Protein AF-A0A060YQE9-F1 (afdb_monomer)

Mean predicted aligned error: 21.13 Å

Foldseek 3Di:
DDPVVVVVVVVVVVVVVVVQPDQLDLVVLCPQFDVVPSVLSVLLSQLLVVLLVLQQVLCVLALDRSDPLLSRPQDDRPPFFELSNLSSLLSSLLSQLQSVLVCQCVVVDPVHHFDCVQAQPDPDQQEGEDDGARPSVVSNVVSCRRSLSSLPDLDPSNLLSSLSSQLSSVLQVVQKDKDKAADDDPRDSSHIYIYIDGDDSNSSSVLSSVLSVVEEADDDDPVQVPPPDSVSSVVVSVVVCVPPDSNHHYGHDYDDPLQDDDVVSPRHHLAFRWADDDDPPDDPSRNCSCVNSAVVSPWDKDWDWDWDKDWDDWDDDVPPDTDTFIWIDIDIIIGTHHPPDDDDDDDDDDDDDDDDDDDDDDTDGDDDDDDDDDDDDDDDDDDPPPVVVVVVVVVVVVVVPPPPDDDAQLCLLVVLFDPVPVQCSVLLSQLLVVLLVLQQVLCVLPLDRSDPLLSRLADPQADPFFELSNLSSLLSSLLSQLQSQQVCQCVVVDPPGYFDCVQAQHDPDPQEGEDDGAGDSVVSNVNSCRRSLSSLPDPDLSNVLSSLSSQLSSVLQVVQKDKDKQADDDPRDNNHIYIHIDGDDSNSSSVLSSVLSVVEEAQDDDVVQVPDDDSVSNVVSSVVSCVPPDSNHHYGHDYDDPLQDDDVSNPRHHLAFRWAACDDPPDDPSRNCSCVNSAVVSVWDKDKDWDWDWDWAPWDDDPPGDTDTDTDTDTDIIIGTHHDPDDPDDDPDDDDDDDD

Nearest PDB structures (foldseek):
  4f0a-assembly1_B  TM=9.487E-01  e=7.629E-34  Xenopus laevis
  8ctg-assembly1_B  TM=8.831E-01  e=1.880E-33  Xenopus laevis
  6ahy-assembly1_B  TM=7.965E-01  e=7.305E-21  Homo sapiens
  6ahy-assembly2_D  TM=7.759E-01  e=5.812E-20  Homo sapiens
  6ahy-assembly3_F  TM=8.198E-01  e=1.698E-16  Homo sapiens

Radius of gyration: 34.0 Å; Cα contacts (8 Å, |Δi|>4): 1128; chains: 1; bounding box: 77×81×106 Å

InterPro domains:
  IPR005817 Wnt [PF00110] (39-322)
  IPR005817 Wnt [PF00110] (423-721)
  IPR005817 Wnt [PR01349] (83-97)
  IPR005817 Wnt [PR01349] (102-115)
  IPR005817 Wnt [PR01349] (127-139)
  IPR005817 Wnt [PR01349] (181-195)
  IPR005817 Wnt [PR01349] (248-259)
  IPR005817 Wnt [PTHR12027] (423-721)
  IPR005817 Wnt [SM00097] (22-330)
  IPR005817 Wnt [SM00097] (406-722)
  IPR013301 Wnt-8 protein [PR01892] (414-426)
  IPR013301 Wnt-8 protein [PR01892] (506-515)
  IPR013301 Wnt-8 protein [PR01892] (612-626)
  IPR013301 Wnt-8 protein [PR01892] (668-682)
  IPR018161 Wnt protein, conserved site [PS00246] (180-189)
  IPR034312 Protein Wnt-8A/8C [cd19351] (416-722)
  IPR043158 Wnt, C-terminal domain [G3DSA:3.30.2460.20] (270-327)
  IPR043158 Wnt, C-terminal domain [G3DSA:3.30.2460.20] (655-722)

Sequence (740 aa):
MGPCKLLTSLVLSMCCHVLYATAWSVNNFLMTGPKAYLTYASSVQVGAQSGIQECKHQFSWDRWNCPESALQLSTHGLRSATRETSFVHAISAAGVMYTLTKNCSMGDFDNCGCDDSNIGQIGGRGWIWGGCSDNVKFGEKMSKQFVDALENGHDSRAAVNLHNNEAGRLAIKATMKRVCKCHGVSGSCSVQTCWMQLSDFRDIGNYLKVKHDQAQKLEMDKRRMRSGNSADNRGAIADVFSSIARTELIYLEESPDYCTKNKSLGLQGTEGRECLQGENNLSQWEKKSCRRLCHECGLRVEERRIEIVSSCNCKFHWCCTFSIGVSSSLIYVAIVQSASSEPRDKGQGSHLFLIPSLKLKGESCVSSSHSQISPLVSEVKTLTMVFCSFLWLLVLFLLHKTLLGHAWAVNNFLMTGPKAYLTYASSVQVGAQSGIQECKHQFAWDRWNCPESALQLSTHKGLRSATSETSFVHAISAAGVMYTLTRNCSLGDLDNCGCDGSRNGQIGGRGWLWGGCSDNLDFGERMSKQYVDALETGQDSRAAVNLHNNEAGRLAVKATMKRICRCHGMSESCSVQTCWMQLSDFRDIGNYLKIKHDQAQKLEMDKRRMRSGNSADNRGAIADAFSSIARTELIYLEESPDYCSQNASLGLHGTEGRECLQQGEGLNQWEKRSCRRLCHECGLRVEERRTEIVSSCNCKFQWCCTVKCENCSQVMVKHVCARREGGHGHNYRRRYRGPK

Solvent-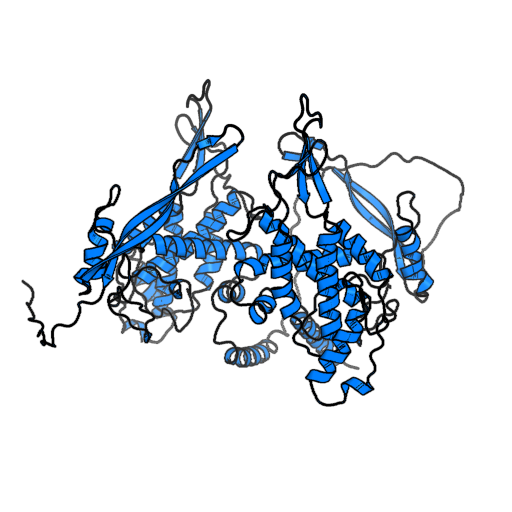accessible surface area (backbone atoms only — not comparable to full-atom values): 42583 Å² total; per-residue (Å²): 137,74,80,73,65,57,59,60,54,50,52,53,50,55,54,49,58,71,70,68,76,71,58,73,45,69,66,52,57,68,72,56,28,66,88,89,49,68,89,48,49,64,45,40,45,50,10,31,51,51,16,48,53,45,42,25,59,78,20,62,70,44,54,60,43,57,56,79,69,72,59,25,83,72,64,91,65,66,83,62,46,17,54,69,49,24,43,52,39,10,37,26,30,22,20,18,18,50,38,43,14,49,39,19,52,71,58,78,35,95,90,50,46,48,47,63,90,55,54,77,39,76,75,54,94,56,33,32,25,33,85,71,14,48,21,53,69,60,11,44,56,51,26,46,51,50,56,49,45,56,54,82,57,92,47,75,61,37,56,44,46,52,44,13,26,45,14,17,44,45,40,52,65,73,50,45,38,81,46,71,48,53,70,23,82,96,63,35,65,72,39,25,38,28,27,46,33,75,50,58,71,64,58,44,46,54,54,49,49,55,31,46,77,65,42,45,77,52,87,76,70,71,76,67,69,70,56,94,49,78,65,63,48,52,53,58,50,52,56,61,52,69,78,48,62,66,68,49,30,45,24,66,40,83,70,74,77,37,51,50,64,34,80,92,80,70,36,78,26,26,65,74,37,75,39,44,79,87,67,95,88,57,53,81,71,48,59,41,16,38,48,60,43,12,54,74,54,72,30,38,78,43,76,42,82,43,80,44,78,42,84,34,80,71,42,82,46,102,79,88,47,74,47,72,26,41,30,80,44,82,44,79,45,36,27,20,33,68,80,84,68,79,79,82,80,83,84,82,88,79,82,91,78,85,89,78,93,74,92,78,88,78,85,75,65,51,84,84,80,91,80,89,86,86,88,89,85,87,88,90,87,88,81,75,72,74,72,60,59,62,62,52,57,58,54,55,61,63,62,65,76,79,72,86,82,88,76,72,63,74,50,54,55,71,72,51,29,63,85,92,50,67,88,49,49,62,46,40,50,52,10,33,49,52,15,50,54,46,42,25,61,77,20,57,70,42,58,60,42,57,56,78,71,68,72,44,81,68,52,98,84,69,66,91,64,44,17,55,69,51,24,44,52,41,9,39,25,26,22,21,18,18,50,39,41,18,50,38,17,52,73,62,77,35,87,99,56,50,45,46,59,90,54,53,78,38,76,74,55,96,56,32,32,26,33,84,71,14,51,24,55,70,60,12,45,53,52,24,45,51,44,54,51,44,56,53,82,57,91,47,74,64,35,56,41,48,50,45,12,26,46,14,16,41,47,40,52,64,72,50,47,40,80,48,73,47,56,53,36,83,92,68,32,66,72,34,27,40,28,27,44,36,76,51,60,69,66,58,42,48,52,54,50,50,56,31,46,79,65,43,43,77,54,87,75,67,68,76,67,68,70,59,91,48,81,65,60,47,50,50,58,50,52,58,65,47,70,82,51,64,65,68,48,31,45,23,68,40,81,72,75,75,38,47,50,65,33,77,92,73,70,35,77,26,26,67,72,36,74,40,38,72,82,68,88,92,62,52,78,71,48,46,41,16,38,48,60,38,11,48,75,52,70,28,36,80,39,82,44,79,43,80,44,76,43,79,34,85,65,43,76,45,102,81,87,46,73,51,57,45,82,41,77,43,79,43,79,42,35,26,16,32,79,67,80,83,71,77,93,70,88,77,77,83,78,85,77,78,89,131

Organism: Oncorhynchus mykiss (NCBI:txid8022)

Structure (mmCIF, N/CA/C/O backbone):
data_AF-A0A060YQE9-F1
#
_entry.id   AF-A0A060YQE9-F1
#
loop_
_atom_site.group_PDB
_atom_site.id
_atom_site.type_symbol
_atom_site.label_atom_id
_atom_site.label_alt_id
_atom_site.label_comp_id
_atom_site.label_asym_id
_atom_site.label_entity_id
_atom_site.label_seq_id
_atom_site.pdbx_PDB_ins_code
_atom_site.Cartn_x
_atom_site.Cartn_y
_atom_site.Cartn_z
_atom_site.occupancy
_atom_site.B_iso_or_equiv
_atom_site.auth_seq_id
_atom_site.auth_comp_id
_atom_site.auth_asym_id
_atom_site.auth_atom_id
_atom_site.pdbx_PDB_model_num
ATOM 1 N N . MET A 1 1 ? -15.481 26.608 -44.404 1.00 39.72 1 MET A N 1
ATOM 2 C CA . MET A 1 1 ? -15.970 25.436 -43.634 1.00 39.72 1 MET A CA 1
ATOM 3 C C . MET A 1 1 ? -15.292 25.474 -42.271 1.00 39.72 1 MET A C 1
ATOM 5 O O . MET A 1 1 ? -14.073 25.458 -42.219 1.00 39.72 1 MET A O 1
ATOM 9 N N . GLY A 1 2 ? -16.065 25.736 -41.214 1.00 35.81 2 GLY A N 1
ATOM 10 C CA . GLY A 1 2 ? -15.593 26.481 -40.040 1.00 35.81 2 GLY A CA 1
ATOM 11 C C . GLY A 1 2 ? -14.970 25.692 -38.869 1.00 35.81 2 GLY A C 1
ATOM 12 O O . GLY A 1 2 ? -15.053 24.463 -38.817 1.00 35.81 2 GLY A O 1
ATOM 13 N N . PRO A 1 3 ? -14.414 26.427 -37.883 1.00 37.44 3 PRO A N 1
ATOM 14 C CA . PRO A 1 3 ? -13.642 25.924 -36.735 1.00 37.44 3 PRO A CA 1
ATOM 15 C C . PRO A 1 3 ? -14.462 25.169 -35.663 1.00 37.44 3 PRO A C 1
ATOM 17 O O . PRO A 1 3 ? -13.906 24.696 -34.675 1.00 37.44 3 PRO A O 1
ATOM 20 N N . CYS A 1 4 ? -15.771 24.976 -35.861 1.00 34.09 4 CYS A N 1
ATOM 21 C CA . CYS A 1 4 ? -16.654 24.268 -34.919 1.00 34.09 4 CYS A CA 1
ATOM 22 C C . CYS A 1 4 ? -16.504 22.731 -34.907 1.00 34.09 4 CYS A C 1
ATOM 24 O O . CYS A 1 4 ? -17.045 22.079 -34.016 1.00 34.09 4 CYS A O 1
ATOM 26 N N . LYS A 1 5 ? -15.767 22.127 -35.851 1.00 39.47 5 LYS A N 1
ATOM 27 C CA . LYS A 1 5 ? -15.526 20.667 -35.866 1.00 39.47 5 LYS A CA 1
ATOM 28 C C . LYS A 1 5 ? -14.306 20.226 -35.043 1.00 39.47 5 LYS A C 1
ATOM 30 O O . LYS A 1 5 ? -14.211 19.056 -34.689 1.00 39.47 5 LYS A O 1
ATOM 35 N N . LEU A 1 6 ? -13.390 21.141 -34.706 1.00 41.41 6 LEU A N 1
ATOM 36 C CA . LEU A 1 6 ? -12.189 20.805 -33.926 1.00 41.41 6 LEU A CA 1
ATOM 37 C C . LEU A 1 6 ? -12.477 20.721 -32.418 1.00 41.41 6 LEU A C 1
ATOM 39 O O . LEU A 1 6 ? -11.948 19.849 -31.734 1.00 41.41 6 LEU A O 1
ATOM 43 N N . LEU A 1 7 ? -13.349 21.596 -31.905 1.00 38.84 7 LEU A N 1
ATOM 44 C CA . LEU A 1 7 ? -13.660 21.679 -30.474 1.00 38.84 7 LEU A CA 1
ATOM 45 C C . LEU A 1 7 ? -14.460 20.459 -29.979 1.00 38.84 7 LEU A C 1
ATOM 47 O O . LEU A 1 7 ? -14.201 19.939 -28.898 1.00 38.84 7 LEU A O 1
ATOM 51 N N . THR A 1 8 ? -15.377 19.950 -30.804 1.00 40.06 8 THR A N 1
ATOM 52 C CA . THR A 1 8 ? -16.156 18.731 -30.527 1.00 40.06 8 THR A CA 1
ATOM 53 C C . THR A 1 8 ? -15.279 17.477 -30.524 1.00 40.06 8 THR A C 1
ATOM 55 O O . THR A 1 8 ? -15.475 16.598 -29.688 1.00 40.06 8 THR A O 1
ATOM 58 N N . SER A 1 9 ? -14.245 17.424 -31.371 1.00 42.03 9 SER A N 1
ATOM 59 C CA . SER A 1 9 ? -13.273 16.321 -31.384 1.00 42.03 9 SER A CA 1
ATOM 60 C C . SER A 1 9 ? -12.314 16.342 -30.185 1.00 42.03 9 SER A C 1
ATOM 62 O O . SER A 1 9 ? -11.897 15.282 -29.724 1.00 42.03 9 SER A O 1
ATOM 64 N N . LEU A 1 10 ? -11.965 17.523 -29.665 1.00 41.81 10 LEU A N 1
ATOM 65 C CA . LEU A 1 10 ? -11.084 17.680 -28.499 1.00 41.81 10 LEU A CA 1
ATOM 66 C C . LEU A 1 10 ? -11.796 17.357 -27.177 1.00 41.81 10 LEU A C 1
ATOM 68 O O . LEU A 1 10 ? -11.205 16.720 -26.307 1.00 41.81 10 LEU A O 1
ATOM 72 N N . VAL A 1 11 ? -13.076 17.719 -27.050 1.00 42.84 11 VAL A N 1
ATOM 73 C CA . VAL A 1 11 ? -13.886 17.413 -25.857 1.00 42.84 11 VAL A CA 1
ATOM 74 C C . VAL A 1 11 ? -14.265 15.927 -25.796 1.00 42.84 11 VAL A C 1
ATOM 76 O O . VAL A 1 11 ? -14.188 15.337 -24.720 1.00 42.84 11 VAL A O 1
ATOM 79 N N . LEU A 1 12 ? -14.568 15.275 -26.931 1.00 40.03 12 LEU A N 1
ATOM 80 C CA . LEU A 1 12 ? -14.741 13.813 -26.959 1.00 40.03 12 LEU A CA 1
ATOM 81 C C . LEU A 1 12 ? -13.433 13.064 -26.659 1.00 40.03 12 LEU A C 1
ATOM 83 O O . LEU A 1 12 ? -13.469 12.041 -25.985 1.00 40.03 12 LEU A O 1
ATOM 87 N N . SER A 1 13 ? -12.283 13.580 -27.105 1.00 38.91 13 SER A N 1
ATOM 88 C CA . SER A 1 13 ? -10.975 12.982 -26.810 1.00 38.91 13 SER A CA 1
ATOM 89 C C . SER A 1 13 ? -10.627 13.080 -25.317 1.00 38.91 13 SER A C 1
ATOM 91 O O . SER A 1 13 ? -10.247 12.088 -24.699 1.00 38.91 13 SER A O 1
ATOM 93 N N . MET A 1 14 ? -10.855 14.242 -24.691 1.00 33.62 14 MET A N 1
ATOM 94 C CA . MET A 1 14 ? -10.604 14.437 -23.256 1.00 33.62 14 MET A CA 1
ATOM 95 C C . MET A 1 14 ? -11.584 13.662 -22.357 1.00 33.62 14 MET A C 1
ATOM 97 O O . MET A 1 14 ? -11.153 13.121 -21.341 1.00 33.62 14 MET A O 1
ATOM 101 N N . CYS A 1 15 ? -12.862 13.524 -22.733 1.00 30.70 15 CYS A N 1
ATOM 102 C CA . CYS A 1 15 ? -13.804 12.653 -22.013 1.00 30.70 15 CYS A CA 1
ATOM 103 C C . CYS A 1 15 ? -13.503 11.156 -22.205 1.00 30.70 15 CYS A C 1
ATOM 105 O O . CYS A 1 15 ? -13.648 10.387 -21.256 1.00 30.70 15 CYS A O 1
ATOM 107 N N . CYS A 1 16 ? -13.031 10.732 -23.384 1.00 33.56 16 CYS A N 1
ATOM 108 C CA . CYS A 1 16 ? -12.590 9.351 -23.597 1.00 33.56 16 CYS A CA 1
ATOM 109 C C . CYS A 1 16 ? -11.331 9.018 -22.784 1.00 33.56 16 CYS A C 1
ATOM 111 O O . CYS A 1 16 ? -11.257 7.934 -22.220 1.00 33.56 16 CYS A O 1
ATOM 113 N N . HIS A 1 17 ? -10.375 9.941 -22.640 1.00 31.41 17 HIS A N 1
ATOM 114 C CA . HIS A 1 17 ? -9.166 9.688 -21.846 1.00 31.41 17 HIS A CA 1
ATOM 115 C C . HIS A 1 17 ? -9.421 9.603 -20.333 1.00 31.41 17 HIS A C 1
ATOM 117 O O . HIS A 1 17 ? -8.741 8.840 -19.652 1.00 31.41 17 HIS A O 1
ATOM 123 N N . VAL A 1 18 ? -10.427 10.311 -19.805 1.00 33.19 18 VAL A N 1
ATOM 124 C CA . VAL A 1 18 ? -10.799 10.234 -18.377 1.00 33.19 18 VAL A CA 1
ATOM 125 C C . VAL A 1 18 ? -11.596 8.960 -18.051 1.00 33.19 18 VAL A C 1
ATOM 127 O O . VAL A 1 18 ? -11.517 8.465 -16.931 1.00 33.19 18 VAL A O 1
ATOM 130 N N . LEU A 1 19 ? -12.295 8.369 -19.027 1.00 31.23 19 LEU A N 1
ATOM 131 C CA . LEU A 1 19 ? -13.009 7.092 -18.862 1.00 31.23 19 LEU A CA 1
ATOM 132 C C . LEU A 1 19 ? -12.137 5.849 -19.131 1.00 31.23 19 LEU A C 1
ATOM 134 O O . LEU A 1 19 ? -12.539 4.741 -18.787 1.00 31.23 19 LEU A O 1
ATOM 138 N N . TYR A 1 20 ? -10.939 6.008 -19.706 1.00 32.06 20 TYR A N 1
ATOM 139 C CA . TYR A 1 20 ? -10.059 4.889 -20.081 1.00 32.06 20 TYR A CA 1
ATOM 140 C C . TYR A 1 20 ? -9.065 4.444 -18.988 1.00 32.06 20 TYR A C 1
ATOM 142 O O . TYR A 1 20 ? -8.397 3.425 -19.153 1.00 32.06 20 TYR A O 1
ATOM 150 N N . ALA A 1 21 ? -8.964 5.153 -17.860 1.00 31.36 21 ALA A N 1
ATOM 151 C CA . ALA A 1 21 ? -7.899 4.931 -16.872 1.00 31.36 21 ALA A CA 1
ATOM 152 C C . ALA A 1 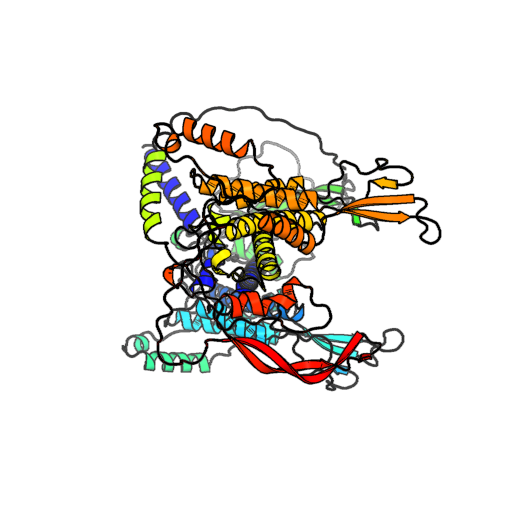21 ? -8.303 4.129 -15.616 1.00 31.36 21 ALA A C 1
ATOM 154 O O . ALA A 1 21 ? -7.543 4.084 -14.650 1.00 31.36 21 ALA A O 1
ATOM 155 N N . THR A 1 22 ? -9.469 3.477 -15.578 1.00 41.59 22 THR A N 1
ATOM 156 C CA . THR A 1 22 ? -9.913 2.758 -14.368 1.00 41.59 22 THR A CA 1
ATOM 157 C C . THR A 1 22 ? -10.453 1.370 -14.682 1.00 41.59 22 THR A C 1
ATOM 159 O O . THR A 1 22 ? -11.658 1.178 -14.824 1.00 41.59 22 THR A O 1
ATOM 162 N N . ALA A 1 23 ? -9.560 0.382 -14.755 1.00 43.62 23 ALA A N 1
ATOM 163 C CA . ALA A 1 23 ? -9.969 -1.023 -14.710 1.00 43.62 23 ALA A CA 1
ATOM 164 C C . ALA A 1 23 ? -9.178 -1.897 -13.716 1.00 43.62 23 ALA A C 1
ATOM 166 O O . ALA A 1 23 ? -9.695 -2.939 -13.327 1.00 43.62 23 ALA A O 1
ATOM 167 N N . TRP A 1 24 ? -8.019 -1.440 -13.212 1.00 42.44 24 TRP A N 1
ATOM 168 C CA . TRP A 1 24 ? -7.261 -2.076 -12.109 1.00 42.44 24 TRP A CA 1
ATOM 169 C C . TRP A 1 24 ? -6.796 -1.048 -11.072 1.00 42.44 24 TRP A C 1
ATOM 171 O O . TRP A 1 24 ? -5.704 -1.151 -10.521 1.00 42.44 24 TRP A O 1
ATOM 181 N N . SER A 1 25 ? -7.602 -0.014 -10.819 1.00 43.25 25 SER A N 1
ATOM 182 C CA . SER A 1 25 ? -7.426 0.751 -9.588 1.00 43.25 25 SER A CA 1
ATOM 183 C C . SER A 1 25 ? -7.978 -0.078 -8.430 1.00 43.25 25 SER A C 1
ATOM 185 O O . SER A 1 25 ? -8.929 -0.843 -8.613 1.00 43.25 25 SER A O 1
ATOM 187 N N . VAL A 1 26 ? -7.395 0.092 -7.240 1.00 41.09 26 VAL A N 1
ATOM 188 C CA . VAL A 1 26 ? -7.824 -0.519 -5.968 1.00 41.09 26 VAL A CA 1
ATOM 189 C C . VAL A 1 26 ? -9.362 -0.555 -5.833 1.00 41.09 26 VAL A C 1
ATOM 191 O O . VAL A 1 26 ? -9.915 -1.524 -5.326 1.00 41.09 26 VAL A O 1
ATOM 194 N N . ASN A 1 27 ? -10.070 0.440 -6.386 1.00 39.94 27 ASN A N 1
ATOM 195 C CA . ASN A 1 27 ? -11.532 0.513 -6.430 1.00 39.94 27 ASN A CA 1
ATOM 196 C C . ASN A 1 27 ? -12.239 -0.696 -7.069 1.00 39.94 27 ASN A C 1
ATOM 198 O O . ASN A 1 27 ? -13.268 -1.089 -6.540 1.00 39.94 27 ASN A O 1
ATOM 202 N N . ASN A 1 28 ? -11.748 -1.322 -8.145 1.00 38.69 28 ASN A N 1
ATOM 203 C CA . ASN A 1 28 ? -12.467 -2.467 -8.735 1.00 38.69 28 ASN A CA 1
ATOM 204 C C . ASN A 1 28 ? -12.348 -3.728 -7.866 1.00 38.69 28 ASN A C 1
ATOM 206 O O . ASN A 1 28 ? -13.357 -4.370 -7.587 1.00 38.69 28 ASN A O 1
ATOM 210 N N . PHE A 1 29 ? -11.156 -4.021 -7.336 1.00 39.91 29 PHE A N 1
ATOM 211 C CA . PHE A 1 29 ? -10.957 -5.141 -6.405 1.00 39.91 29 PHE A CA 1
ATOM 212 C C . PHE A 1 29 ? -11.642 -4.936 -5.057 1.00 39.91 29 PHE A C 1
ATOM 214 O O . PHE A 1 29 ? -12.088 -5.903 -4.445 1.00 39.91 29 PHE A O 1
ATOM 221 N N . LEU A 1 30 ? -11.767 -3.687 -4.603 1.00 42.22 30 LEU A N 1
ATOM 222 C CA . LEU A 1 30 ? -12.506 -3.348 -3.387 1.00 42.22 30 LEU A CA 1
ATOM 223 C C . LEU A 1 30 ? -14.028 -3.430 -3.563 1.00 42.22 30 LEU A C 1
ATOM 225 O O . LEU A 1 30 ? -14.733 -3.637 -2.577 1.00 42.22 30 LEU A O 1
ATOM 229 N N . MET A 1 31 ? -14.538 -3.261 -4.788 1.00 36.91 31 MET A N 1
ATOM 230 C CA . MET A 1 31 ? -15.979 -3.229 -5.066 1.00 36.91 31 MET A CA 1
ATOM 231 C C . MET A 1 31 ? -16.559 -4.596 -5.459 1.00 36.91 31 MET A C 1
ATOM 233 O O . MET A 1 31 ? -17.745 -4.818 -5.217 1.00 36.91 31 MET A O 1
ATOM 237 N N . THR A 1 32 ? -15.761 -5.522 -6.007 1.00 41.53 32 THR A N 1
ATOM 238 C CA . THR A 1 32 ? -16.208 -6.891 -6.358 1.00 41.53 32 THR A CA 1
ATOM 239 C C . THR A 1 32 ? -15.512 -8.007 -5.571 1.00 41.53 32 THR A C 1
ATOM 241 O O . THR A 1 32 ? -16.006 -9.133 -5.556 1.00 41.53 32 THR A O 1
ATOM 244 N N . GLY A 1 33 ? -14.396 -7.722 -4.892 1.00 44.34 33 GLY A N 1
ATOM 245 C CA . GLY A 1 33 ? -13.666 -8.703 -4.090 1.00 44.34 33 GLY A CA 1
ATOM 246 C C . GLY A 1 33 ? -14.308 -8.982 -2.720 1.00 44.34 33 GLY A C 1
ATOM 247 O O . GLY A 1 33 ? -15.101 -8.183 -2.209 1.00 44.34 33 GLY A O 1
ATOM 248 N N . PRO A 1 34 ? -13.966 -10.106 -2.064 1.00 46.19 34 PRO A N 1
ATOM 249 C CA . PRO A 1 34 ? -14.483 -10.410 -0.738 1.00 46.19 34 PRO A CA 1
ATOM 250 C C . PRO A 1 34 ? -13.930 -9.416 0.295 1.00 46.19 34 PRO A C 1
ATOM 252 O O . PRO A 1 34 ? -12.720 -9.306 0.492 1.00 46.19 34 PRO A O 1
ATOM 255 N N . LYS A 1 35 ? -14.833 -8.738 1.017 1.00 44.75 35 LYS A N 1
ATOM 256 C CA . LYS A 1 35 ? -14.541 -7.707 2.040 1.00 44.75 35 LYS A CA 1
ATOM 257 C C . LYS A 1 35 ? -13.556 -8.140 3.145 1.00 44.75 35 LYS A C 1
ATOM 259 O O . LYS A 1 35 ? -13.053 -7.290 3.867 1.00 44.75 35 LYS A O 1
ATOM 264 N N . ALA A 1 36 ? -13.282 -9.438 3.286 1.00 40.22 36 ALA A N 1
ATOM 265 C CA . ALA A 1 36 ? -12.402 -10.011 4.305 1.00 40.22 36 ALA A CA 1
ATOM 266 C C . ALA A 1 36 ? -10.895 -9.951 3.968 1.00 40.22 36 ALA A C 1
ATOM 268 O O . ALA A 1 36 ? -10.079 -10.299 4.816 1.00 40.22 36 ALA A O 1
ATOM 269 N N . TYR A 1 37 ? -10.509 -9.522 2.759 1.00 58.78 37 TYR A N 1
ATOM 270 C CA . TYR A 1 37 ? -9.141 -9.694 2.242 1.00 58.78 37 TYR A CA 1
ATOM 271 C C . TYR A 1 37 ? -8.453 -8.392 1.799 1.00 58.78 37 TYR A C 1
ATOM 273 O O . TYR A 1 37 ? -7.551 -8.414 0.962 1.00 58.78 37 TYR A O 1
ATOM 281 N N . LEU A 1 38 ? -8.844 -7.253 2.386 1.00 64.62 38 LEU A N 1
ATOM 282 C CA . LEU A 1 38 ? -8.289 -5.919 2.095 1.00 64.62 38 LEU A CA 1
ATOM 283 C C . LEU A 1 38 ? -6.751 -5.854 2.154 1.00 64.62 38 LEU A C 1
ATOM 285 O O . LEU A 1 38 ? -6.150 -5.160 1.338 1.00 64.62 38 LEU A O 1
ATOM 289 N N . THR A 1 39 ? -6.119 -6.610 3.056 1.00 72.62 39 THR A N 1
ATOM 290 C CA . THR A 1 39 ? -4.654 -6.669 3.220 1.00 72.62 39 THR A CA 1
ATOM 291 C C . THR A 1 39 ? -3.918 -7.116 1.952 1.00 72.62 39 THR A C 1
ATOM 293 O O . THR A 1 39 ? -2.781 -6.718 1.731 1.00 72.62 39 THR A O 1
ATOM 296 N N . TYR A 1 40 ? -4.561 -7.907 1.088 1.00 77.75 40 TYR A N 1
ATOM 297 C CA . TYR A 1 40 ? -3.937 -8.469 -0.115 1.00 77.75 40 TYR A CA 1
ATOM 298 C C . TYR A 1 40 ? -4.185 -7.635 -1.378 1.00 77.75 40 TYR A C 1
ATOM 300 O O . TYR A 1 40 ? -3.595 -7.912 -2.421 1.00 77.75 40 TYR A O 1
ATOM 308 N N . ALA A 1 41 ? -5.051 -6.617 -1.309 1.00 77.31 41 ALA A N 1
ATOM 309 C CA . ALA A 1 41 ? -5.527 -5.886 -2.483 1.00 77.31 41 ALA A CA 1
ATOM 310 C C . ALA A 1 41 ? -4.401 -5.159 -3.244 1.00 77.31 41 ALA A C 1
ATOM 312 O O . ALA A 1 41 ? -4.408 -5.139 -4.475 1.00 77.31 41 ALA A O 1
ATOM 313 N N . SER A 1 42 ? -3.412 -4.607 -2.534 1.00 77.62 42 SER A N 1
ATOM 314 C CA . SER A 1 42 ? -2.241 -3.969 -3.150 1.00 77.62 42 SER A CA 1
ATOM 315 C C . SER A 1 42 ? -1.385 -4.984 -3.912 1.00 77.62 42 SER A C 1
ATOM 317 O O . SER A 1 42 ? -1.075 -4.770 -5.082 1.00 77.62 42 SER A O 1
ATOM 319 N N . SER A 1 43 ? -1.072 -6.126 -3.298 1.00 85.06 43 SER A N 1
ATOM 320 C CA . SER A 1 43 ? -0.300 -7.200 -3.932 1.00 85.06 43 SER A CA 1
ATOM 321 C C . SER A 1 43 ? -1.036 -7.845 -5.108 1.00 85.06 43 SER A C 1
ATOM 323 O O . SER A 1 43 ? -0.397 -8.221 -6.087 1.00 85.06 43 SER A O 1
ATOM 325 N N . VAL A 1 44 ? -2.371 -7.924 -5.064 1.00 84.44 44 VAL A N 1
ATOM 326 C CA . VAL A 1 44 ? -3.199 -8.350 -6.207 1.00 84.44 44 VAL A CA 1
ATOM 327 C C . VAL A 1 44 ? -3.043 -7.378 -7.375 1.00 84.44 44 VAL A C 1
ATOM 329 O O . VAL A 1 44 ? -2.799 -7.809 -8.501 1.00 84.44 44 VAL A O 1
ATOM 332 N N . GLN A 1 45 ? -3.136 -6.069 -7.125 1.00 81.38 45 GLN A N 1
ATOM 333 C CA . GLN A 1 45 ? -2.946 -5.065 -8.172 1.00 81.38 45 GLN A CA 1
ATOM 334 C C . GLN A 1 45 ? -1.540 -5.152 -8.780 1.00 81.38 45 GLN A C 1
ATOM 336 O O . GLN A 1 45 ? -1.409 -5.180 -10.004 1.00 81.38 45 GLN A O 1
ATOM 341 N N . VAL A 1 46 ? -0.504 -5.227 -7.938 1.00 85.56 46 VAL A N 1
ATOM 342 C CA . VAL A 1 46 ? 0.889 -5.359 -8.389 1.00 85.56 46 VAL A CA 1
ATOM 343 C C . VAL A 1 46 ? 1.065 -6.628 -9.223 1.00 85.56 46 VAL A C 1
ATOM 345 O O . VAL A 1 46 ? 1.584 -6.549 -10.331 1.00 85.56 46 VAL A O 1
ATOM 348 N N . GLY A 1 47 ? 0.567 -7.777 -8.758 1.00 89.75 47 GLY A N 1
ATOM 349 C CA . GLY A 1 47 ? 0.695 -9.040 -9.488 1.00 89.75 47 GLY A CA 1
ATOM 350 C C . GLY A 1 47 ? -0.002 -9.029 -10.844 1.00 89.75 47 GLY A C 1
ATOM 351 O O . GLY A 1 47 ? 0.543 -9.520 -11.833 1.00 89.75 47 GLY A O 1
ATOM 352 N N . ALA A 1 48 ? -1.169 -8.399 -10.940 1.00 87.50 48 ALA A N 1
ATOM 353 C CA . ALA A 1 48 ? -1.838 -8.222 -12.220 1.00 87.50 48 ALA A CA 1
ATOM 354 C C . ALA A 1 48 ? -1.068 -7.309 -13.183 1.00 87.50 48 ALA A C 1
ATOM 356 O O . ALA A 1 48 ? -0.963 -7.615 -14.373 1.00 87.50 48 ALA A O 1
ATOM 357 N N . GLN A 1 49 ? -0.505 -6.209 -12.674 1.00 86.81 49 GLN A N 1
ATOM 358 C CA . GLN A 1 49 ? 0.339 -5.306 -13.457 1.00 86.81 49 GLN A CA 1
ATOM 359 C C . GLN A 1 49 ? 1.610 -6.010 -13.942 1.00 86.81 49 GLN A C 1
ATOM 361 O O . GLN A 1 49 ? 1.952 -5.882 -15.118 1.00 86.81 49 GLN A O 1
ATOM 366 N N . SER A 1 50 ? 2.257 -6.814 -13.093 1.00 89.75 50 SER A N 1
ATOM 367 C CA . SER A 1 50 ? 3.391 -7.659 -13.484 1.00 89.75 50 SER A CA 1
ATOM 368 C C . SER A 1 50 ? 3.008 -8.643 -14.594 1.00 89.75 50 SER A C 1
ATOM 370 O O . SER A 1 50 ? 3.753 -8.788 -15.562 1.00 89.75 50 SER A O 1
ATOM 372 N N . GLY A 1 51 ? 1.815 -9.246 -14.518 1.00 92.50 51 GLY A N 1
ATOM 373 C CA . GLY A 1 51 ? 1.255 -10.083 -15.585 1.00 92.50 51 GLY A CA 1
ATOM 374 C C . GLY A 1 51 ? 1.151 -9.358 -16.930 1.00 92.50 51 GLY A C 1
ATOM 375 O O . GLY A 1 51 ? 1.586 -9.874 -17.959 1.00 92.50 51 GLY A O 1
ATOM 376 N N . ILE A 1 52 ? 0.635 -8.127 -16.932 1.00 89.44 52 ILE A N 1
ATOM 377 C CA . ILE A 1 52 ? 0.509 -7.317 -18.154 1.00 89.44 52 ILE A CA 1
ATOM 378 C C . ILE A 1 52 ? 1.863 -6.820 -18.666 1.00 89.44 52 ILE A C 1
ATOM 380 O O . ILE A 1 52 ? 2.071 -6.750 -19.876 1.00 89.44 52 ILE A O 1
ATOM 384 N N . GLN A 1 53 ? 2.806 -6.507 -17.782 1.00 90.31 53 GLN A N 1
ATOM 385 C CA . GLN A 1 53 ? 4.166 -6.163 -18.189 1.00 90.31 53 GLN A CA 1
ATOM 386 C C . GLN A 1 53 ? 4.851 -7.341 -18.893 1.00 90.31 53 GLN A C 1
ATOM 388 O O . GLN A 1 53 ? 5.486 -7.153 -19.930 1.00 90.31 53 GLN A O 1
ATOM 393 N N . GLU A 1 54 ? 4.671 -8.559 -18.383 1.00 95.00 54 GLU A N 1
ATOM 394 C CA . GLU A 1 54 ? 5.185 -9.763 -19.034 1.00 95.00 54 GLU A CA 1
ATOM 395 C C . GLU A 1 54 ? 4.446 -10.061 -20.347 1.00 95.00 54 GLU A C 1
ATOM 397 O O . GLU A 1 54 ? 5.073 -10.438 -21.331 1.00 95.00 54 GLU A O 1
ATOM 402 N N . CYS A 1 55 ? 3.140 -9.795 -20.427 1.00 94.06 55 CYS A N 1
ATOM 403 C CA . CYS A 1 55 ? 2.393 -9.847 -21.687 1.00 94.06 55 CYS A CA 1
ATOM 404 C C . CYS A 1 55 ? 2.971 -8.896 -22.743 1.00 94.06 55 CYS A C 1
ATOM 406 O O . CYS A 1 55 ? 3.263 -9.320 -23.861 1.00 94.06 55 CYS A O 1
ATOM 408 N N . LYS A 1 56 ? 3.217 -7.630 -22.383 1.00 92.00 56 LYS A N 1
ATOM 409 C CA . LYS A 1 56 ? 3.892 -6.662 -23.262 1.00 92.00 56 LYS A CA 1
ATOM 410 C C . LYS A 1 56 ? 5.244 -7.188 -23.721 1.00 92.00 56 LYS A C 1
ATOM 412 O O . LYS A 1 56 ? 5.537 -7.122 -24.907 1.00 92.00 56 LYS A O 1
ATOM 417 N N . HIS A 1 57 ? 6.024 -7.767 -22.808 1.00 91.25 57 HIS A N 1
ATOM 418 C CA . HIS A 1 57 ? 7.309 -8.364 -23.145 1.00 91.25 57 HIS A CA 1
ATOM 419 C C . HIS A 1 57 ? 7.165 -9.492 -24.182 1.00 91.25 57 HIS A C 1
ATOM 421 O O . HIS A 1 57 ? 7.771 -9.410 -25.251 1.00 91.25 57 HIS A O 1
ATOM 427 N N . GLN A 1 58 ? 6.333 -10.502 -23.908 1.00 93.12 58 GLN A N 1
ATOM 428 C CA . GLN A 1 58 ? 6.147 -11.676 -24.774 1.00 93.12 58 GLN A CA 1
ATOM 429 C C . GLN A 1 58 ? 5.651 -11.310 -26.181 1.00 93.12 58 GLN A C 1
ATOM 431 O O . GLN A 1 58 ? 6.045 -11.942 -27.158 1.00 93.12 58 GLN A O 1
ATOM 436 N N . PHE A 1 59 ? 4.832 -10.261 -26.289 1.00 91.69 59 PHE A N 1
ATOM 437 C CA . PHE A 1 59 ? 4.211 -9.818 -27.539 1.00 91.69 59 PHE A CA 1
ATOM 438 C C . PHE A 1 59 ? 4.895 -8.593 -28.181 1.00 91.69 59 PHE A C 1
ATOM 440 O O . PHE A 1 59 ? 4.397 -8.049 -29.168 1.00 91.69 59 PHE A O 1
ATOM 447 N N . SER A 1 60 ? 6.066 -8.165 -27.685 1.00 88.19 60 SER A N 1
ATOM 448 C CA . SER A 1 60 ? 6.785 -6.968 -28.179 1.00 88.19 60 SER A CA 1
ATOM 449 C C . SER A 1 60 ? 6.994 -6.976 -29.700 1.00 88.19 60 SER A C 1
ATOM 451 O O . SER A 1 60 ? 6.906 -5.936 -30.357 1.00 88.19 60 SER A O 1
ATOM 453 N N . TRP A 1 61 ? 7.217 -8.166 -30.266 1.00 86.81 61 TRP A N 1
ATOM 454 C CA . TRP A 1 61 ? 7.551 -8.391 -31.678 1.00 86.81 61 TRP A CA 1
ATOM 455 C C . TRP A 1 61 ? 6.449 -9.108 -32.474 1.00 86.81 61 TRP A C 1
ATOM 457 O O . TRP A 1 61 ? 6.720 -9.662 -33.548 1.00 86.81 61 TRP A O 1
ATOM 467 N N . ASP A 1 62 ? 5.226 -9.113 -31.943 1.00 88.81 62 ASP A N 1
ATOM 468 C CA . ASP A 1 62 ? 4.021 -9.650 -32.578 1.00 88.81 62 ASP A CA 1
ATOM 469 C C . ASP A 1 62 ? 3.109 -8.537 -33.076 1.00 88.81 62 ASP A C 1
ATOM 471 O O . ASP A 1 62 ? 3.198 -7.405 -32.606 1.00 88.81 62 ASP A O 1
ATOM 475 N N . ARG A 1 63 ? 2.235 -8.826 -34.051 1.00 89.56 63 ARG A N 1
ATOM 476 C CA . ARG A 1 63 ? 1.336 -7.816 -34.651 1.00 89.56 63 ARG A CA 1
ATOM 477 C C . ARG A 1 63 ? 0.444 -7.154 -33.596 1.00 89.56 63 ARG A C 1
ATOM 479 O O . ARG A 1 63 ? 0.255 -5.942 -33.635 1.00 89.56 63 ARG A O 1
ATOM 486 N N . TRP A 1 64 ? -0.001 -7.932 -32.614 1.00 90.06 64 TRP A N 1
ATOM 487 C CA . TRP A 1 64 ? -0.588 -7.448 -31.370 1.00 90.06 64 TRP A CA 1
ATOM 488 C C . TRP A 1 64 ? 0.489 -7.392 -30.284 1.00 90.06 64 TRP A C 1
ATOM 490 O O . TRP A 1 64 ? 1.181 -8.380 -30.085 1.00 90.06 64 TRP A O 1
ATOM 500 N N . ASN A 1 65 ? 0.633 -6.254 -29.600 1.00 88.00 65 ASN A N 1
ATOM 501 C CA . ASN A 1 65 ? 1.728 -5.968 -28.661 1.00 88.00 65 ASN A CA 1
ATOM 502 C C . ASN A 1 65 ? 1.275 -5.797 -27.203 1.00 88.00 65 ASN A C 1
ATOM 504 O O . ASN A 1 65 ? 1.920 -5.084 -26.436 1.00 88.00 65 ASN A O 1
ATOM 508 N N . CYS A 1 66 ? 0.146 -6.401 -26.830 1.00 89.81 66 CYS A N 1
ATOM 509 C CA . CYS A 1 66 ? -0.468 -6.235 -25.513 1.00 89.81 66 CYS A CA 1
ATOM 510 C C . CYS A 1 66 ? -0.682 -4.751 -25.121 1.00 89.81 66 CYS A C 1
ATOM 512 O O . CYS A 1 66 ? -0.057 -4.240 -24.184 1.00 89.81 66 CYS A O 1
ATOM 514 N N . PRO A 1 67 ? -1.546 -4.016 -25.852 1.00 83.06 67 PRO A N 1
ATOM 515 C CA . PRO A 1 67 ? -1.774 -2.591 -25.618 1.00 83.06 67 PRO A CA 1
ATOM 516 C C . PRO A 1 67 ? -2.379 -2.338 -24.232 1.00 83.06 67 PRO A C 1
ATOM 518 O O . PRO A 1 67 ? -2.986 -3.218 -23.634 1.00 83.06 67 PRO A O 1
ATOM 521 N N . GLU A 1 68 ? -2.292 -1.107 -23.725 1.00 70.44 68 GLU A N 1
ATOM 522 C CA . GLU A 1 68 ? -2.840 -0.759 -22.400 1.00 70.44 68 GLU A CA 1
ATOM 523 C C . GLU A 1 68 ? -4.353 -0.972 -22.280 1.00 70.44 68 GLU A C 1
ATOM 525 O O . GLU A 1 68 ? -4.852 -1.205 -21.186 1.00 70.44 68 GLU A O 1
ATOM 530 N N . SER A 1 69 ? -5.089 -0.982 -23.393 1.00 65.56 69 SER A N 1
ATOM 531 C CA . SER A 1 69 ? -6.502 -1.378 -23.416 1.00 65.56 69 SER A CA 1
ATOM 532 C C . SER A 1 69 ? -6.731 -2.844 -23.023 1.00 65.56 69 SER A C 1
ATOM 534 O O . SER A 1 69 ? -7.808 -3.174 -22.535 1.00 65.56 69 SER A O 1
ATOM 536 N N . ALA A 1 70 ? -5.725 -3.717 -23.159 1.00 61.22 70 ALA A N 1
ATOM 537 C CA . ALA A 1 70 ? -5.765 -5.097 -22.674 1.00 61.22 70 ALA A CA 1
ATOM 538 C C . ALA A 1 70 ? -5.766 -5.181 -21.135 1.00 61.22 70 ALA A C 1
ATOM 540 O O . ALA A 1 70 ? -6.171 -6.194 -20.576 1.00 61.22 70 ALA A O 1
ATOM 541 N N . LEU A 1 71 ? -5.400 -4.096 -20.441 1.00 59.53 71 LEU A N 1
ATOM 542 C CA . LEU A 1 71 ? -5.572 -3.940 -18.997 1.00 59.53 71 LEU A CA 1
ATOM 543 C C . LEU A 1 71 ? -7.055 -3.710 -18.632 1.00 59.53 71 LEU A C 1
ATOM 545 O O . LEU A 1 71 ? -7.345 -3.457 -17.485 1.00 59.53 71 LEU A O 1
ATOM 549 N N . GLN A 1 72 ? -8.051 -3.753 -19.518 1.00 59.34 72 GLN A N 1
ATOM 550 C CA . GLN A 1 72 ? -9.461 -3.559 -19.126 1.00 59.34 72 GLN A CA 1
ATOM 551 C C . GLN A 1 72 ? -10.264 -4.868 -19.179 1.00 59.34 72 GLN A C 1
ATOM 553 O O . GLN A 1 72 ? -11.090 -5.057 -20.068 1.00 59.34 72 GLN A O 1
ATOM 558 N N . LEU A 1 73 ? -10.045 -5.773 -18.213 1.00 55.75 73 LEU A N 1
ATOM 559 C CA . LEU A 1 73 ? -10.716 -7.088 -18.176 1.00 55.75 73 LEU A CA 1
ATOM 560 C C . LEU A 1 73 ? -12.203 -7.032 -17.777 1.00 55.75 73 LEU A C 1
ATOM 562 O O . LEU A 1 73 ? -12.979 -7.870 -18.219 1.00 55.75 73 LEU A O 1
ATOM 566 N N . SER A 1 74 ? -12.620 -6.060 -16.955 1.00 46.12 74 SER A N 1
ATOM 567 C CA . SER A 1 74 ? -13.929 -6.122 -16.273 1.00 46.12 74 SER A CA 1
ATOM 568 C C . SER A 1 74 ? -14.997 -5.143 -16.800 1.00 46.12 74 SER A C 1
ATOM 570 O O . SER A 1 74 ? -16.175 -5.285 -16.482 1.00 46.12 74 SER A O 1
ATOM 572 N N . THR A 1 75 ? -14.659 -4.172 -17.658 1.00 39.25 75 THR A N 1
ATOM 573 C CA . THR A 1 75 ? -15.622 -3.141 -18.097 1.00 39.25 75 THR A CA 1
ATOM 574 C C . THR A 1 75 ? -15.546 -2.864 -19.597 1.00 39.25 75 THR A C 1
ATOM 576 O O . THR A 1 75 ? -14.751 -2.064 -20.066 1.00 39.25 75 THR A O 1
ATOM 579 N N . HIS A 1 76 ? -16.429 -3.514 -20.364 1.00 40.22 76 HIS A N 1
ATOM 580 C CA . HIS A 1 76 ? -16.817 -3.175 -21.747 1.00 40.22 76 HIS A CA 1
ATOM 581 C C . HIS A 1 76 ? -15.734 -3.120 -22.856 1.00 40.22 76 HIS A C 1
ATOM 583 O O . HIS A 1 76 ? -16.119 -3.050 -24.023 1.00 40.22 76 HIS A O 1
ATOM 589 N N . GLY A 1 77 ? -14.434 -3.192 -22.548 1.00 41.50 77 GLY A N 1
ATOM 590 C CA . GLY A 1 77 ? -13.342 -2.955 -23.503 1.00 41.50 77 GLY A CA 1
ATOM 591 C C . GLY A 1 77 ? -12.903 -4.163 -24.338 1.00 41.50 77 GLY A C 1
ATOM 592 O O . GLY A 1 77 ? -12.615 -4.006 -25.521 1.00 41.50 77 GLY A O 1
ATOM 593 N N . LEU A 1 78 ? -12.908 -5.375 -23.775 1.00 51.62 78 LEU A N 1
ATOM 594 C CA . LEU A 1 78 ? -12.484 -6.600 -24.469 1.00 51.62 78 LEU A CA 1
ATOM 595 C C . LEU A 1 78 ? -13.667 -7.570 -24.606 1.00 51.62 78 LEU A C 1
ATOM 597 O O . LEU A 1 78 ? -13.766 -8.599 -23.946 1.00 51.62 78 LEU A O 1
ATOM 601 N N . ARG A 1 79 ? -14.643 -7.197 -25.441 1.00 56.53 79 ARG A N 1
ATOM 602 C CA . ARG A 1 79 ? -15.823 -8.041 -25.716 1.00 56.53 79 ARG A CA 1
ATOM 603 C C . ARG A 1 79 ? -15.509 -9.299 -26.526 1.00 56.53 79 ARG A C 1
ATOM 605 O O . ARG A 1 79 ? -16.349 -10.190 -26.570 1.00 56.53 79 ARG A O 1
ATOM 612 N N . SER A 1 80 ? -14.345 -9.345 -27.164 1.00 67.75 80 SER A N 1
ATOM 613 C CA . SER A 1 80 ? -13.962 -10.426 -28.062 1.00 67.75 80 SER A CA 1
ATOM 614 C C . SER A 1 80 ? -13.150 -11.471 -27.309 1.00 67.75 80 SER A C 1
ATOM 616 O O . SER A 1 80 ? -12.160 -11.138 -26.665 1.00 67.75 80 SER A O 1
ATOM 618 N N . ALA A 1 81 ? -13.584 -12.727 -27.369 1.00 80.81 81 ALA A N 1
ATOM 619 C CA . ALA A 1 81 ? -12.897 -13.860 -26.756 1.00 80.81 81 ALA A CA 1
ATOM 620 C C . ALA A 1 81 ? -11.888 -14.455 -27.748 1.00 80.81 81 ALA A C 1
ATOM 622 O O . ALA A 1 81 ? -12.085 -15.572 -28.235 1.00 80.81 81 ALA A O 1
ATOM 623 N N . THR A 1 82 ? -10.853 -13.678 -28.088 1.00 89.50 82 THR A N 1
ATOM 624 C CA . THR A 1 82 ? -9.781 -14.087 -29.012 1.00 89.50 82 THR A CA 1
ATOM 625 C C . THR A 1 82 ? -8.667 -14.847 -28.307 1.00 89.50 82 THR A C 1
ATOM 627 O O . THR A 1 82 ? -8.575 -14.878 -27.074 1.00 89.50 82 THR A O 1
ATOM 630 N N . ARG A 1 83 ? -7.763 -15.418 -29.102 1.00 92.25 83 ARG A N 1
ATOM 631 C CA . ARG A 1 83 ? -6.558 -16.087 -28.615 1.00 92.25 83 ARG A CA 1
ATOM 632 C C . ARG A 1 83 ? -5.708 -15.186 -27.709 1.00 92.25 83 ARG A C 1
ATOM 634 O O . ARG A 1 83 ? -5.290 -15.620 -26.640 1.00 92.25 83 ARG A O 1
ATOM 641 N N . GLU A 1 84 ? -5.523 -13.920 -28.061 1.00 91.06 84 GLU A N 1
ATOM 642 C CA . GLU A 1 84 ? -4.736 -12.955 -27.284 1.00 91.06 84 GLU A CA 1
ATOM 643 C C . GLU A 1 84 ? -5.381 -12.709 -25.918 1.00 91.06 84 GLU A C 1
ATOM 645 O O . GLU A 1 84 ? -4.701 -12.700 -24.893 1.00 91.06 84 GLU A O 1
ATOM 650 N N . THR A 1 85 ? -6.713 -12.597 -25.876 1.00 88.75 85 THR A N 1
ATOM 651 C CA . THR A 1 85 ? -7.443 -12.408 -24.614 1.00 88.75 85 THR A CA 1
ATOM 652 C C . THR A 1 85 ? -7.299 -13.608 -23.681 1.00 88.75 85 THR A C 1
ATOM 654 O O . THR A 1 85 ? -7.141 -13.419 -22.475 1.00 88.75 85 THR A O 1
ATOM 657 N N . SER A 1 86 ? -7.247 -14.831 -24.227 1.00 92.88 86 SER A N 1
ATOM 658 C CA . SER A 1 86 ? -7.014 -16.042 -23.431 1.00 92.88 86 SER A CA 1
ATOM 659 C C . SER A 1 86 ? -5.679 -15.990 -22.682 1.00 92.88 86 SER A C 1
ATOM 661 O O . SER A 1 86 ? -5.615 -16.329 -21.499 1.00 92.88 86 SER A O 1
ATOM 663 N N . PHE A 1 87 ? -4.631 -15.473 -23.334 1.00 95.12 87 PHE A N 1
ATOM 664 C CA . PHE A 1 87 ? -3.326 -15.288 -22.711 1.00 95.12 87 PHE A CA 1
ATOM 665 C C . PHE A 1 87 ? -3.353 -14.191 -21.649 1.00 95.12 87 PHE A C 1
ATOM 667 O O . PHE A 1 87 ? -2.787 -14.390 -20.579 1.00 95.12 87 PHE A O 1
ATOM 674 N N . VAL A 1 88 ? -4.027 -13.062 -21.904 1.00 92.75 88 VAL A N 1
ATOM 675 C CA . VAL A 1 88 ? -4.140 -11.962 -20.927 1.00 92.75 88 VAL A CA 1
ATOM 676 C C . VAL A 1 88 ? -4.797 -12.448 -19.631 1.00 92.75 88 VAL A C 1
ATOM 678 O O . VAL A 1 88 ? -4.255 -12.228 -18.551 1.00 92.75 88 VAL A O 1
ATOM 681 N N . HIS A 1 89 ? -5.919 -13.163 -19.724 1.00 91.19 89 HIS A N 1
ATOM 682 C CA . HIS A 1 89 ? -6.586 -13.748 -18.556 1.00 91.19 89 HIS A CA 1
ATOM 683 C C . HIS A 1 89 ? -5.661 -14.706 -17.788 1.00 91.19 89 HIS A C 1
ATOM 685 O O . HIS A 1 89 ? -5.497 -14.585 -16.569 1.00 91.19 89 HIS A O 1
ATOM 691 N N . ALA A 1 90 ? -4.976 -15.600 -18.506 1.00 96.06 90 ALA A N 1
ATOM 692 C CA . ALA A 1 90 ? -4.053 -16.554 -17.902 1.00 96.06 90 ALA A CA 1
ATOM 693 C C . ALA A 1 90 ? -2.861 -15.877 -17.204 1.00 96.06 90 ALA A C 1
ATOM 695 O O . ALA A 1 90 ? -2.581 -16.173 -16.041 1.00 96.06 90 ALA A O 1
ATOM 696 N N . ILE A 1 91 ? -2.171 -14.946 -17.869 1.00 96.06 91 ILE A N 1
ATOM 697 C CA . ILE A 1 91 ? -0.979 -14.290 -17.314 1.00 96.06 91 ILE A CA 1
ATOM 698 C C . ILE A 1 91 ? -1.329 -13.329 -16.172 1.00 96.06 91 ILE A C 1
ATOM 700 O O . ILE A 1 91 ? -0.560 -13.215 -15.220 1.00 96.06 91 ILE A O 1
ATOM 704 N N . SER A 1 92 ? -2.501 -12.685 -16.202 1.00 93.50 92 SER A N 1
ATOM 705 C CA . SER A 1 92 ? -2.980 -11.861 -15.088 1.00 93.50 92 SER A CA 1
ATOM 706 C C . SER A 1 92 ? -3.310 -12.711 -13.858 1.00 93.50 92 SER A C 1
ATOM 708 O O . SER A 1 92 ? -2.870 -12.378 -12.757 1.00 93.50 92 SER A O 1
ATOM 710 N N . ALA A 1 93 ? -4.010 -13.840 -14.023 1.00 95.12 93 ALA A N 1
ATOM 711 C CA . ALA A 1 93 ? -4.292 -14.761 -12.918 1.00 95.12 93 ALA A CA 1
ATOM 712 C C . ALA A 1 93 ? -3.011 -15.386 -12.335 1.00 95.12 93 ALA A C 1
ATOM 714 O O . ALA A 1 93 ? -2.878 -15.510 -11.109 1.00 95.12 93 ALA A O 1
ATOM 715 N N . ALA A 1 94 ? -2.061 -15.734 -13.210 1.00 97.44 94 ALA A N 1
ATOM 716 C CA . ALA A 1 94 ? -0.736 -16.225 -12.848 1.00 97.44 94 ALA A CA 1
ATOM 717 C C . ALA A 1 94 ? 0.077 -15.162 -12.095 1.00 97.44 94 ALA A C 1
ATOM 719 O O . ALA A 1 94 ? 0.659 -15.473 -11.061 1.00 97.44 94 ALA A O 1
ATOM 720 N N . GLY A 1 95 ? 0.070 -13.908 -12.556 1.00 96.56 95 GLY A N 1
ATOM 721 C CA . GLY A 1 95 ? 0.763 -12.787 -11.914 1.00 96.56 95 GLY A CA 1
ATOM 722 C C . GLY A 1 95 ? 0.246 -12.495 -10.508 1.00 96.56 95 GLY A C 1
ATOM 723 O O . GLY A 1 95 ? 1.035 -12.383 -9.572 1.00 96.56 95 GLY A O 1
ATOM 724 N N . VAL A 1 96 ? -1.078 -12.476 -10.318 1.00 95.06 96 VAL A N 1
ATOM 725 C CA . VAL A 1 96 ? -1.689 -12.339 -8.983 1.00 95.06 96 VAL A CA 1
ATOM 726 C C . VAL A 1 96 ? -1.269 -13.486 -8.061 1.00 95.06 96 VAL A C 1
ATOM 728 O O . VAL A 1 96 ? -0.856 -13.247 -6.927 1.00 95.06 96 VAL A O 1
ATOM 731 N N . MET A 1 97 ? -1.338 -14.733 -8.539 1.00 97.19 97 MET A N 1
ATOM 732 C CA . MET A 1 97 ? -0.913 -15.902 -7.763 1.00 97.19 97 MET A CA 1
ATOM 733 C C . MET A 1 97 ? 0.578 -15.838 -7.406 1.00 97.19 97 MET A C 1
ATOM 735 O O . MET A 1 97 ? 0.938 -16.097 -6.260 1.00 97.19 97 MET A O 1
ATOM 739 N N . TYR A 1 98 ? 1.425 -15.465 -8.367 1.00 97.81 98 TYR A N 1
ATOM 740 C CA . TYR A 1 98 ? 2.871 -15.350 -8.207 1.00 97.81 98 TYR A CA 1
ATOM 741 C C . TYR A 1 98 ? 3.236 -14.350 -7.109 1.00 97.81 98 TYR A C 1
ATOM 743 O O . TYR A 1 98 ? 3.923 -14.712 -6.155 1.00 97.81 98 TYR A O 1
ATOM 751 N N . THR A 1 99 ? 2.730 -13.116 -7.198 1.00 96.12 99 THR A N 1
ATOM 752 C CA . THR A 1 99 ? 3.032 -12.057 -6.225 1.00 96.12 99 THR A CA 1
ATOM 753 C C . THR A 1 99 ? 2.507 -12.400 -4.836 1.00 96.12 99 THR A C 1
ATOM 755 O O . THR A 1 99 ? 3.226 -12.238 -3.856 1.00 96.12 99 THR A O 1
ATOM 758 N N . LEU A 1 100 ? 1.289 -12.941 -4.725 1.00 93.81 100 LEU A N 1
ATOM 759 C CA . LEU A 1 100 ? 0.739 -13.326 -3.423 1.00 93.81 100 LEU A CA 1
ATOM 760 C C . LEU A 1 100 ? 1.524 -14.462 -2.769 1.00 93.81 100 LEU A C 1
ATOM 762 O O . LEU A 1 100 ? 1.786 -14.403 -1.571 1.00 93.81 100 LEU A O 1
ATOM 766 N N . THR A 1 101 ? 1.927 -15.477 -3.536 1.00 95.31 101 THR A N 1
ATOM 767 C CA . THR A 1 101 ? 2.781 -16.551 -3.020 1.00 95.31 101 THR A CA 1
ATOM 768 C C . THR A 1 101 ? 4.164 -16.031 -2.629 1.00 95.31 101 THR A C 1
ATOM 770 O O . THR A 1 101 ? 4.686 -16.453 -1.600 1.00 95.31 101 THR A O 1
ATOM 773 N N . LYS A 1 102 ? 4.742 -15.101 -3.400 1.00 93.94 102 LYS A N 1
ATOM 774 C CA . LYS A 1 102 ? 6.076 -14.554 -3.134 1.00 93.94 102 LYS A CA 1
ATOM 775 C C . LYS A 1 102 ? 6.119 -13.692 -1.872 1.00 93.94 102 LYS A C 1
ATOM 777 O O . LYS A 1 102 ? 6.969 -13.908 -1.019 1.00 93.94 102 LYS A O 1
ATOM 782 N N . ASN A 1 103 ? 5.168 -12.775 -1.724 1.00 93.44 103 ASN A N 1
ATOM 783 C CA . ASN A 1 103 ? 5.029 -11.951 -0.522 1.00 93.44 103 ASN A CA 1
ATOM 784 C C . ASN A 1 103 ? 4.790 -12.823 0.720 1.00 93.44 103 ASN A C 1
ATOM 786 O O . ASN A 1 103 ? 5.322 -12.568 1.796 1.00 93.44 103 ASN A O 1
ATOM 790 N N . CYS A 1 104 ? 4.037 -13.912 0.552 1.00 91.56 104 CYS A N 1
ATOM 791 C CA . CYS A 1 104 ? 3.805 -14.880 1.612 1.00 91.56 104 CYS A CA 1
ATOM 792 C C . CYS A 1 104 ? 5.090 -15.586 2.076 1.00 91.56 104 CYS A C 1
ATOM 794 O O . CYS A 1 104 ? 5.328 -15.705 3.274 1.00 91.56 104 CYS A O 1
ATOM 796 N N . SER A 1 105 ? 5.942 -16.034 1.148 1.00 91.06 105 SER A N 1
ATOM 797 C CA . SER A 1 105 ? 7.214 -16.683 1.495 1.00 91.06 105 SER A CA 1
ATOM 798 C C . SER A 1 105 ? 8.291 -15.710 1.984 1.00 91.06 105 SER A C 1
ATOM 800 O O . SER A 1 105 ? 9.218 -16.129 2.673 1.00 91.06 105 SER A O 1
ATOM 802 N N . MET A 1 106 ? 8.160 -14.418 1.669 1.00 90.38 106 MET A N 1
ATOM 803 C CA . MET A 1 106 ? 8.998 -13.341 2.211 1.00 90.38 106 MET A CA 1
ATOM 804 C C . MET A 1 106 ? 8.607 -12.922 3.635 1.00 90.38 106 MET A C 1
ATOM 806 O O . MET A 1 106 ? 9.415 -12.299 4.318 1.00 90.38 106 MET A O 1
ATOM 810 N N . GLY A 1 107 ? 7.411 -13.299 4.099 1.00 86.62 107 GLY A N 1
ATOM 811 C CA . GLY A 1 107 ? 6.888 -12.883 5.400 1.00 86.62 107 GLY A CA 1
ATOM 812 C C . GLY A 1 107 ? 6.232 -11.500 5.391 1.00 86.62 107 GLY A C 1
ATOM 813 O O . GLY A 1 107 ? 6.061 -10.909 6.451 1.00 86.62 107 GLY A O 1
ATOM 814 N N . ASP A 1 108 ? 5.830 -10.989 4.221 1.00 81.31 108 ASP A N 1
ATOM 815 C CA . ASP A 1 108 ? 5.136 -9.697 4.093 1.00 81.31 108 ASP A CA 1
ATOM 816 C C . ASP A 1 108 ? 3.685 -9.750 4.611 1.00 81.31 108 ASP A C 1
ATOM 818 O O . ASP A 1 108 ? 3.017 -8.721 4.732 1.00 81.31 108 ASP A O 1
ATOM 822 N N . PHE A 1 109 ? 3.161 -10.953 4.868 1.00 81.94 109 PHE A N 1
ATOM 823 C CA . PHE A 1 109 ? 1.804 -11.181 5.349 1.00 81.94 109 PHE A CA 1
ATOM 824 C C . PHE A 1 109 ? 1.803 -11.995 6.641 1.00 81.94 109 PHE A C 1
ATOM 826 O O . PHE A 1 109 ? 2.290 -13.119 6.663 1.00 81.94 109 PHE A O 1
ATOM 833 N N . ASP A 1 110 ? 1.123 -11.493 7.672 1.00 77.75 110 ASP A N 1
ATOM 834 C CA . ASP A 1 110 ? 1.067 -12.152 8.988 1.00 77.75 110 ASP A CA 1
ATOM 835 C C . ASP A 1 110 ? 0.303 -13.491 8.983 1.00 77.75 110 ASP A C 1
ATOM 837 O O . ASP A 1 110 ? 0.543 -14.368 9.809 1.00 77.75 110 ASP A O 1
ATOM 841 N N . ASN A 1 111 ? -0.647 -13.660 8.056 1.00 77.75 111 ASN A N 1
ATOM 842 C CA . ASN A 1 111 ? -1.588 -14.790 8.048 1.00 77.75 111 ASN A CA 1
ATOM 843 C C . ASN A 1 111 ? -1.169 -15.946 7.129 1.00 77.75 111 ASN A C 1
ATOM 845 O O . ASN A 1 111 ? -1.970 -16.847 6.863 1.00 77.75 111 ASN A O 1
ATOM 849 N N . CYS A 1 112 ? 0.036 -15.906 6.573 1.00 85.44 112 CYS A N 1
ATOM 850 C CA . CYS A 1 112 ? 0.536 -16.978 5.731 1.00 85.44 112 CYS A CA 1
ATOM 851 C C . CYS A 1 112 ? 2.066 -17.064 5.828 1.00 85.44 112 CYS A C 1
ATOM 853 O O . CYS A 1 112 ? 2.719 -16.150 6.314 1.00 85.44 112 CYS A O 1
ATOM 855 N N . GLY A 1 113 ? 2.635 -18.184 5.394 1.00 88.62 113 GLY A N 1
ATOM 856 C CA . GLY A 1 113 ? 4.077 -18.398 5.395 1.00 88.62 113 GLY A CA 1
ATOM 857 C C . GLY A 1 113 ? 4.477 -19.464 4.385 1.00 88.62 113 GLY A C 1
ATOM 858 O O . GLY A 1 113 ? 3.704 -19.795 3.477 1.00 88.62 113 GLY A O 1
ATOM 859 N N . CYS A 1 114 ? 5.674 -20.015 4.566 1.00 90.94 114 CYS A N 1
ATOM 860 C CA . CYS A 1 114 ? 6.210 -21.105 3.757 1.00 90.94 114 CYS A CA 1
ATOM 861 C C . CYS A 1 114 ? 5.298 -22.350 3.787 1.00 90.94 114 CYS A C 1
ATOM 863 O O . CYS A 1 114 ? 4.539 -22.576 4.730 1.00 90.94 114 CYS A O 1
ATOM 865 N N . ASP A 1 115 ? 5.343 -23.160 2.728 1.00 90.12 115 ASP A N 1
ATOM 866 C CA . ASP A 1 115 ? 4.728 -24.487 2.728 1.00 90.12 115 ASP A CA 1
ATOM 867 C C . ASP A 1 115 ? 5.638 -25.488 3.448 1.00 90.12 115 ASP A C 1
ATOM 869 O O . ASP A 1 115 ? 6.600 -26.013 2.881 1.00 90.12 115 ASP A O 1
ATOM 873 N N . ASP A 1 116 ? 5.293 -25.775 4.700 1.00 86.62 116 ASP A N 1
ATOM 874 C CA . ASP A 1 116 ? 6.081 -26.646 5.569 1.00 86.62 116 ASP A CA 1
ATOM 875 C C . ASP A 1 116 ? 5.707 -28.134 5.444 1.00 86.62 116 ASP A C 1
ATOM 877 O O . ASP A 1 116 ? 6.283 -28.979 6.130 1.00 86.62 116 ASP A O 1
ATOM 881 N N . SER A 1 117 ? 4.776 -28.488 4.543 1.00 86.44 117 SER A N 1
ATOM 882 C CA . SER A 1 117 ? 4.181 -29.836 4.450 1.00 86.44 117 SER A CA 1
ATOM 883 C C . SER A 1 117 ? 5.207 -30.972 4.326 1.00 86.44 117 SER A C 1
ATOM 885 O O . SER A 1 117 ? 4.960 -32.086 4.786 1.00 86.44 117 SER A O 1
ATOM 887 N N . ASN A 1 118 ? 6.352 -30.704 3.693 1.00 79.81 118 ASN A N 1
ATOM 888 C CA . ASN A 1 118 ? 7.370 -31.713 3.396 1.00 79.81 118 ASN A CA 1
ATOM 889 C C . ASN A 1 118 ? 8.655 -31.552 4.219 1.00 79.81 118 ASN A C 1
ATOM 891 O O . ASN A 1 118 ? 9.580 -32.339 4.037 1.00 79.81 118 ASN A O 1
ATOM 895 N N . ILE A 1 119 ? 8.750 -30.555 5.105 1.00 80.75 119 ILE A N 1
ATOM 896 C CA . ILE A 1 119 ? 9.997 -30.256 5.824 1.00 80.75 119 ILE A CA 1
ATOM 897 C C . ILE A 1 119 ? 10.452 -31.461 6.661 1.00 80.75 119 ILE A C 1
ATOM 899 O O . ILE A 1 119 ? 9.668 -32.096 7.362 1.00 80.75 119 ILE A O 1
ATOM 903 N N . GLY A 1 120 ? 11.746 -31.782 6.579 1.00 73.25 120 GLY A N 1
ATOM 904 C CA . GLY A 1 120 ? 12.373 -32.885 7.308 1.00 73.25 120 GLY A CA 1
ATOM 905 C C . GLY A 1 120 ? 12.228 -34.258 6.646 1.00 73.25 120 GLY A C 1
ATOM 906 O O . GLY A 1 120 ? 12.869 -35.210 7.089 1.00 73.25 120 GLY A O 1
ATOM 907 N N . GLN A 1 121 ? 11.445 -34.379 5.571 1.00 84.00 121 GLN A N 1
ATOM 908 C CA . GLN A 1 121 ? 11.323 -35.633 4.829 1.00 84.00 121 GLN A CA 1
ATOM 909 C C . GLN A 1 121 ? 12.530 -35.854 3.905 1.00 84.00 121 GLN A C 1
ATOM 911 O O . GLN A 1 121 ? 13.067 -34.918 3.304 1.00 84.00 121 GLN A O 1
ATOM 916 N N . ILE A 1 122 ? 12.950 -37.113 3.757 1.00 81.75 122 ILE A N 1
ATOM 917 C CA . ILE A 1 122 ? 13.995 -37.496 2.801 1.00 81.75 122 ILE A CA 1
ATOM 918 C C . ILE A 1 122 ? 13.375 -37.458 1.406 1.00 81.75 122 ILE A C 1
ATOM 920 O O . ILE A 1 122 ? 12.510 -38.269 1.083 1.00 81.75 122 ILE A O 1
ATOM 924 N N . GLY A 1 123 ? 13.803 -36.504 0.580 1.00 76.62 123 GLY A N 1
ATOM 925 C CA . GLY A 1 123 ? 13.262 -36.355 -0.768 1.00 76.62 123 GLY A CA 1
ATOM 926 C C . GLY A 1 123 ? 13.812 -37.386 -1.758 1.00 76.62 123 GLY A C 1
ATOM 927 O O . GLY A 1 123 ? 13.121 -37.791 -2.688 1.00 76.62 123 GLY A O 1
ATOM 928 N N . GLY A 1 124 ? 15.053 -37.838 -1.561 1.00 78.19 124 GLY A N 1
ATOM 929 C CA . GLY A 1 124 ? 15.718 -38.848 -2.385 1.00 78.19 124 GLY A CA 1
ATOM 930 C C . GLY A 1 124 ? 17.116 -39.178 -1.856 1.00 78.19 124 GLY A C 1
ATOM 931 O O . GLY A 1 124 ? 17.475 -38.786 -0.746 1.00 78.19 124 GLY A O 1
ATOM 932 N N . ARG A 1 125 ? 17.944 -39.890 -2.637 1.00 73.19 125 ARG A N 1
ATOM 933 C CA . ARG A 1 125 ? 19.325 -40.193 -2.210 1.00 73.19 125 ARG A CA 1
ATOM 934 C C . ARG A 1 125 ? 20.136 -38.898 -2.079 1.00 73.19 125 ARG A C 1
ATOM 936 O O . ARG A 1 125 ? 20.327 -38.189 -3.063 1.00 73.19 125 ARG A O 1
ATOM 943 N N . GLY A 1 126 ? 20.624 -38.623 -0.869 1.00 75.81 126 GLY A N 1
ATOM 944 C CA . GLY A 1 126 ? 21.565 -37.533 -0.589 1.00 75.81 126 GLY A CA 1
ATOM 945 C C . GLY A 1 126 ? 20.946 -36.147 -0.392 1.00 75.81 126 GLY A C 1
ATOM 946 O O . GLY A 1 126 ? 21.687 -35.167 -0.420 1.00 75.81 126 GLY A O 1
ATOM 947 N N . TRP A 1 127 ? 19.623 -36.022 -0.211 1.00 86.12 127 TRP A N 1
ATOM 948 C CA . TRP A 1 127 ? 19.005 -34.725 0.088 1.00 86.12 127 TRP A CA 1
ATOM 949 C C . TRP A 1 127 ? 17.737 -34.795 0.937 1.00 86.12 127 TRP A C 1
ATOM 951 O O . TRP A 1 127 ? 16.992 -35.776 0.901 1.00 86.12 127 TRP A O 1
ATOM 961 N N . ILE A 1 128 ? 17.490 -33.715 1.675 1.00 86.94 128 ILE A N 1
ATOM 962 C CA . ILE A 1 128 ? 16.342 -33.553 2.573 1.00 86.94 128 ILE A CA 1
ATOM 963 C C . ILE A 1 128 ? 15.508 -32.335 2.178 1.00 86.94 128 ILE A C 1
ATOM 965 O O . ILE A 1 128 ? 16.035 -31.344 1.666 1.00 86.94 128 ILE A O 1
ATOM 969 N N . TRP A 1 129 ? 14.202 -32.400 2.413 1.00 87.69 129 TRP A N 1
ATOM 970 C CA . TRP A 1 129 ? 13.322 -31.244 2.287 1.00 87.69 129 TRP A CA 1
ATOM 971 C C . TRP A 1 129 ? 13.534 -30.283 3.460 1.00 87.69 129 TRP A C 1
ATOM 973 O O . TRP A 1 129 ? 13.516 -30.688 4.622 1.00 87.69 129 TRP A O 1
ATOM 983 N N . GLY A 1 130 ? 13.718 -29.000 3.167 1.00 86.06 130 GLY A N 1
ATOM 984 C CA . GLY A 1 130 ? 13.879 -27.947 4.171 1.00 86.06 130 GLY A CA 1
ATOM 985 C C . GLY A 1 130 ? 13.981 -26.574 3.516 1.00 86.06 130 GLY A C 1
ATOM 986 O O . GLY A 1 130 ? 13.848 -26.470 2.305 1.00 86.06 130 GLY A O 1
ATOM 987 N N . GLY A 1 131 ? 14.236 -25.519 4.289 1.00 87.06 131 GLY A N 1
ATOM 988 C CA . GLY A 1 131 ? 14.142 -24.142 3.784 1.00 87.06 131 GLY A CA 1
ATOM 989 C C . GLY A 1 131 ? 12.688 -23.673 3.667 1.00 87.06 131 GLY A C 1
ATOM 990 O O . GLY A 1 131 ? 11.804 -24.254 4.289 1.00 87.06 131 GLY A O 1
ATOM 991 N N . CYS A 1 132 ? 12.445 -22.621 2.884 1.00 89.94 132 CYS A N 1
ATOM 992 C CA . CYS A 1 132 ? 11.110 -22.055 2.684 1.00 89.94 132 CYS A CA 1
ATOM 993 C C . CYS A 1 132 ? 10.566 -22.461 1.312 1.00 89.94 132 CYS A C 1
ATOM 995 O O . CYS A 1 132 ? 11.016 -21.934 0.293 1.00 89.94 132 CYS A O 1
ATOM 997 N N . SER A 1 133 ? 9.617 -23.402 1.274 1.00 93.44 133 SER A N 1
ATOM 998 C CA . SER A 1 133 ? 8.906 -23.703 0.027 1.00 93.44 133 SER A CA 1
ATOM 999 C C . SER A 1 133 ? 7.810 -22.669 -0.221 1.00 93.44 133 SER A C 1
ATOM 1001 O O . SER A 1 133 ? 7.057 -22.325 0.687 1.00 93.44 133 SER A O 1
ATOM 1003 N N . ASP A 1 134 ? 7.698 -22.177 -1.450 1.00 94.38 134 ASP A N 1
ATOM 1004 C CA . ASP A 1 134 ? 6.699 -21.176 -1.823 1.00 94.38 134 ASP A CA 1
ATOM 1005 C C . ASP A 1 134 ? 5.267 -21.742 -1.698 1.00 94.38 134 ASP A C 1
ATOM 1007 O O . ASP A 1 134 ? 4.913 -22.740 -2.334 1.00 94.38 134 ASP A O 1
ATOM 1011 N N . ASN A 1 135 ? 4.413 -21.090 -0.899 1.00 94.25 135 ASN A N 1
ATOM 1012 C CA . ASN A 1 135 ? 3.048 -21.546 -0.616 1.00 94.25 135 ASN A CA 1
ATOM 1013 C C . ASN A 1 135 ? 2.072 -21.236 -1.765 1.00 94.25 135 ASN A C 1
ATOM 1015 O O . ASN A 1 135 ? 1.266 -20.298 -1.738 1.00 94.25 135 ASN A O 1
ATOM 1019 N N . VAL A 1 136 ? 2.149 -22.052 -2.815 1.00 94.69 136 VAL A N 1
ATOM 1020 C CA . VAL A 1 136 ? 1.302 -21.922 -4.010 1.00 94.69 136 VAL A CA 1
ATOM 1021 C C . VAL A 1 136 ? -0.167 -22.249 -3.751 1.00 94.69 136 VAL A C 1
ATOM 1023 O O . VAL A 1 136 ? -1.032 -21.722 -4.444 1.00 94.69 136 VAL A O 1
ATOM 1026 N N . LYS A 1 137 ? -0.485 -23.067 -2.739 1.00 93.62 137 LYS A N 1
ATOM 1027 C CA . LYS A 1 137 ? -1.880 -23.363 -2.362 1.00 93.62 137 LYS A CA 1
ATOM 1028 C C . LYS A 1 137 ? -2.586 -22.101 -1.862 1.00 93.62 137 LYS A C 1
ATOM 1030 O O . LYS A 1 137 ? -3.726 -21.838 -2.244 1.00 93.62 137 LYS A O 1
ATOM 1035 N N . PHE A 1 138 ? -1.894 -21.305 -1.043 1.00 93.12 138 PHE A N 1
ATOM 1036 C CA . PHE A 1 138 ? -2.383 -20.007 -0.585 1.00 93.12 138 PHE A CA 1
ATOM 1037 C C . PHE A 1 138 ? -2.571 -19.032 -1.755 1.00 93.12 138 PHE A C 1
ATOM 1039 O O . PHE A 1 138 ? -3.675 -18.519 -1.948 1.00 93.12 138 PHE A O 1
ATOM 1046 N N . GLY A 1 139 ? -1.533 -18.822 -2.573 1.00 93.06 139 GLY A N 1
ATOM 1047 C CA . GLY A 1 139 ? -1.602 -17.874 -3.692 1.00 93.06 139 GLY A CA 1
ATOM 1048 C C . GLY A 1 139 ? -2.667 -18.239 -4.726 1.00 93.06 139 GLY A C 1
ATOM 1049 O O . GLY A 1 139 ? -3.367 -17.360 -5.223 1.00 93.06 139 GLY A O 1
ATOM 1050 N N . GLU A 1 140 ? -2.862 -19.529 -5.006 1.00 94.69 140 GLU A N 1
ATOM 1051 C CA . GLU A 1 140 ? -3.931 -20.008 -5.885 1.00 94.69 140 GLU A CA 1
ATOM 1052 C C . GLU A 1 140 ? -5.319 -19.686 -5.321 1.00 94.69 140 GLU A C 1
ATOM 1054 O O . GLU A 1 140 ? -6.168 -19.160 -6.043 1.00 94.69 140 GLU A O 1
ATOM 1059 N N . LYS A 1 141 ? -5.557 -19.987 -4.036 1.00 91.50 141 LYS A N 1
ATOM 1060 C CA . LYS A 1 141 ? -6.837 -19.719 -3.365 1.00 91.50 141 LYS A CA 1
ATOM 1061 C C . LYS A 1 141 ? -7.177 -18.231 -3.408 1.00 91.50 141 LYS A C 1
ATOM 1063 O O . LYS A 1 141 ? -8.312 -17.873 -3.716 1.00 91.50 141 LYS A O 1
ATOM 1068 N N . MET A 1 142 ? -6.200 -17.377 -3.121 1.00 89.31 142 MET A N 1
ATOM 1069 C CA . MET A 1 142 ? -6.405 -15.933 -3.131 1.00 89.31 142 MET A CA 1
ATOM 1070 C C . MET A 1 142 ? -6.586 -15.400 -4.558 1.00 89.31 142 MET A C 1
ATOM 1072 O O . MET A 1 142 ? -7.523 -14.648 -4.806 1.00 89.31 142 MET A O 1
ATOM 1076 N N . SER A 1 143 ? -5.774 -15.845 -5.524 1.00 92.81 143 SER A N 1
ATOM 1077 C CA . SER A 1 143 ? -5.940 -15.479 -6.940 1.00 92.81 143 SER A CA 1
ATOM 1078 C C . SER A 1 143 ? -7.335 -15.845 -7.464 1.00 92.81 143 SER A C 1
ATOM 1080 O O . SER A 1 143 ? -7.971 -15.019 -8.114 1.00 92.81 143 SER A O 1
ATOM 1082 N N . LYS A 1 144 ? -7.872 -17.021 -7.099 1.00 90.75 144 LYS A N 1
ATOM 1083 C CA . LYS A 1 144 ? -9.271 -17.406 -7.377 1.00 90.75 144 LYS A CA 1
ATOM 1084 C C . LYS A 1 144 ? -10.266 -16.391 -6.825 1.00 90.75 144 LYS A C 1
ATOM 1086 O O . LYS A 1 144 ? -11.099 -15.883 -7.563 1.00 90.75 144 LYS A O 1
ATOM 1091 N N . GLN A 1 145 ? -10.152 -16.045 -5.546 1.00 86.38 145 GLN A N 1
ATOM 1092 C CA . GLN A 1 145 ? -11.089 -15.127 -4.893 1.00 86.38 145 GLN A CA 1
ATOM 1093 C C . GLN A 1 145 ? -11.103 -13.713 -5.484 1.00 86.38 145 GLN A C 1
ATOM 1095 O O . GLN A 1 145 ? -12.139 -13.055 -5.423 1.00 86.38 145 GLN A O 1
ATOM 1100 N N . PHE A 1 146 ? -9.982 -13.239 -6.030 1.00 83.75 146 PHE A N 1
ATOM 1101 C CA . PHE A 1 146 ? -9.888 -11.894 -6.598 1.00 83.75 146 PHE A CA 1
ATOM 1102 C C . PHE A 1 146 ? -10.151 -11.850 -8.100 1.00 83.75 146 PHE A C 1
ATOM 1104 O O . PHE A 1 146 ? -10.912 -11.000 -8.552 1.00 83.75 146 PHE A O 1
ATOM 1111 N N . VAL A 1 147 ? -9.515 -12.729 -8.875 1.00 86.62 147 VAL A N 1
ATOM 1112 C CA . VAL A 1 147 ? -9.553 -12.664 -10.342 1.00 86.62 147 VAL A CA 1
ATOM 1113 C C . VAL A 1 147 ? -10.845 -13.266 -10.881 1.00 86.62 147 VAL A C 1
ATOM 1115 O O . VAL A 1 147 ? -11.452 -12.689 -11.777 1.00 86.62 147 VAL A O 1
ATOM 1118 N N . ASP A 1 148 ? -11.329 -14.365 -10.299 1.00 86.25 148 ASP A N 1
ATOM 1119 C CA . ASP A 1 148 ? -12.561 -15.004 -10.776 1.00 86.25 148 ASP A CA 1
ATOM 1120 C C . ASP A 1 148 ? -13.802 -14.187 -10.376 1.00 86.25 148 ASP A C 1
ATOM 1122 O O . ASP A 1 148 ? -14.795 -14.185 -11.095 1.00 86.25 148 ASP A O 1
ATOM 1126 N N . ALA A 1 149 ? -13.729 -13.414 -9.284 1.00 81.25 149 ALA A N 1
ATOM 1127 C CA . ALA A 1 149 ? -14.787 -12.486 -8.867 1.00 81.25 149 ALA A CA 1
ATOM 1128 C C . ALA A 1 149 ? -14.985 -11.295 -9.827 1.00 81.25 149 ALA A C 1
ATOM 1130 O O . ALA A 1 149 ? -15.972 -10.566 -9.713 1.00 81.25 149 ALA A O 1
ATOM 1131 N N . LEU A 1 150 ? -14.063 -11.071 -10.772 1.00 74.00 150 LEU A N 1
ATOM 1132 C CA . LEU A 1 150 ? -14.249 -10.096 -11.851 1.00 74.00 150 LEU A CA 1
ATOM 1133 C C . LEU A 1 150 ? -15.183 -10.628 -12.954 1.00 74.00 150 LEU A C 1
ATOM 1135 O O . LEU A 1 150 ? -15.765 -9.829 -13.693 1.00 74.00 150 LEU A O 1
ATOM 1139 N N . GLU A 1 151 ? -15.366 -11.950 -13.047 1.00 76.00 151 GLU A N 1
ATOM 1140 C CA . GLU A 1 151 ? -16.218 -12.614 -14.034 1.00 76.00 151 GLU A CA 1
ATOM 1141 C C . GLU A 1 151 ? -17.642 -12.815 -13.483 1.00 76.00 151 GLU A C 1
ATOM 1143 O O . GLU A 1 151 ? -18.009 -13.877 -12.989 1.00 76.00 151 GLU A O 1
ATOM 1148 N N . ASN A 1 152 ? -18.483 -11.781 -13.589 1.00 64.94 152 ASN A N 1
ATOM 1149 C CA . ASN A 1 152 ? -19.880 -11.822 -13.114 1.00 64.94 152 ASN A CA 1
ATOM 1150 C C . ASN A 1 152 ? -20.879 -12.401 -14.144 1.00 64.94 152 ASN A C 1
ATOM 1152 O O . ASN A 1 152 ? -22.077 -12.527 -13.869 1.00 64.94 152 ASN A O 1
ATOM 1156 N N . GLY A 1 153 ? -20.408 -12.710 -15.357 1.00 64.94 153 GLY A N 1
ATOM 1157 C CA . GLY A 1 153 ? -21.216 -13.257 -16.448 1.00 64.94 153 GLY A CA 1
ATOM 1158 C C . GLY A 1 153 ? -21.513 -14.748 -16.277 1.00 64.94 153 GLY A C 1
ATOM 1159 O O . GLY A 1 153 ? -20.730 -15.490 -15.700 1.00 64.94 153 GLY A O 1
ATOM 1160 N N . HIS A 1 154 ? -22.653 -15.196 -16.805 1.00 66.50 154 HIS A N 1
ATOM 1161 C CA . HIS A 1 154 ? -23.017 -16.620 -16.905 1.00 66.50 154 HIS A CA 1
ATOM 1162 C C . HIS A 1 154 ? -23.022 -17.098 -18.372 1.00 66.50 154 HIS A C 1
ATOM 1164 O O . HIS A 1 154 ? -23.695 -18.065 -18.722 1.00 66.50 154 HIS A O 1
ATOM 1170 N N . ASP A 1 155 ? -22.323 -16.372 -19.247 1.00 72.56 155 ASP A N 1
ATOM 1171 C CA . ASP A 1 155 ? -22.201 -16.640 -20.676 1.00 72.56 155 ASP A CA 1
ATOM 1172 C C . ASP A 1 155 ? -21.003 -17.557 -20.986 1.00 72.56 155 ASP A C 1
ATOM 1174 O O . ASP A 1 155 ? -20.123 -17.786 -20.155 1.00 72.56 155 ASP A O 1
ATOM 1178 N N . SER A 1 156 ? -20.949 -18.085 -22.215 1.00 76.12 156 SER A N 1
ATOM 1179 C CA . SER A 1 156 ? -19.832 -18.921 -22.685 1.00 76.12 156 SER A CA 1
ATOM 1180 C C . SER A 1 156 ? -18.477 -18.222 -22.549 1.00 76.12 156 SER A C 1
ATOM 1182 O O . SER A 1 156 ? -17.466 -18.874 -22.311 1.00 76.12 156 SER A O 1
ATOM 1184 N N . ARG A 1 157 ? -18.460 -16.890 -22.672 1.00 78.44 157 ARG A N 1
ATOM 1185 C CA . ARG A 1 157 ? -17.265 -16.062 -22.509 1.00 78.44 157 ARG A CA 1
ATOM 1186 C C . ARG A 1 157 ? -16.743 -16.092 -21.073 1.00 78.44 157 ARG A C 1
ATOM 1188 O O . ARG A 1 157 ? -15.560 -16.348 -20.890 1.00 78.44 157 ARG A O 1
ATOM 1195 N N . ALA A 1 158 ? -17.601 -15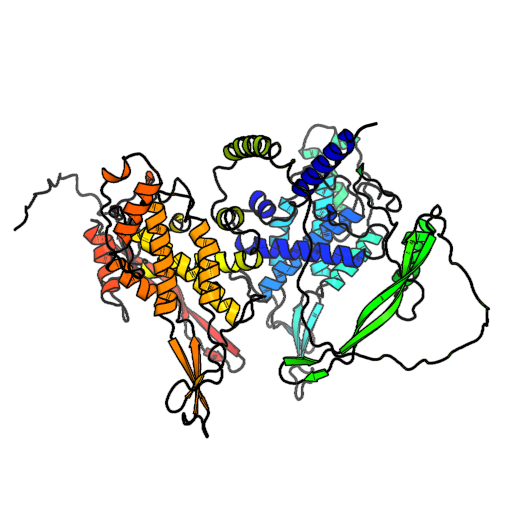.895 -20.068 1.00 80.94 158 ALA A N 1
ATOM 1196 C CA . ALA A 1 158 ? -17.184 -15.997 -18.669 1.00 80.94 158 ALA A CA 1
ATOM 1197 C C . ALA A 1 158 ? -16.628 -17.394 -18.338 1.00 80.94 158 ALA A C 1
ATOM 1199 O O . ALA A 1 158 ? -15.610 -17.505 -17.661 1.00 80.94 158 ALA A O 1
ATOM 1200 N N . ALA A 1 159 ? -17.229 -18.465 -18.875 1.00 83.31 159 ALA A N 1
ATOM 1201 C CA . ALA A 1 159 ? -16.718 -19.828 -18.689 1.00 83.31 159 ALA A CA 1
ATOM 1202 C C . ALA A 1 159 ? -15.308 -20.021 -19.285 1.00 83.31 159 ALA A C 1
ATOM 1204 O O . ALA A 1 159 ? -14.428 -20.587 -18.637 1.00 83.31 159 ALA A O 1
ATOM 1205 N N . VAL A 1 160 ? -15.076 -19.501 -20.494 1.00 86.88 160 VAL A N 1
ATOM 1206 C CA . VAL A 1 160 ? -13.757 -19.506 -21.150 1.00 86.88 160 VAL A CA 1
ATOM 1207 C C . VAL A 1 160 ? -12.732 -18.696 -20.352 1.00 86.88 160 VAL A C 1
ATOM 1209 O O . VAL A 1 160 ? -11.622 -19.173 -20.119 1.00 86.88 160 VAL A O 1
ATOM 1212 N N . ASN A 1 161 ? -13.108 -17.511 -19.869 1.00 88.44 161 ASN A N 1
ATOM 1213 C CA . ASN A 1 161 ? -12.242 -16.666 -19.048 1.00 88.44 161 ASN A CA 1
ATOM 1214 C C . ASN A 1 161 ? -11.825 -17.368 -17.748 1.00 88.44 161 ASN A C 1
ATOM 1216 O O . ASN A 1 161 ? -10.641 -17.393 -17.419 1.00 88.44 161 ASN A O 1
ATOM 1220 N N . LEU A 1 162 ? -12.769 -17.999 -17.043 1.00 89.19 162 LEU A N 1
ATOM 1221 C CA . LEU A 1 162 ? -12.493 -18.753 -15.816 1.00 89.19 162 LEU A CA 1
ATOM 1222 C C . LEU A 1 162 ? -11.557 -19.947 -16.056 1.00 89.19 162 LEU A C 1
ATOM 1224 O O . LEU A 1 162 ? -10.663 -20.200 -15.246 1.00 89.19 162 LEU A O 1
ATOM 1228 N N . HIS A 1 163 ? -11.719 -20.661 -17.174 1.00 91.62 163 HIS A N 1
ATOM 1229 C CA . HIS A 1 163 ? -10.799 -21.737 -17.559 1.00 91.62 163 HIS A CA 1
ATOM 1230 C C . HIS A 1 163 ? -9.392 -21.207 -17.836 1.00 91.62 163 HIS A C 1
ATOM 1232 O O . HIS A 1 163 ? -8.422 -21.753 -17.318 1.00 91.62 163 HIS A O 1
ATOM 1238 N N . ASN A 1 164 ? -9.270 -20.113 -18.590 1.00 94.31 164 ASN A N 1
ATOM 1239 C CA . ASN A 1 164 ? -7.973 -19.508 -18.896 1.00 94.31 164 ASN A CA 1
ATOM 1240 C C . ASN A 1 164 ? -7.281 -18.954 -17.637 1.00 94.31 164 ASN A C 1
ATOM 1242 O O . ASN A 1 164 ? -6.075 -19.144 -17.470 1.00 94.31 164 ASN A O 1
ATOM 1246 N N . ASN A 1 165 ? -8.034 -18.352 -16.706 1.00 94.50 165 ASN A N 1
ATOM 1247 C CA . ASN A 1 165 ? -7.518 -17.962 -15.390 1.00 94.50 165 ASN A CA 1
ATOM 1248 C C . ASN A 1 165 ? -6.931 -19.177 -14.647 1.00 94.50 165 ASN A C 1
ATOM 1250 O O . ASN A 1 165 ? -5.862 -19.090 -14.037 1.00 94.50 165 ASN A O 1
ATOM 1254 N N . GLU A 1 166 ? -7.610 -20.328 -14.708 1.00 95.12 166 GLU A N 1
ATOM 1255 C CA . GLU A 1 166 ? -7.129 -21.561 -14.087 1.00 95.12 166 GLU A CA 1
ATOM 1256 C C . GLU A 1 166 ? -5.891 -22.130 -14.780 1.00 95.12 166 GLU A C 1
ATOM 1258 O O . GLU A 1 166 ? -4.947 -22.514 -14.090 1.00 95.12 166 GLU A O 1
ATOM 1263 N N . ALA A 1 167 ? -5.846 -22.125 -16.112 1.00 96.75 167 ALA A N 1
ATOM 1264 C CA . ALA A 1 167 ? -4.662 -22.520 -16.871 1.00 96.75 167 ALA A CA 1
ATOM 1265 C C . ALA A 1 167 ? -3.438 -21.671 -16.483 1.00 96.75 167 ALA A C 1
ATOM 1267 O O . ALA A 1 167 ? -2.348 -22.209 -16.281 1.00 96.75 167 ALA A O 1
ATOM 1268 N N . GLY A 1 168 ? -3.635 -20.364 -16.269 1.00 97.44 168 GLY A N 1
ATOM 1269 C CA . GLY A 1 168 ? -2.626 -19.452 -15.726 1.00 97.44 168 GLY A CA 1
ATOM 1270 C C . GLY A 1 168 ? -2.114 -19.853 -14.340 1.00 97.44 168 GLY A C 1
ATOM 1271 O O . GLY A 1 168 ? -0.908 -19.959 -14.116 1.00 97.44 168 GLY A O 1
ATOM 1272 N N . ARG A 1 169 ? -3.020 -20.150 -13.403 1.00 97.88 169 ARG A N 1
ATOM 1273 C CA . ARG A 1 169 ? -2.650 -20.628 -12.056 1.00 97.88 169 ARG A CA 1
ATOM 1274 C C . ARG A 1 169 ? -1.934 -21.982 -12.091 1.00 97.88 169 ARG A C 1
ATOM 1276 O O . ARG A 1 169 ? -0.996 -22.216 -11.328 1.00 97.88 169 ARG A O 1
ATOM 1283 N N . LEU A 1 170 ? -2.333 -22.876 -12.994 1.00 97.19 170 LEU A N 1
ATOM 1284 C CA . LEU A 1 170 ? -1.664 -24.162 -13.196 1.00 97.19 170 LEU A CA 1
ATOM 1285 C C . LEU A 1 170 ? -0.282 -24.011 -13.842 1.00 97.19 170 LEU A C 1
ATOM 1287 O O . LEU A 1 170 ? 0.608 -24.789 -13.506 1.00 97.19 170 LEU A O 1
ATOM 1291 N N . ALA A 1 171 ? -0.061 -23.000 -14.686 1.00 97.56 171 ALA A N 1
ATOM 1292 C CA . ALA A 1 171 ? 1.260 -22.696 -15.238 1.00 97.56 171 ALA A CA 1
ATOM 1293 C C . ALA A 1 171 ? 2.283 -22.364 -14.139 1.00 97.56 171 ALA A C 1
ATOM 1295 O O . ALA A 1 171 ? 3.421 -22.831 -14.205 1.00 97.56 171 ALA A O 1
ATOM 1296 N N . ILE A 1 172 ? 1.871 -21.649 -13.083 1.00 97.69 172 ILE A N 1
ATOM 1297 C CA . ILE A 1 172 ? 2.720 -21.407 -11.905 1.00 97.69 172 ILE A CA 1
ATOM 1298 C C . ILE A 1 172 ? 3.171 -22.730 -11.278 1.00 97.69 172 ILE A C 1
ATOM 1300 O O . ILE A 1 172 ? 4.358 -22.928 -11.043 1.00 97.69 172 ILE A O 1
ATOM 1304 N N . LYS A 1 173 ? 2.236 -23.659 -11.048 1.00 95.62 173 LYS A N 1
ATOM 1305 C CA . LYS A 1 173 ? 2.541 -24.974 -10.461 1.00 95.62 173 LYS A CA 1
ATOM 1306 C C . LYS A 1 173 ? 3.414 -25.833 -11.375 1.00 95.62 173 LYS A C 1
ATOM 1308 O O . LYS A 1 173 ? 4.334 -26.485 -10.896 1.00 95.62 173 LYS A O 1
ATOM 1313 N N . ALA A 1 174 ? 3.131 -25.827 -12.677 1.00 95.06 174 ALA A N 1
ATOM 1314 C CA . ALA A 1 174 ? 3.843 -26.627 -13.671 1.00 95.06 174 ALA A CA 1
ATOM 1315 C C . ALA A 1 174 ? 5.296 -26.172 -13.870 1.00 95.06 174 ALA A C 1
ATOM 1317 O O . ALA A 1 174 ? 6.154 -26.988 -14.193 1.00 95.06 174 ALA A O 1
ATOM 1318 N N . THR A 1 175 ? 5.572 -24.884 -13.665 1.00 96.56 175 THR A N 1
ATOM 1319 C CA . THR A 1 175 ? 6.913 -24.307 -13.820 1.00 96.56 175 THR A CA 1
ATOM 1320 C C . THR A 1 175 ? 7.708 -24.255 -12.522 1.00 96.56 175 THR A C 1
ATOM 1322 O O . THR A 1 175 ? 8.868 -23.867 -12.573 1.00 96.56 175 THR A O 1
ATOM 1325 N N . MET A 1 176 ? 7.157 -24.643 -11.365 1.00 94.50 176 MET A N 1
ATOM 1326 C CA . MET A 1 176 ? 7.912 -24.623 -10.107 1.00 94.50 176 MET A CA 1
ATOM 1327 C C . MET A 1 176 ? 9.191 -25.459 -10.198 1.00 94.50 176 MET A C 1
ATOM 1329 O O . MET A 1 176 ? 9.192 -26.579 -10.711 1.00 94.50 176 MET A O 1
ATOM 1333 N N . LYS A 1 177 ? 10.276 -24.935 -9.625 1.00 94.06 177 LYS A N 1
ATOM 1334 C CA . LYS A 1 177 ? 11.584 -25.590 -9.611 1.00 94.06 177 LYS A CA 1
ATOM 1335 C C . LYS A 1 177 ? 11.978 -25.994 -8.198 1.00 94.06 177 LYS A C 1
ATOM 1337 O O . LYS A 1 177 ? 11.748 -25.270 -7.232 1.00 94.06 177 LYS A O 1
ATOM 1342 N N . ARG A 1 178 ? 12.608 -27.162 -8.078 1.00 91.75 178 ARG A N 1
ATOM 1343 C CA . ARG A 1 178 ? 13.260 -27.581 -6.836 1.00 91.75 178 ARG A CA 1
ATOM 1344 C C . ARG A 1 178 ? 14.633 -26.926 -6.767 1.00 91.75 178 ARG A C 1
ATOM 1346 O O . ARG A 1 178 ? 15.485 -27.205 -7.609 1.00 91.75 178 ARG A O 1
ATOM 1353 N N . VAL A 1 179 ? 14.845 -26.087 -5.763 1.00 91.88 179 VAL A N 1
ATOM 1354 C CA . VAL A 1 179 ? 16.126 -25.421 -5.509 1.00 91.88 179 VAL A CA 1
ATOM 1355 C C . VAL A 1 179 ? 16.781 -26.067 -4.303 1.00 91.88 179 VAL A C 1
ATOM 1357 O O . VAL A 1 179 ? 16.101 -26.394 -3.336 1.00 91.88 179 VAL A O 1
ATOM 1360 N N . CYS A 1 180 ? 18.092 -26.290 -4.383 1.00 91.00 180 CYS A N 1
ATOM 1361 C CA . CYS A 1 180 ? 18.860 -27.004 -3.371 1.00 91.00 180 CYS A CA 1
ATOM 1362 C C . CYS A 1 180 ? 20.069 -26.186 -2.913 1.00 91.00 180 CYS A C 1
ATOM 1364 O O . CYS A 1 180 ? 20.720 -25.521 -3.719 1.00 91.00 180 CYS A O 1
ATOM 1366 N N . LYS A 1 181 ? 20.403 -26.293 -1.626 1.00 90.19 181 LYS A N 1
ATOM 1367 C CA . LYS A 1 181 ? 21.625 -25.758 -1.022 1.00 90.19 181 LYS A CA 1
ATOM 1368 C C . LYS A 1 181 ? 22.479 -26.892 -0.471 1.00 90.19 181 LYS A C 1
ATOM 1370 O O . LYS A 1 181 ? 21.978 -27.750 0.250 1.00 90.19 181 LYS A O 1
ATOM 1375 N N . CYS A 1 182 ? 23.765 -26.879 -0.801 1.00 89.81 182 CYS A N 1
ATOM 1376 C CA . CYS A 1 182 ? 24.727 -27.890 -0.374 1.00 89.81 182 CYS A CA 1
ATOM 1377 C C . CYS A 1 182 ? 25.415 -27.499 0.943 1.00 89.81 182 CYS A C 1
ATOM 1379 O O . CYS A 1 182 ? 25.739 -26.330 1.152 1.00 89.81 182 CYS A O 1
ATOM 1381 N N . HIS A 1 183 ? 25.621 -28.479 1.826 1.00 84.00 183 HIS A N 1
ATOM 1382 C CA . HIS A 1 183 ? 26.106 -28.289 3.201 1.00 84.00 183 HIS A CA 1
ATOM 1383 C C . HIS A 1 183 ? 27.302 -29.183 3.579 1.00 84.00 183 HIS A C 1
ATOM 1385 O O . HIS A 1 183 ? 27.682 -29.242 4.745 1.00 84.00 183 HIS A O 1
ATOM 1391 N N . GLY A 1 184 ? 27.897 -29.902 2.631 1.00 80.88 184 GLY A N 1
ATOM 1392 C CA . GLY A 1 184 ? 29.063 -30.747 2.879 1.00 80.88 184 GLY A CA 1
ATOM 1393 C C . GLY A 1 184 ? 30.354 -29.955 3.114 1.00 80.88 184 GLY A C 1
ATOM 1394 O O . GLY A 1 184 ? 30.433 -28.750 2.858 1.00 80.88 184 GLY A O 1
ATOM 1395 N N . VAL A 1 185 ? 31.396 -30.653 3.585 1.00 85.94 185 VAL A N 1
ATOM 1396 C CA . VAL A 1 185 ? 32.735 -30.086 3.840 1.00 85.94 185 VAL A CA 1
ATOM 1397 C C . VAL A 1 185 ? 33.220 -29.324 2.601 1.00 85.94 185 VAL A C 1
ATOM 1399 O O . VAL A 1 185 ? 33.102 -29.828 1.481 1.00 85.94 185 VAL A O 1
ATOM 1402 N N . SER A 1 186 ? 33.705 -28.095 2.802 1.00 81.56 186 SER A N 1
ATOM 1403 C CA . SER A 1 186 ? 34.149 -27.172 1.742 1.00 81.56 186 SER A CA 1
ATOM 1404 C C . SER A 1 186 ? 33.089 -26.830 0.679 1.00 81.56 186 SER A C 1
ATOM 1406 O O . SER A 1 186 ? 33.435 -26.516 -0.456 1.00 81.56 186 SER A O 1
ATOM 1408 N N . GLY A 1 187 ? 31.796 -26.896 1.020 1.00 77.44 187 GLY A N 1
ATOM 1409 C CA . GLY A 1 187 ? 30.697 -26.613 0.088 1.00 77.44 187 GLY A CA 1
ATOM 1410 C C . GLY A 1 187 ? 30.308 -27.795 -0.806 1.00 77.44 187 GLY A C 1
ATOM 1411 O O . GLY A 1 187 ? 29.565 -27.617 -1.768 1.00 77.44 187 GLY A O 1
ATOM 1412 N N . SER A 1 188 ? 30.789 -29.006 -0.505 1.00 86.00 188 SER A N 1
ATOM 1413 C CA . SER A 1 188 ? 30.393 -30.218 -1.232 1.00 86.00 188 SER A CA 1
ATOM 1414 C C . SER A 1 188 ? 28.897 -30.539 -1.069 1.00 86.00 188 SER A C 1
ATOM 1416 O O . SER A 1 188 ? 28.267 -30.202 -0.070 1.00 86.00 188 SER A O 1
ATOM 1418 N N . CYS A 1 189 ? 28.297 -31.221 -2.047 1.00 87.44 189 CYS A N 1
ATOM 1419 C CA . CYS A 1 189 ? 26.874 -31.594 -2.037 1.00 87.44 189 CYS A CA 1
ATOM 1420 C C . CYS A 1 189 ? 26.606 -32.989 -1.445 1.00 87.44 189 CYS A C 1
ATOM 1422 O O . CYS A 1 189 ? 25.665 -33.661 -1.859 1.00 87.44 189 CYS A O 1
ATOM 1424 N N . SER A 1 190 ? 27.429 -33.445 -0.490 1.00 84.62 190 SER A N 1
ATOM 1425 C CA . SER A 1 190 ? 27.229 -34.737 0.194 1.00 84.62 190 SER A CA 1
ATOM 1426 C C . SER A 1 190 ? 25.944 -34.771 1.026 1.00 84.62 190 SER A C 1
ATOM 1428 O O . SER A 1 190 ? 25.293 -35.808 1.126 1.00 84.62 190 SER A O 1
ATOM 1430 N N . VAL A 1 191 ? 25.558 -33.616 1.573 1.00 83.69 191 VAL A N 1
ATOM 1431 C CA . VAL A 1 191 ? 24.235 -33.345 2.135 1.00 83.69 191 VAL A CA 1
ATOM 1432 C C . VAL A 1 191 ? 23.732 -32.060 1.495 1.00 83.69 191 VAL A C 1
ATOM 1434 O O . VAL A 1 191 ? 24.436 -31.048 1.493 1.00 83.69 191 VAL A O 1
ATOM 1437 N N . GLN A 1 192 ? 22.518 -32.088 0.955 1.00 88.50 192 GLN A N 1
ATOM 1438 C CA . GLN A 1 192 ? 21.860 -30.897 0.426 1.00 88.50 192 GLN A CA 1
ATOM 1439 C C . GLN A 1 192 ? 20.419 -30.796 0.938 1.00 88.50 192 GLN A C 1
ATOM 1441 O O . GLN A 1 192 ? 19.735 -31.802 1.134 1.00 88.50 192 GLN A O 1
ATOM 1446 N N . THR A 1 193 ? 19.972 -29.564 1.141 1.00 88.25 193 THR A N 1
ATOM 1447 C CA . THR A 1 193 ? 18.618 -29.225 1.581 1.00 88.25 193 THR A CA 1
ATOM 1448 C C . THR A 1 193 ? 17.893 -28.573 0.419 1.00 88.25 193 THR A C 1
ATOM 1450 O O . THR A 1 193 ? 18.432 -27.630 -0.157 1.00 88.25 193 THR A O 1
ATOM 1453 N N . CYS A 1 194 ? 16.700 -29.047 0.068 1.00 92.00 194 CYS A N 1
ATOM 1454 C CA . CYS A 1 194 ? 15.942 -28.510 -1.059 1.00 92.00 194 CYS A CA 1
ATOM 1455 C C . CYS A 1 194 ? 14.542 -28.035 -0.665 1.00 92.00 194 CYS A C 1
ATOM 1457 O O . CYS A 1 194 ? 13.910 -28.626 0.208 1.00 92.00 194 CYS A O 1
ATOM 1459 N N . TRP A 1 195 ? 14.044 -27.025 -1.376 1.00 93.31 195 TRP A N 1
ATOM 1460 C CA . TRP A 1 195 ? 12.679 -26.499 -1.287 1.00 93.31 195 TRP A CA 1
ATOM 1461 C C . TRP A 1 195 ? 12.086 -26.291 -2.680 1.00 93.31 195 TRP A C 1
ATOM 1463 O O . TRP A 1 195 ? 12.804 -26.227 -3.683 1.00 93.31 195 TRP A O 1
ATOM 1473 N N . MET A 1 196 ? 10.758 -26.195 -2.745 1.00 93.44 196 MET A N 1
ATOM 1474 C CA . MET A 1 196 ? 10.063 -25.800 -3.968 1.00 93.44 196 MET A CA 1
ATOM 1475 C C . MET A 1 196 ? 10.024 -24.281 -4.066 1.00 93.44 196 MET A C 1
ATOM 1477 O O . MET A 1 196 ? 9.551 -23.612 -3.153 1.00 93.44 196 MET A O 1
ATOM 1481 N N . GLN A 1 197 ? 10.494 -23.742 -5.183 1.00 94.19 197 GLN A N 1
ATOM 1482 C CA . GLN A 1 197 ? 10.507 -22.312 -5.446 1.00 94.19 197 GLN A CA 1
ATOM 1483 C C . GLN A 1 197 ? 9.753 -22.009 -6.741 1.00 94.19 197 GLN A C 1
ATOM 1485 O O . GLN A 1 197 ? 9.808 -22.774 -7.710 1.00 94.19 197 GLN A O 1
ATOM 1490 N N . LEU A 1 198 ? 9.055 -20.879 -6.761 1.00 96.00 198 LEU A N 1
ATOM 1491 C CA . LEU A 1 198 ? 8.534 -20.286 -7.982 1.00 96.00 198 LEU A CA 1
ATOM 1492 C C . LEU A 1 198 ? 9.687 -20.080 -8.976 1.00 96.00 198 LEU A C 1
ATOM 1494 O O . LEU A 1 198 ? 10.764 -19.598 -8.610 1.00 96.00 198 LEU A O 1
ATOM 1498 N N . SER A 1 199 ? 9.465 -20.458 -10.234 1.00 96.00 199 SER A N 1
ATOM 1499 C CA . SER A 1 199 ? 10.377 -20.082 -11.317 1.00 96.00 199 SER A CA 1
ATOM 1500 C C . SER A 1 199 ? 10.288 -18.595 -11.604 1.00 96.00 199 SER A C 1
ATOM 1502 O O . SER A 1 199 ? 9.351 -17.935 -11.165 1.00 96.00 199 SER A O 1
ATOM 1504 N N . ASP A 1 200 ? 11.264 -18.055 -12.327 1.00 95.62 200 ASP A N 1
ATOM 1505 C CA . ASP A 1 200 ? 11.225 -16.645 -12.684 1.00 95.62 200 ASP A CA 1
ATOM 1506 C C . ASP A 1 200 ? 9.968 -16.360 -13.510 1.00 95.62 200 ASP A C 1
ATOM 1508 O O . ASP A 1 200 ? 9.545 -17.173 -14.333 1.00 95.62 200 ASP A O 1
ATOM 1512 N N . PHE A 1 201 ? 9.347 -15.199 -13.296 1.00 96.62 201 PHE A N 1
ATOM 1513 C CA . PHE A 1 201 ? 8.068 -14.884 -13.943 1.00 96.62 201 PHE A CA 1
ATOM 1514 C C . PHE A 1 201 ? 8.158 -14.902 -15.482 1.00 96.62 201 PHE A C 1
ATOM 1516 O O . PHE A 1 201 ? 7.183 -15.205 -16.168 1.00 96.62 201 PHE A O 1
ATOM 1523 N N . ARG A 1 202 ? 9.365 -14.691 -16.021 1.00 94.75 202 ARG A N 1
ATOM 1524 C CA . ARG A 1 202 ? 9.694 -14.877 -17.438 1.00 94.75 202 ARG A CA 1
ATOM 1525 C C . ARG A 1 202 ? 9.488 -16.315 -17.923 1.00 94.75 202 ARG A C 1
ATOM 1527 O O . ARG A 1 202 ? 8.974 -16.507 -19.020 1.00 94.75 202 ARG A O 1
ATOM 1534 N N . ASP A 1 203 ? 9.850 -17.322 -17.129 1.00 96.56 203 ASP A N 1
ATOM 1535 C CA . ASP A 1 203 ? 9.673 -18.737 -17.487 1.00 96.56 203 ASP A CA 1
ATOM 1536 C C . ASP A 1 203 ? 8.186 -19.102 -17.554 1.00 96.56 203 ASP A C 1
ATOM 1538 O O . ASP A 1 203 ? 7.755 -19.829 -18.449 1.00 96.56 203 ASP A O 1
ATOM 1542 N N . ILE A 1 204 ? 7.383 -18.532 -16.650 1.00 97.62 204 ILE A N 1
ATOM 1543 C CA . ILE A 1 204 ? 5.919 -18.653 -16.656 1.00 97.62 204 ILE A CA 1
ATOM 1544 C C . ILE A 1 204 ? 5.332 -17.987 -17.907 1.00 97.62 204 ILE A C 1
ATOM 1546 O O . ILE A 1 204 ? 4.487 -18.583 -18.577 1.00 97.62 204 ILE A O 1
ATOM 1550 N N . GLY A 1 205 ? 5.803 -16.784 -18.253 1.00 96.19 205 GLY A N 1
ATOM 1551 C CA . GLY A 1 205 ? 5.427 -16.084 -19.483 1.00 96.19 205 GLY A CA 1
ATOM 1552 C C . GLY A 1 205 ? 5.748 -16.899 -20.738 1.00 96.19 205 GLY A C 1
ATOM 1553 O O . GLY A 1 205 ? 4.876 -17.091 -21.583 1.00 96.19 205 GLY A O 1
ATOM 1554 N N . ASN A 1 206 ? 6.959 -17.458 -20.820 1.00 95.50 206 ASN A N 1
ATOM 1555 C CA . ASN A 1 206 ? 7.390 -18.328 -21.918 1.00 95.50 206 ASN A CA 1
ATOM 1556 C C . ASN A 1 206 ? 6.519 -19.592 -22.014 1.00 95.50 206 ASN A C 1
ATOM 1558 O O . ASN A 1 206 ? 6.071 -19.959 -23.100 1.00 95.50 206 ASN A O 1
ATOM 1562 N N . TYR A 1 207 ? 6.239 -20.240 -20.879 1.00 97.31 207 TYR A N 1
ATOM 1563 C CA . TYR A 1 207 ? 5.373 -21.418 -20.814 1.00 97.31 207 TYR A CA 1
ATOM 1564 C C . TYR A 1 207 ? 3.961 -21.105 -21.326 1.00 97.31 207 TYR A C 1
ATOM 1566 O O . TYR A 1 207 ? 3.434 -21.813 -22.186 1.00 97.31 207 TYR A O 1
ATOM 1574 N N . LEU A 1 208 ? 3.358 -20.012 -20.851 1.00 97.44 208 LEU A N 1
ATOM 1575 C CA . LEU A 1 208 ? 2.038 -19.577 -21.306 1.00 97.44 208 LEU A CA 1
ATOM 1576 C C . LEU A 1 208 ? 2.046 -19.135 -22.772 1.00 97.44 208 LEU A C 1
ATOM 1578 O O . LEU A 1 208 ? 1.040 -19.310 -23.455 1.00 97.44 208 LEU A O 1
ATOM 1582 N N . LYS A 1 209 ? 3.164 -18.609 -23.288 1.00 95.25 209 LYS A N 1
ATOM 1583 C CA . LYS A 1 209 ? 3.278 -18.213 -24.697 1.00 95.25 209 LYS A CA 1
ATOM 1584 C C . LYS A 1 209 ? 3.231 -19.434 -25.614 1.00 95.25 209 LYS A C 1
ATOM 1586 O O . LYS A 1 209 ? 2.533 -19.407 -26.624 1.00 95.25 209 LYS A O 1
ATOM 1591 N N . VAL A 1 210 ? 3.870 -20.537 -25.215 1.00 95.12 210 VAL A N 1
ATOM 1592 C CA . VAL A 1 210 ? 3.738 -21.830 -25.910 1.00 95.12 210 VAL A CA 1
ATOM 1593 C C . VAL A 1 210 ? 2.285 -22.315 -25.888 1.00 95.12 210 VAL A C 1
ATOM 1595 O O . VAL A 1 210 ? 1.765 -22.732 -26.923 1.00 95.12 210 VAL A O 1
ATOM 1598 N N . LYS A 1 211 ? 1.599 -22.206 -24.741 1.00 96.56 211 LYS A N 1
ATOM 1599 C CA . LYS A 1 211 ? 0.173 -22.563 -24.624 1.00 96.56 211 LYS A CA 1
ATOM 1600 C C . LYS A 1 211 ? -0.741 -21.677 -25.464 1.00 96.56 211 LYS A C 1
ATOM 1602 O O . LYS A 1 211 ? -1.705 -22.170 -26.035 1.00 96.56 211 LYS A O 1
ATOM 1607 N N . HIS A 1 212 ? -0.422 -20.396 -25.601 1.00 95.56 212 HIS A N 1
ATOM 1608 C CA . HIS A 1 212 ? -1.132 -19.482 -26.492 1.00 95.56 212 HIS A CA 1
ATOM 1609 C C . HIS A 1 212 ? -0.993 -19.893 -27.961 1.00 95.56 212 HIS A C 1
ATOM 1611 O O . HIS A 1 212 ? -1.972 -19.896 -28.710 1.00 95.56 212 HIS A O 1
ATOM 1617 N N . ASP A 1 213 ? 0.204 -20.288 -28.387 1.00 92.81 213 ASP A N 1
ATOM 1618 C CA . ASP A 1 213 ? 0.447 -20.690 -29.776 1.00 92.81 213 ASP A CA 1
ATOM 1619 C C . ASP A 1 213 ? -0.274 -22.010 -30.118 1.00 92.81 213 ASP A C 1
ATOM 1621 O O . ASP A 1 213 ? -0.720 -22.206 -31.250 1.00 92.81 213 ASP A O 1
ATOM 1625 N N . GLN A 1 214 ? -0.499 -22.858 -29.111 1.00 94.44 214 GLN A N 1
ATOM 1626 C CA . GLN A 1 214 ? -1.254 -24.115 -29.198 1.00 94.44 214 GLN A CA 1
ATOM 1627 C C . GLN A 1 214 ? -2.746 -23.978 -28.844 1.00 94.44 214 GLN A C 1
ATOM 1629 O O . GLN A 1 214 ? -3.466 -24.973 -28.873 1.00 94.44 214 GLN A O 1
ATOM 1634 N N . ALA A 1 215 ? -3.221 -22.769 -28.527 1.00 94.12 215 ALA A N 1
ATOM 1635 C CA . ALA A 1 215 ? -4.573 -22.555 -28.025 1.00 94.12 215 ALA A CA 1
ATOM 1636 C C . ALA A 1 215 ? -5.650 -23.059 -28.998 1.00 94.12 215 ALA A C 1
ATOM 1638 O O . ALA A 1 215 ? -5.547 -22.887 -30.220 1.00 94.12 215 ALA A O 1
ATOM 1639 N N . GLN A 1 216 ? -6.715 -23.633 -28.439 1.00 91.25 216 GLN A N 1
ATOM 1640 C CA . GLN A 1 216 ? -7.798 -24.249 -29.201 1.00 91.25 216 GLN A CA 1
ATOM 1641 C C . GLN A 1 216 ? -9.019 -23.328 -29.286 1.00 91.25 216 GLN A C 1
ATOM 1643 O O . GLN A 1 216 ? -9.465 -22.756 -28.290 1.00 91.25 216 GLN A O 1
ATOM 1648 N N . LYS A 1 217 ? -9.599 -23.222 -30.484 1.00 90.00 217 LYS A N 1
ATOM 1649 C CA . LYS A 1 217 ? -10.888 -22.560 -30.672 1.00 90.00 217 LYS A CA 1
ATOM 1650 C C . LYS A 1 217 ? -12.023 -23.500 -30.296 1.00 90.00 217 LYS A C 1
ATOM 1652 O O . LYS A 1 217 ? -12.060 -24.635 -30.769 1.00 90.00 217 LYS A O 1
ATOM 1657 N N . LEU A 1 218 ? -12.968 -23.010 -29.506 1.00 86.62 218 LEU A N 1
ATOM 1658 C CA . LEU A 1 218 ? -14.178 -23.738 -29.156 1.00 86.62 218 LEU A CA 1
ATOM 1659 C C . LEU A 1 218 ? -15.359 -23.285 -30.004 1.00 86.62 218 LEU A C 1
ATOM 1661 O O . LEU A 1 218 ? -15.733 -22.111 -30.016 1.00 86.62 218 LEU A O 1
ATOM 1665 N N . GLU A 1 219 ? -15.982 -24.246 -30.677 1.00 77.44 219 GLU A N 1
ATOM 1666 C CA . GLU A 1 219 ? -17.243 -24.045 -31.378 1.00 77.44 219 GLU A CA 1
ATOM 1667 C C . GLU A 1 219 ? -18.403 -24.402 -30.444 1.00 77.44 219 GLU A C 1
ATOM 1669 O O . GLU A 1 219 ? -18.616 -25.558 -30.089 1.00 77.44 219 GLU A O 1
ATOM 1674 N N . MET A 1 220 ? -19.150 -23.385 -30.011 1.00 66.38 220 MET A N 1
ATOM 1675 C CA . MET A 1 220 ? -20.299 -23.557 -29.118 1.00 66.38 220 MET A CA 1
ATOM 1676 C C . MET A 1 220 ? -21.591 -23.661 -29.938 1.00 66.38 220 MET A C 1
ATOM 1678 O O . MET A 1 220 ? -21.919 -22.755 -30.711 1.00 66.38 220 MET A O 1
ATOM 1682 N N . ASP A 1 221 ? -22.365 -24.733 -29.748 1.00 58.22 221 ASP A N 1
ATOM 1683 C CA . ASP A 1 221 ? -23.630 -24.932 -30.463 1.00 58.22 221 ASP A CA 1
ATOM 1684 C C . ASP A 1 221 ? -24.730 -23.986 -29.935 1.00 58.22 221 ASP A C 1
ATOM 1686 O O . ASP A 1 221 ? -25.349 -24.201 -28.886 1.00 58.22 221 ASP A O 1
ATOM 1690 N N . LYS A 1 222 ? -24.983 -22.902 -30.683 1.00 53.41 222 LYS A N 1
ATOM 1691 C CA . LYS A 1 222 ? -25.917 -21.815 -30.326 1.00 53.41 222 LYS A CA 1
ATOM 1692 C C . LYS A 1 222 ? -27.357 -22.289 -30.081 1.00 53.41 222 LYS A C 1
ATOM 1694 O O . LYS A 1 222 ? -28.125 -21.569 -29.442 1.00 53.41 222 LYS A O 1
ATOM 1699 N N . ARG A 1 223 ? -27.750 -23.467 -30.588 1.00 49.84 223 ARG A N 1
ATOM 1700 C CA . ARG A 1 223 ? -29.118 -24.001 -30.442 1.00 49.84 223 ARG A CA 1
ATOM 1701 C C . ARG A 1 223 ? -29.414 -24.523 -29.036 1.00 49.84 223 ARG A C 1
ATOM 1703 O O . ARG A 1 223 ? -30.544 -24.367 -28.583 1.00 49.84 223 ARG A O 1
ATOM 1710 N N . ARG A 1 224 ? -28.418 -25.059 -28.320 1.00 50.41 224 ARG A N 1
ATOM 1711 C CA . ARG A 1 224 ? -28.593 -25.550 -26.938 1.00 50.41 224 ARG A CA 1
ATOM 1712 C C . ARG A 1 224 ? -28.755 -24.408 -25.925 1.00 50.41 224 ARG A C 1
ATOM 1714 O O . ARG A 1 224 ? -29.510 -24.548 -24.975 1.00 50.41 224 ARG A O 1
ATOM 1721 N N . MET A 1 225 ? -28.153 -23.245 -26.193 1.00 48.47 225 MET A N 1
ATOM 1722 C CA . MET A 1 225 ? -28.135 -22.092 -25.276 1.00 48.47 225 MET A CA 1
ATOM 1723 C C . MET A 1 225 ? -29.417 -21.244 -25.238 1.00 48.47 225 MET A C 1
ATOM 1725 O O . MET A 1 225 ? -29.567 -20.404 -24.351 1.00 48.47 225 MET A O 1
ATOM 1729 N N . ARG A 1 226 ? -30.349 -21.445 -26.182 1.00 49.78 226 ARG A N 1
ATOM 1730 C CA . ARG A 1 226 ? -31.623 -20.700 -26.272 1.00 49.78 226 ARG A CA 1
ATOM 1731 C C . ARG A 1 226 ? -32.774 -21.322 -25.476 1.00 49.78 226 ARG A C 1
ATOM 1733 O O . ARG A 1 226 ? -33.826 -20.695 -25.377 1.00 49.78 226 ARG A O 1
ATOM 1740 N N . SER A 1 227 ? -32.595 -22.526 -24.932 1.00 44.34 227 SER A N 1
ATOM 1741 C CA . SER A 1 227 ? -33.605 -23.167 -24.090 1.00 44.34 227 SER A CA 1
ATOM 1742 C C . SER A 1 227 ? -33.508 -22.578 -22.680 1.00 44.34 227 SER A C 1
ATOM 1744 O O . SER A 1 227 ? -32.477 -22.691 -22.028 1.00 44.34 227 SER A O 1
ATOM 1746 N N . GLY A 1 228 ? -34.543 -21.856 -22.250 1.00 47.34 228 GLY A N 1
ATOM 1747 C CA . GLY A 1 228 ? -34.537 -20.901 -21.132 1.00 47.34 228 GLY A CA 1
ATOM 1748 C C . GLY A 1 228 ? -34.334 -21.439 -19.706 1.00 47.34 228 GLY A C 1
ATOM 1749 O O . GLY A 1 228 ? -34.766 -20.769 -18.773 1.00 47.34 228 GLY A O 1
ATOM 1750 N N . ASN A 1 229 ? -33.670 -22.583 -19.504 1.00 51.62 229 ASN A N 1
ATOM 1751 C CA . ASN A 1 229 ? -33.351 -23.119 -18.177 1.00 51.62 229 ASN A CA 1
ATOM 1752 C C . ASN A 1 229 ? -31.839 -23.049 -17.887 1.00 51.62 229 ASN A C 1
ATOM 1754 O O . ASN A 1 229 ? -31.015 -23.682 -18.543 1.00 51.62 229 ASN A O 1
ATOM 1758 N N . SER A 1 230 ? -31.471 -22.295 -16.845 1.00 55.56 230 SER A N 1
ATOM 1759 C CA . SER A 1 230 ? -30.080 -22.026 -16.422 1.00 55.56 230 SER A CA 1
ATOM 1760 C C . SER A 1 230 ? -29.286 -23.283 -15.999 1.00 55.56 230 SER A C 1
ATOM 1762 O O . SER A 1 230 ? -28.055 -23.288 -16.035 1.00 55.56 230 SER A O 1
ATOM 1764 N N . ALA A 1 231 ? -29.972 -24.372 -15.628 1.00 51.72 231 ALA A N 1
ATOM 1765 C CA . ALA A 1 231 ? -29.348 -25.625 -15.191 1.00 51.72 231 ALA A CA 1
ATOM 1766 C C . ALA A 1 231 ? -28.813 -26.479 -16.359 1.00 51.72 231 ALA A C 1
ATOM 1768 O O . ALA A 1 231 ? -27.693 -26.984 -16.277 1.00 51.72 231 ALA A O 1
ATOM 1769 N N . ASP A 1 232 ? -29.551 -26.564 -17.470 1.00 52.97 232 ASP A N 1
ATOM 1770 C CA . ASP A 1 232 ? -29.169 -27.376 -18.638 1.00 52.97 232 ASP A CA 1
ATOM 1771 C C . ASP A 1 232 ? -27.973 -26.765 -19.388 1.00 52.97 232 ASP A C 1
ATOM 1773 O O . ASP A 1 232 ? -27.080 -27.475 -19.856 1.00 52.97 232 ASP A O 1
ATOM 1777 N N . ASN A 1 233 ? -27.885 -25.429 -19.408 1.00 56.75 233 ASN A N 1
ATOM 1778 C CA . ASN A 1 233 ? -26.740 -24.704 -19.961 1.00 56.75 233 ASN A CA 1
ATOM 1779 C C . ASN A 1 233 ? -25.447 -24.950 -19.168 1.00 56.75 233 ASN A C 1
ATOM 1781 O O . ASN A 1 233 ? -24.381 -25.069 -19.769 1.00 56.75 233 ASN A O 1
ATOM 1785 N N . ARG A 1 234 ? -25.518 -25.074 -17.834 1.00 59.31 234 ARG A N 1
ATOM 1786 C CA . ARG A 1 234 ? -24.344 -25.410 -17.009 1.00 59.31 234 ARG A CA 1
ATOM 1787 C C . ARG A 1 234 ? -23.852 -26.835 -17.262 1.00 59.31 234 ARG A C 1
ATOM 1789 O O . ARG A 1 234 ? -22.643 -27.034 -17.317 1.00 59.31 234 ARG A O 1
ATOM 1796 N N . GLY A 1 235 ? -24.761 -27.795 -17.449 1.00 59.41 235 GLY A N 1
ATOM 1797 C CA . GLY A 1 235 ? -24.413 -29.187 -17.754 1.00 59.41 235 GLY A CA 1
ATOM 1798 C C . GLY A 1 235 ? -23.721 -29.344 -19.111 1.00 59.41 235 GLY A C 1
ATOM 1799 O O . GLY A 1 235 ? -22.672 -29.973 -19.193 1.00 59.41 235 GLY A O 1
ATOM 1800 N N . ALA A 1 236 ? -24.247 -28.698 -20.156 1.00 60.88 236 ALA A N 1
ATOM 1801 C CA . ALA A 1 236 ? -23.653 -28.741 -21.495 1.00 60.88 236 ALA A CA 1
ATOM 1802 C C . ALA A 1 236 ? -22.281 -28.042 -21.571 1.00 60.88 236 ALA A C 1
ATOM 1804 O O . ALA A 1 236 ? -21.394 -28.509 -22.279 1.00 60.88 236 ALA A O 1
ATOM 1805 N N . ILE A 1 237 ? -22.089 -26.940 -20.835 1.00 62.81 237 ILE A N 1
ATOM 1806 C CA . ILE A 1 237 ? -20.782 -26.276 -20.720 1.00 62.81 237 ILE A CA 1
ATOM 1807 C C . ILE A 1 237 ? -19.804 -27.175 -19.950 1.00 62.81 237 ILE A C 1
ATOM 1809 O O . ILE A 1 237 ? -18.690 -27.386 -20.409 1.00 62.81 237 ILE A O 1
ATOM 1813 N N . ALA A 1 238 ? -20.203 -27.755 -18.817 1.00 64.56 238 ALA A N 1
ATOM 1814 C CA . ALA A 1 238 ? -19.321 -28.629 -18.040 1.00 64.56 238 ALA A CA 1
ATOM 1815 C C . ALA A 1 238 ? -18.837 -29.854 -18.840 1.00 64.56 238 ALA A C 1
ATOM 1817 O O . ALA A 1 238 ? -17.669 -30.224 -18.734 1.00 64.56 238 ALA A O 1
ATOM 1818 N N . ASP A 1 239 ? -19.702 -30.435 -19.675 1.00 67.88 239 ASP A N 1
ATOM 1819 C CA . ASP A 1 239 ? -19.373 -31.577 -20.535 1.00 67.88 239 ASP A CA 1
ATOM 1820 C C . ASP A 1 239 ? -18.323 -31.218 -21.604 1.00 67.88 239 ASP A C 1
ATOM 1822 O O . ASP A 1 239 ? -17.306 -31.899 -21.731 1.00 67.88 239 ASP A O 1
ATOM 1826 N N . VAL A 1 240 ? -18.475 -30.075 -22.286 1.00 72.06 240 VAL A N 1
ATOM 1827 C CA . VAL A 1 240 ? -17.483 -29.586 -23.267 1.00 72.06 240 VAL A CA 1
ATOM 1828 C C . VAL A 1 240 ? -16.113 -29.370 -22.617 1.00 72.06 240 VAL A C 1
ATOM 1830 O O . VAL A 1 240 ? -15.097 -29.822 -23.144 1.00 72.06 240 VAL A O 1
ATOM 1833 N N . PHE A 1 241 ? -16.072 -28.734 -21.444 1.00 75.69 241 PHE A N 1
ATOM 1834 C CA . PHE A 1 241 ? -14.818 -28.434 -20.747 1.00 75.69 241 PHE A CA 1
ATOM 1835 C C . PHE A 1 241 ? -14.176 -29.672 -20.105 1.00 75.69 241 PHE A C 1
ATOM 1837 O O . PHE A 1 241 ? -12.974 -29.666 -19.855 1.00 75.69 241 PHE A O 1
ATOM 1844 N N . SER A 1 242 ? -14.931 -30.753 -19.883 1.00 73.25 242 SER A N 1
ATOM 1845 C CA . SER A 1 242 ? -14.391 -32.015 -19.358 1.00 73.25 242 SER A CA 1
ATOM 1846 C C . SER A 1 242 ? -13.413 -32.702 -20.321 1.00 73.25 242 SER A C 1
ATOM 1848 O O . SER A 1 242 ? -12.499 -33.400 -19.884 1.00 73.25 242 SER A O 1
ATOM 1850 N N . SER A 1 243 ? -13.574 -32.455 -21.625 1.00 78.12 243 SER A N 1
ATOM 1851 C CA . SER A 1 243 ? -12.718 -32.990 -22.689 1.00 78.12 243 SER A CA 1
ATOM 1852 C C . SER A 1 243 ? -11.431 -32.184 -22.920 1.00 78.12 243 SER A C 1
ATOM 1854 O O . SER A 1 243 ? -10.536 -32.636 -23.633 1.00 78.12 243 SER A O 1
ATOM 1856 N N . ILE A 1 244 ? -11.318 -31.002 -22.305 1.00 85.31 244 ILE A N 1
ATOM 1857 C CA . ILE A 1 244 ? -10.224 -30.052 -22.514 1.00 85.31 244 ILE A CA 1
ATOM 1858 C C . ILE A 1 244 ? -9.294 -30.090 -21.304 1.00 85.31 244 ILE A C 1
ATOM 1860 O O . ILE A 1 244 ? -9.714 -29.944 -20.155 1.00 85.31 244 ILE A O 1
ATOM 1864 N N . ALA A 1 245 ? -7.994 -30.242 -21.548 1.00 89.19 245 ALA A N 1
ATOM 1865 C CA . ALA A 1 245 ? -7.016 -30.192 -20.473 1.00 89.19 245 ALA A CA 1
ATOM 1866 C C . ALA A 1 245 ? -6.994 -28.799 -19.816 1.00 89.19 245 ALA A C 1
ATOM 1868 O O . ALA A 1 245 ? -6.901 -27.766 -20.476 1.00 89.19 245 ALA A O 1
ATOM 1869 N N . ARG A 1 246 ? -7.020 -28.773 -18.479 1.00 90.38 246 ARG A N 1
ATOM 1870 C CA . ARG A 1 246 ? -7.069 -27.539 -17.668 1.00 90.38 246 ARG A CA 1
ATOM 1871 C C . ARG A 1 246 ? -5.848 -26.629 -17.845 1.00 90.38 246 ARG A C 1
ATOM 1873 O O . ARG A 1 246 ? -5.874 -25.490 -17.404 1.00 90.38 246 ARG A O 1
ATOM 1880 N N . THR A 1 247 ? -4.768 -27.143 -18.430 1.00 92.31 247 THR A N 1
ATOM 1881 C CA . THR A 1 247 ? -3.521 -26.416 -18.713 1.00 92.31 247 THR A CA 1
ATOM 1882 C C . THR A 1 247 ? -3.489 -25.757 -20.090 1.00 92.31 247 THR A C 1
ATOM 1884 O O . THR A 1 247 ? -2.523 -25.056 -20.385 1.00 92.31 247 THR A O 1
ATOM 1887 N N . GLU A 1 248 ? -4.484 -26.010 -20.942 1.00 93.94 248 GLU A N 1
ATOM 1888 C CA . GLU A 1 248 ? -4.560 -25.448 -22.292 1.00 93.94 248 GLU A CA 1
ATOM 1889 C C . GLU A 1 248 ? -5.376 -24.160 -22.309 1.00 93.94 248 GLU A C 1
ATOM 1891 O O . GLU A 1 248 ? -6.361 -24.032 -21.580 1.00 93.94 248 GLU A O 1
ATOM 1896 N N . LEU A 1 249 ? -4.974 -23.220 -23.166 1.00 95.62 249 LEU A N 1
ATOM 1897 C CA . LEU A 1 249 ? -5.724 -21.991 -23.400 1.00 95.62 249 LEU A CA 1
ATOM 1898 C C . LEU A 1 249 ? -6.774 -22.203 -24.486 1.00 95.62 249 LEU A C 1
ATOM 1900 O O . LEU A 1 249 ? -6.543 -22.895 -25.480 1.00 95.62 249 LEU A O 1
ATOM 1904 N N . ILE A 1 250 ? -7.924 -21.566 -24.300 1.00 93.94 250 ILE A N 1
ATOM 1905 C CA . ILE A 1 250 ? -9.076 -21.691 -25.192 1.00 93.94 250 ILE A CA 1
ATOM 1906 C C . ILE A 1 250 ? -9.679 -20.329 -25.520 1.00 93.94 250 ILE A C 1
ATOM 1908 O O . ILE A 1 250 ? -9.623 -19.391 -24.723 1.00 93.94 250 ILE A O 1
ATOM 1912 N N . TYR A 1 251 ? -10.274 -20.223 -26.705 1.00 92.44 251 TYR A N 1
ATOM 1913 C CA . TYR A 1 251 ? -10.902 -18.998 -27.200 1.00 92.44 251 TYR A CA 1
ATOM 1914 C C . TYR A 1 251 ? -12.138 -19.312 -28.056 1.00 92.44 251 TYR A C 1
ATOM 1916 O O . TYR A 1 251 ? -12.338 -20.452 -28.469 1.00 92.44 251 TYR A O 1
ATOM 1924 N N . LEU A 1 252 ? -12.995 -18.318 -28.303 1.00 87.81 252 LEU A N 1
ATOM 1925 C CA . LEU A 1 252 ? -14.255 -18.491 -29.051 1.00 87.81 252 LEU A CA 1
ATOM 1926 C C . LEU A 1 252 ? -14.224 -17.812 -30.425 1.00 87.81 252 LEU A C 1
ATOM 1928 O O . LEU A 1 252 ? -14.884 -18.261 -31.361 1.00 87.81 252 LEU A O 1
ATOM 1932 N N . GLU A 1 253 ? -13.478 -16.717 -30.549 1.00 86.81 253 GLU A N 1
ATOM 1933 C CA . GLU A 1 253 ? -13.492 -15.838 -31.717 1.00 86.81 253 GLU A CA 1
ATOM 1934 C C . GLU A 1 253 ? -12.119 -15.793 -32.386 1.00 86.81 253 GLU A C 1
ATOM 1936 O O . GLU A 1 253 ? -11.092 -15.759 -31.714 1.00 86.81 253 GLU A O 1
ATOM 1941 N N . GLU A 1 254 ? -12.093 -15.781 -33.720 1.00 88.94 254 GLU A N 1
ATOM 1942 C CA . GLU A 1 254 ? -10.836 -15.586 -34.447 1.00 88.94 254 GLU A CA 1
ATOM 1943 C C . GLU A 1 254 ? -10.260 -14.201 -34.168 1.00 88.94 254 GLU A C 1
ATOM 1945 O O . GLU A 1 254 ? -10.991 -13.210 -34.082 1.00 88.94 254 GLU A O 1
ATOM 1950 N N . SER A 1 255 ? -8.936 -14.136 -34.074 1.00 89.44 255 SER A N 1
ATOM 1951 C CA . SER A 1 255 ? -8.224 -12.879 -33.900 1.00 89.44 255 SER A CA 1
ATOM 1952 C C . SER A 1 255 ? -8.426 -11.973 -35.125 1.00 89.44 255 SER A C 1
ATOM 1954 O O . SER A 1 255 ? -8.324 -12.443 -36.263 1.00 89.44 255 SER A O 1
ATOM 1956 N N . PRO A 1 256 ? -8.718 -10.674 -34.932 1.00 88.25 256 PRO A N 1
ATOM 1957 C CA . PRO A 1 256 ? -8.853 -9.734 -36.037 1.00 88.25 256 PRO A CA 1
ATOM 1958 C C . PRO A 1 256 ? -7.503 -9.481 -36.719 1.00 88.25 256 PRO A C 1
ATOM 1960 O O . PRO A 1 256 ? -6.436 -9.775 -36.178 1.00 88.25 256 PRO A O 1
ATOM 1963 N N . ASP A 1 257 ? -7.539 -8.862 -37.899 1.00 87.31 257 ASP A N 1
ATOM 1964 C CA . ASP A 1 257 ? -6.312 -8.404 -38.544 1.00 87.31 257 ASP A CA 1
ATOM 1965 C C . ASP A 1 257 ? -5.694 -7.216 -37.784 1.00 87.31 257 ASP A C 1
ATOM 1967 O O . ASP A 1 257 ? -6.150 -6.076 -37.882 1.00 87.31 257 ASP A O 1
ATOM 1971 N N . TYR A 1 258 ? -4.629 -7.493 -37.031 1.00 89.00 258 TYR A N 1
ATOM 1972 C CA . TYR A 1 258 ? -3.872 -6.499 -36.268 1.00 89.00 258 TYR A CA 1
ATOM 1973 C C . TYR A 1 258 ? -2.946 -5.617 -37.118 1.00 89.00 258 TYR A C 1
ATOM 1975 O O . TYR A 1 258 ? -2.392 -4.652 -36.588 1.00 89.00 258 TYR A O 1
ATOM 1983 N N . CYS A 1 259 ? -2.757 -5.917 -38.409 1.00 87.69 259 CYS A N 1
ATOM 1984 C CA . CYS A 1 259 ? -1.947 -5.081 -39.298 1.00 87.69 259 CYS A CA 1
ATOM 1985 C C . CYS A 1 259 ? -2.581 -3.698 -39.490 1.00 87.69 259 CYS A C 1
ATOM 1987 O O . CYS A 1 259 ? -1.893 -2.673 -39.463 1.00 87.69 259 CYS A O 1
ATOM 1989 N N . THR A 1 260 ? -3.905 -3.657 -39.659 1.00 85.62 260 THR A N 1
ATOM 1990 C CA . THR A 1 260 ? -4.633 -2.433 -39.993 1.00 85.62 260 THR A CA 1
ATOM 1991 C C . THR A 1 260 ? -5.139 -1.701 -38.754 1.00 85.62 260 THR A C 1
ATOM 1993 O O . THR A 1 260 ? -5.616 -2.277 -37.774 1.00 85.62 260 THR A O 1
ATOM 1996 N N . LYS A 1 261 ? -5.046 -0.369 -38.789 1.00 83.44 261 LYS A N 1
ATOM 1997 C CA . LYS A 1 261 ? -5.571 0.480 -37.722 1.00 83.44 261 LYS A CA 1
ATOM 1998 C C . LYS A 1 261 ? -7.094 0.523 -37.791 1.00 83.44 261 LYS A C 1
ATOM 2000 O O . LYS A 1 261 ? -7.662 1.009 -38.766 1.00 83.44 261 LYS A O 1
ATOM 2005 N N . ASN A 1 262 ? -7.757 0.121 -36.713 1.00 81.38 262 ASN A N 1
ATOM 2006 C CA . ASN A 1 262 ? -9.207 0.192 -36.582 1.00 81.38 262 ASN A CA 1
ATOM 2007 C C . ASN A 1 262 ? -9.588 0.840 -35.248 1.00 81.38 262 ASN A C 1
ATOM 2009 O O . ASN A 1 262 ? -9.574 0.201 -34.198 1.00 81.38 262 ASN A O 1
ATOM 2013 N N . LYS A 1 263 ? -9.973 2.122 -35.296 1.00 77.38 263 LYS A N 1
ATOM 2014 C CA . LYS A 1 263 ? -10.353 2.898 -34.103 1.00 77.38 263 LYS A CA 1
ATOM 2015 C C . LYS A 1 263 ? -11.578 2.326 -33.384 1.00 77.38 263 LYS A C 1
ATOM 2017 O O . LYS A 1 263 ? -11.646 2.434 -32.166 1.00 77.38 263 LYS A O 1
ATOM 2022 N N . SER A 1 264 ? -12.514 1.716 -34.112 1.00 72.50 264 SER A N 1
ATOM 2023 C CA . SER A 1 264 ? -13.747 1.163 -33.538 1.00 72.50 264 SER A CA 1
ATOM 2024 C C . SER A 1 264 ? -13.504 -0.130 -32.759 1.00 72.50 264 SER A C 1
ATOM 2026 O O . SER A 1 264 ? -14.206 -0.392 -31.790 1.00 72.50 264 SER A O 1
ATOM 2028 N N . LEU A 1 265 ? -12.498 -0.914 -33.159 1.00 68.12 265 LEU A N 1
ATOM 2029 C CA . LEU A 1 265 ? -12.061 -2.129 -32.459 1.00 68.12 265 LEU A CA 1
ATOM 2030 C C . LEU A 1 265 ? -10.869 -1.880 -31.515 1.00 68.12 265 LEU A C 1
ATOM 2032 O O . LEU A 1 265 ? -10.330 -2.821 -30.942 1.00 68.12 265 LEU A O 1
ATOM 2036 N N . GLY A 1 266 ? -10.423 -0.626 -31.369 1.00 71.00 266 GLY A N 1
ATOM 2037 C CA . GLY A 1 266 ? -9.257 -0.275 -30.553 1.00 71.00 266 GLY A CA 1
ATOM 2038 C C . GLY A 1 266 ? -7.914 -0.784 -31.099 1.00 71.00 266 GLY A C 1
ATOM 2039 O O . GLY A 1 266 ? -6.935 -0.821 -30.356 1.00 71.00 266 GLY A O 1
ATOM 2040 N N . LEU A 1 267 ? -7.843 -1.165 -32.379 1.00 79.62 267 LEU A N 1
ATOM 2041 C CA . LEU A 1 267 ? -6.629 -1.670 -33.026 1.00 79.62 267 LEU A CA 1
ATOM 2042 C C . LEU A 1 267 ? -5.760 -0.503 -33.507 1.00 79.62 267 LEU A C 1
ATOM 2044 O O . LEU A 1 267 ? -6.218 0.349 -34.273 1.00 79.62 267 LEU A O 1
ATOM 2048 N N . GLN A 1 268 ? -4.500 -0.462 -33.074 1.00 82.50 268 GLN A N 1
ATOM 2049 C CA . GLN A 1 268 ? -3.566 0.613 -33.434 1.00 82.50 268 GLN A CA 1
ATOM 2050 C C . GLN A 1 268 ? -2.905 0.419 -34.810 1.00 82.50 268 GLN A C 1
ATOM 2052 O O . GLN A 1 268 ? -2.538 1.418 -35.428 1.00 82.50 268 GLN A O 1
ATOM 2057 N N . GLY A 1 269 ? -2.842 -0.821 -35.310 1.00 84.75 269 GLY A N 1
ATOM 2058 C CA . GLY A 1 269 ? -2.089 -1.202 -36.510 1.00 84.75 269 GLY A CA 1
ATOM 2059 C C . GLY A 1 269 ? -0.598 -1.428 -36.226 1.00 84.75 269 GLY A C 1
ATOM 2060 O O . GLY A 1 269 ? -0.124 -1.171 -35.117 1.00 84.75 269 GLY A O 1
ATOM 2061 N N . THR A 1 270 ? 0.151 -1.912 -37.222 1.00 88.69 270 THR A N 1
ATOM 2062 C CA . THR A 1 270 ? 1.605 -2.152 -37.096 1.00 88.69 270 THR A CA 1
ATOM 2063 C C . THR A 1 270 ? 2.481 -1.002 -37.600 1.00 88.69 270 THR A C 1
ATOM 2065 O O . THR A 1 270 ? 3.686 -1.007 -37.356 1.00 88.69 270 THR A O 1
ATOM 2068 N N . GLU A 1 271 ? 1.897 -0.001 -38.262 1.00 85.75 271 GLU A N 1
ATOM 2069 C CA . GLU A 1 271 ? 2.610 1.180 -38.759 1.00 85.75 271 GLU A CA 1
ATOM 2070 C C . GLU A 1 271 ? 3.225 2.008 -37.615 1.00 85.75 271 GLU A C 1
ATOM 2072 O O . GLU A 1 271 ? 2.608 2.225 -36.572 1.00 85.75 271 GLU A O 1
ATOM 2077 N N . GLY A 1 272 ? 4.456 2.481 -37.817 1.00 83.44 272 GLY A N 1
ATOM 2078 C CA . GLY A 1 272 ? 5.230 3.257 -36.849 1.00 83.44 272 GLY A CA 1
ATOM 2079 C C . GLY A 1 272 ? 5.933 2.421 -35.778 1.00 83.44 272 GLY A C 1
ATOM 2080 O O . GLY A 1 272 ? 6.607 2.994 -34.926 1.00 83.44 272 GLY A O 1
ATOM 2081 N N . ARG A 1 273 ? 5.799 1.089 -35.805 1.00 86.12 273 ARG A N 1
ATOM 2082 C CA . ARG A 1 273 ? 6.482 0.199 -34.858 1.00 86.12 273 ARG A CA 1
ATOM 2083 C C . ARG A 1 273 ? 7.912 -0.090 -35.281 1.00 86.12 273 ARG A C 1
ATOM 2085 O O . ARG A 1 273 ? 8.210 -0.194 -36.469 1.00 86.12 273 ARG A O 1
ATOM 2092 N N . GLU A 1 274 ? 8.763 -0.274 -34.285 1.00 85.50 274 GLU A N 1
ATOM 2093 C CA . GLU A 1 274 ? 10.133 -0.735 -34.472 1.00 85.50 274 GLU A CA 1
ATOM 2094 C C . GLU A 1 274 ? 10.159 -2.242 -34.749 1.00 85.50 274 GLU A C 1
ATOM 2096 O O . GLU A 1 274 ? 9.312 -3.005 -34.269 1.00 85.50 274 GLU A O 1
ATOM 2101 N N . CYS A 1 275 ? 11.139 -2.676 -35.531 1.00 85.19 275 CYS A N 1
ATOM 2102 C CA . CYS A 1 275 ? 11.410 -4.080 -35.785 1.00 85.19 275 CYS A CA 1
ATOM 2103 C C . CYS A 1 275 ? 12.921 -4.330 -35.851 1.00 85.19 275 CYS A C 1
ATOM 2105 O O . CYS A 1 275 ? 13.715 -3.405 -36.002 1.00 85.19 275 CYS A O 1
ATOM 2107 N N . LEU A 1 276 ? 13.326 -5.590 -35.710 1.00 82.75 276 LEU A N 1
ATOM 2108 C CA . LEU A 1 276 ? 14.733 -5.976 -35.662 1.00 82.75 276 LEU A CA 1
ATOM 2109 C C . LEU A 1 276 ? 15.190 -6.537 -37.010 1.00 82.75 276 LEU A C 1
ATOM 2111 O O . LEU A 1 276 ? 14.607 -7.495 -37.529 1.00 82.75 276 LEU A O 1
ATOM 2115 N N . GLN A 1 277 ? 16.270 -5.964 -37.547 1.00 73.75 277 GLN A N 1
ATOM 2116 C CA . GLN A 1 277 ? 16.882 -6.349 -38.815 1.00 73.75 277 GLN A CA 1
ATOM 2117 C C . GLN A 1 277 ? 18.370 -6.670 -38.603 1.00 73.75 277 GLN A C 1
ATOM 2119 O O . GLN A 1 277 ? 19.159 -5.794 -38.283 1.00 73.75 277 GLN A O 1
ATOM 2124 N N . GLY A 1 278 ? 18.750 -7.938 -38.800 1.00 65.88 278 GLY A N 1
ATOM 2125 C CA . GLY A 1 278 ? 20.137 -8.339 -39.076 1.00 65.88 278 GLY A CA 1
ATOM 2126 C C . GLY A 1 278 ? 21.194 -8.184 -37.969 1.00 65.88 278 GLY A C 1
ATOM 2127 O O . GLY A 1 278 ? 22.188 -7.506 -38.196 1.00 65.88 278 GLY A O 1
ATOM 2128 N N . GLU A 1 279 ? 21.093 -8.933 -36.862 1.00 60.12 279 GLU A N 1
ATOM 2129 C CA . GLU A 1 279 ? 22.214 -9.122 -35.916 1.00 60.12 279 GLU A CA 1
ATOM 2130 C C . GLU A 1 279 ? 22.454 -10.595 -35.515 1.00 60.12 279 GLU A C 1
ATOM 2132 O O . GLU A 1 279 ? 21.540 -11.431 -35.502 1.00 60.12 279 GLU A O 1
ATOM 2137 N N . ASN A 1 280 ? 23.710 -10.917 -35.167 1.00 54.78 280 ASN A N 1
ATOM 2138 C CA . ASN A 1 280 ? 24.191 -12.275 -34.869 1.00 54.78 280 ASN A CA 1
ATOM 2139 C C . ASN A 1 280 ? 23.647 -12.866 -33.548 1.00 54.78 280 ASN A C 1
ATOM 2141 O O . ASN A 1 280 ? 23.588 -14.089 -33.433 1.00 54.78 280 ASN A O 1
ATOM 2145 N N . ASN A 1 281 ? 23.172 -12.034 -32.611 1.00 63.81 281 ASN A N 1
ATOM 2146 C CA . ASN A 1 281 ? 22.722 -12.449 -31.270 1.00 63.81 281 ASN A CA 1
ATOM 2147 C C . ASN A 1 281 ? 21.192 -12.523 -31.085 1.00 63.81 281 ASN A C 1
ATOM 2149 O O . ASN A 1 281 ? 20.720 -12.711 -29.968 1.00 63.81 281 ASN A O 1
ATOM 2153 N N . LEU A 1 282 ? 20.406 -12.395 -32.156 1.00 70.69 282 LEU A N 1
ATOM 2154 C CA . LEU A 1 282 ? 18.941 -12.429 -32.075 1.00 70.69 282 LEU A CA 1
ATOM 2155 C C . LEU A 1 282 ? 18.381 -13.856 -32.169 1.00 70.69 282 LEU A C 1
ATOM 2157 O O . LEU A 1 282 ? 18.856 -14.672 -32.975 1.00 70.69 282 LEU A O 1
ATOM 2161 N N . SER A 1 283 ? 17.316 -14.140 -31.411 1.00 72.94 283 SER A N 1
ATOM 2162 C CA . SER A 1 283 ? 16.561 -15.389 -31.542 1.00 72.94 283 SER A CA 1
ATOM 2163 C C . SER A 1 283 ? 15.953 -15.518 -32.944 1.00 72.94 283 SER A C 1
ATOM 2165 O O . SER A 1 283 ? 15.712 -14.536 -33.655 1.00 72.94 283 SER A O 1
ATOM 2167 N N . GLN A 1 284 ? 15.665 -16.752 -33.371 1.00 75.12 284 GLN A N 1
ATOM 2168 C CA . GLN A 1 284 ? 15.032 -16.999 -34.673 1.00 75.12 284 GLN A CA 1
ATOM 2169 C C . GLN A 1 284 ? 13.688 -16.258 -34.811 1.00 75.12 284 GLN A C 1
ATOM 2171 O O . GLN A 1 284 ? 13.297 -15.876 -35.918 1.00 75.12 284 GLN A O 1
ATOM 2176 N N . TRP A 1 285 ? 12.996 -16.041 -33.690 1.00 70.88 285 TRP A N 1
ATOM 2177 C CA . TRP A 1 285 ? 11.740 -15.308 -33.636 1.00 70.88 285 TRP A CA 1
ATOM 2178 C C . TRP A 1 285 ? 11.928 -13.803 -33.841 1.00 70.88 285 TRP A C 1
ATOM 2180 O O . TRP A 1 285 ? 11.185 -13.203 -34.620 1.00 70.88 285 TRP A O 1
ATOM 2190 N N . GLU A 1 286 ? 12.931 -13.202 -33.205 1.00 78.69 286 GLU A N 1
ATOM 2191 C CA . GLU A 1 286 ? 13.256 -11.772 -33.311 1.00 78.69 286 GLU A CA 1
ATOM 2192 C C . GLU A 1 286 ? 13.765 -11.397 -34.704 1.00 78.69 286 GLU A C 1
ATOM 2194 O O . GLU A 1 286 ? 13.342 -10.386 -35.264 1.00 78.69 286 GLU A O 1
ATOM 2199 N N . LYS A 1 287 ? 14.567 -12.268 -35.330 1.00 80.12 287 LYS A N 1
ATOM 2200 C CA . LYS A 1 287 ? 15.068 -12.084 -36.707 1.00 80.12 287 LYS A CA 1
ATOM 2201 C C . LYS A 1 287 ? 13.956 -11.955 -37.751 1.00 80.12 287 LYS A C 1
ATOM 2203 O O . LYS A 1 287 ? 14.164 -11.367 -38.807 1.00 80.12 287 LYS A O 1
ATOM 2208 N N . LYS A 1 288 ? 12.777 -12.523 -37.481 1.00 82.75 288 LYS A N 1
ATOM 2209 C CA . LYS A 1 288 ? 11.605 -12.464 -38.371 1.00 82.75 288 LYS A CA 1
ATOM 2210 C C . LYS A 1 288 ? 10.631 -11.335 -38.011 1.00 82.75 288 LYS A C 1
ATOM 2212 O O . LYS A 1 288 ? 9.590 -11.227 -38.656 1.00 82.75 288 LYS A O 1
ATOM 2217 N N . SER A 1 289 ? 10.948 -10.495 -37.024 1.00 84.81 289 SER A N 1
ATOM 2218 C CA . SER A 1 289 ? 10.058 -9.423 -36.555 1.00 84.81 289 SER A CA 1
ATOM 2219 C C . SER A 1 289 ? 9.688 -8.436 -37.669 1.00 84.81 289 SER A C 1
ATOM 2221 O O . SER A 1 289 ? 8.500 -8.238 -37.915 1.00 84.81 289 SER A O 1
ATOM 2223 N N . CYS A 1 290 ? 10.659 -7.909 -38.430 1.00 83.94 290 CYS A N 1
ATOM 2224 C CA . CYS A 1 290 ? 10.371 -7.012 -39.559 1.00 83.94 290 CYS A CA 1
ATOM 2225 C C . CYS A 1 290 ? 9.514 -7.687 -40.637 1.00 83.94 290 CYS A C 1
ATOM 2227 O O . CYS A 1 290 ? 8.611 -7.070 -41.193 1.00 83.94 290 CYS A O 1
ATOM 2229 N N . ARG A 1 291 ? 9.708 -8.986 -40.887 1.00 85.62 291 ARG A N 1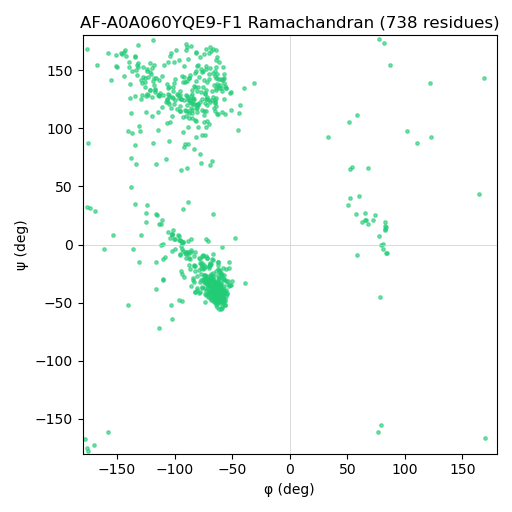
ATOM 2230 C CA . ARG A 1 291 ? 8.855 -9.729 -41.821 1.00 85.62 291 ARG A CA 1
ATOM 2231 C C . ARG A 1 291 ? 7.403 -9.812 -41.342 1.00 85.62 291 ARG A C 1
ATOM 2233 O O . ARG A 1 291 ? 6.509 -9.524 -42.131 1.00 85.62 291 ARG A O 1
ATOM 2240 N N . ARG A 1 292 ? 7.172 -10.163 -40.072 1.00 85.94 292 ARG A N 1
ATOM 2241 C CA . ARG A 1 292 ? 5.819 -10.332 -39.506 1.00 85.94 292 ARG A CA 1
ATOM 2242 C C . ARG A 1 292 ? 5.052 -9.023 -39.348 1.00 85.94 292 ARG A C 1
ATOM 2244 O O . ARG A 1 292 ? 3.841 -9.006 -39.553 1.00 85.94 292 ARG A O 1
ATOM 2251 N N . LEU A 1 293 ? 5.743 -7.963 -38.928 1.00 86.50 293 LEU A N 1
ATOM 2252 C CA . LEU A 1 293 ? 5.139 -6.659 -38.638 1.00 86.50 293 LEU A CA 1
ATOM 2253 C C . LEU A 1 293 ? 4.966 -5.801 -39.894 1.00 86.50 293 LEU A C 1
ATOM 2255 O O . LEU A 1 293 ? 4.060 -4.969 -39.943 1.00 86.50 293 LEU A O 1
ATOM 2259 N N . CYS A 1 294 ? 5.837 -6.002 -40.886 1.00 84.00 294 CYS A N 1
ATOM 2260 C CA . CYS A 1 294 ? 5.944 -5.146 -42.057 1.00 84.00 294 CYS A CA 1
ATOM 2261 C C . CYS A 1 294 ? 5.533 -5.876 -43.340 1.00 84.00 294 CYS A C 1
ATOM 2263 O O . CYS A 1 294 ? 4.447 -5.641 -43.867 1.00 84.00 294 CYS A O 1
ATOM 2265 N N . HIS A 1 295 ? 6.358 -6.816 -43.811 1.00 83.38 295 HIS A N 1
ATOM 2266 C CA . HIS A 1 295 ? 6.182 -7.439 -45.128 1.00 83.38 295 HIS A CA 1
ATOM 2267 C C . HIS A 1 295 ? 4.875 -8.230 -45.250 1.00 83.38 295 HIS A C 1
ATOM 2269 O O . HIS A 1 295 ? 4.168 -8.101 -46.243 1.00 83.38 295 HIS A O 1
ATOM 2275 N N . GLU A 1 296 ? 4.522 -9.012 -44.229 1.00 86.81 296 GLU A N 1
ATOM 2276 C CA . GLU A 1 296 ? 3.271 -9.783 -44.210 1.00 86.81 296 GLU A CA 1
ATOM 2277 C C . GLU A 1 296 ? 2.022 -8.902 -44.060 1.00 86.81 296 GLU A C 1
ATOM 2279 O O . GLU A 1 296 ? 0.926 -9.342 -44.392 1.00 86.81 296 GLU A O 1
ATOM 2284 N N . CYS A 1 297 ? 2.193 -7.662 -43.598 1.00 84.94 297 CYS A N 1
ATOM 2285 C CA . CYS A 1 297 ? 1.140 -6.654 -43.513 1.00 84.94 297 CYS A CA 1
ATOM 2286 C C . CYS A 1 297 ? 1.070 -5.753 -44.765 1.00 84.94 297 CYS A C 1
ATOM 2288 O O . CYS A 1 297 ? 0.278 -4.814 -44.787 1.00 84.94 297 CYS A O 1
ATOM 2290 N N . GLY A 1 298 ? 1.899 -5.991 -45.794 1.00 83.12 298 GLY A N 1
ATOM 2291 C CA . GLY A 1 298 ? 1.959 -5.150 -47.000 1.00 83.12 298 GLY A CA 1
ATOM 2292 C C . GLY A 1 298 ? 2.613 -3.777 -46.785 1.00 83.12 298 GLY A C 1
ATOM 2293 O O . GLY A 1 298 ? 2.370 -2.849 -47.554 1.00 83.12 298 GLY A O 1
ATOM 2294 N N . LEU A 1 299 ? 3.423 -3.637 -45.733 1.00 85.31 299 LEU A N 1
ATOM 2295 C CA . LEU A 1 299 ? 4.127 -2.409 -45.356 1.00 85.31 299 LEU A CA 1
ATOM 2296 C C . LEU A 1 299 ? 5.615 -2.494 -45.751 1.00 85.31 299 LEU A C 1
ATOM 2298 O O . LEU A 1 299 ? 6.142 -3.573 -46.049 1.00 85.31 299 LEU A O 1
ATOM 2302 N N . ARG A 1 300 ? 6.303 -1.345 -45.761 1.00 83.38 300 ARG A N 1
ATOM 2303 C CA . ARG A 1 300 ? 7.741 -1.231 -46.062 1.00 83.38 300 ARG A CA 1
ATOM 2304 C C . ARG A 1 300 ? 8.547 -0.851 -44.824 1.00 83.38 300 ARG A C 1
ATOM 2306 O O . ARG A 1 300 ? 8.075 -0.103 -43.972 1.00 83.38 300 ARG A O 1
ATOM 2313 N N . VAL A 1 301 ? 9.763 -1.380 -44.721 1.00 83.12 301 VAL A N 1
ATOM 2314 C CA . VAL A 1 301 ? 10.691 -1.018 -43.644 1.00 83.12 301 VAL A CA 1
ATOM 2315 C C . VAL A 1 301 ? 11.414 0.266 -44.044 1.00 83.12 301 VAL A C 1
ATOM 2317 O O . VAL A 1 301 ? 12.001 0.334 -45.123 1.00 83.12 301 VAL A O 1
ATOM 2320 N N . GLU A 1 302 ? 11.354 1.280 -43.190 1.00 82.88 302 GLU A N 1
ATOM 2321 C CA . GLU A 1 302 ? 12.146 2.503 -43.285 1.00 82.88 302 GLU A CA 1
ATOM 2322 C C . GLU A 1 302 ? 13.247 2.466 -42.219 1.00 82.88 302 GLU A C 1
ATOM 2324 O O . GLU A 1 302 ? 12.965 2.357 -41.027 1.00 82.88 302 GLU A O 1
ATOM 2329 N N . GLU A 1 303 ? 14.509 2.579 -42.628 1.00 79.38 303 GLU A N 1
ATOM 2330 C CA . GLU A 1 303 ? 15.627 2.707 -41.693 1.00 79.38 303 GLU A CA 1
ATOM 2331 C C . GLU A 1 303 ? 15.814 4.176 -41.298 1.00 79.38 303 GLU A C 1
ATOM 2333 O O . GLU A 1 303 ? 16.196 5.023 -42.113 1.00 79.38 303 GLU A O 1
ATOM 2338 N N . ARG A 1 304 ? 15.567 4.488 -40.025 1.00 76.25 304 ARG A N 1
ATOM 2339 C CA . ARG A 1 304 ? 15.792 5.815 -39.456 1.00 76.25 304 ARG A CA 1
ATOM 2340 C C . ARG A 1 304 ? 17.095 5.828 -38.665 1.00 76.25 304 ARG A C 1
ATOM 2342 O O . ARG A 1 304 ? 17.325 4.979 -37.811 1.00 76.25 304 ARG A O 1
ATOM 2349 N N . ARG A 1 305 ? 17.932 6.839 -38.906 1.00 74.50 305 ARG A N 1
ATOM 2350 C CA . ARG A 1 305 ? 19.099 7.119 -38.059 1.00 74.50 305 ARG A CA 1
ATOM 2351 C C . ARG A 1 305 ? 18.658 7.857 -36.806 1.00 74.50 305 ARG A C 1
ATOM 2353 O O . ARG A 1 305 ? 18.075 8.935 -36.916 1.00 74.50 305 ARG A O 1
ATOM 2360 N N . ILE A 1 306 ? 18.933 7.274 -35.646 1.00 71.50 306 ILE A N 1
ATOM 2361 C CA . ILE A 1 306 ? 18.622 7.848 -34.338 1.00 71.50 306 ILE A CA 1
ATOM 2362 C C . ILE A 1 306 ? 19.914 7.889 -33.522 1.00 71.50 306 ILE A C 1
ATOM 2364 O O . ILE A 1 306 ? 20.697 6.940 -33.525 1.00 71.50 306 ILE A O 1
ATOM 2368 N N . GLU A 1 307 ? 20.150 9.012 -32.850 1.00 73.44 307 GLU A N 1
ATOM 2369 C CA . GLU A 1 307 ? 21.213 9.133 -31.857 1.00 73.44 307 GLU A CA 1
ATOM 2370 C C . GLU A 1 307 ? 20.719 8.529 -30.543 1.00 73.44 307 GLU A C 1
ATOM 2372 O O . GLU A 1 307 ? 19.736 9.000 -29.970 1.00 73.44 307 GLU A O 1
ATOM 2377 N N . ILE A 1 308 ? 21.378 7.467 -30.085 1.00 68.44 308 ILE A N 1
ATOM 2378 C CA . ILE A 1 308 ? 21.126 6.882 -28.773 1.00 68.44 308 ILE A CA 1
ATOM 2379 C C . ILE A 1 308 ? 22.260 7.266 -27.844 1.00 68.44 308 ILE A C 1
ATOM 2381 O O . ILE A 1 308 ? 23.438 7.055 -28.128 1.00 68.44 308 ILE A O 1
ATOM 2385 N N . VAL A 1 309 ? 21.867 7.800 -26.698 1.00 73.62 309 VAL A N 1
ATOM 2386 C CA . VAL A 1 309 ? 22.759 8.115 -25.597 1.00 73.62 309 VAL A CA 1
ATOM 2387 C C . VAL A 1 309 ? 22.808 6.894 -24.684 1.00 73.62 309 VAL A C 1
ATOM 2389 O O . VAL A 1 309 ? 21.791 6.501 -24.114 1.00 73.62 309 VAL A O 1
ATOM 2392 N N . SER A 1 310 ? 23.974 6.268 -24.565 1.00 72.62 310 SER A N 1
ATOM 2393 C CA . SER A 1 310 ? 24.189 5.084 -23.733 1.00 72.62 310 SER A CA 1
ATOM 2394 C C . SER A 1 310 ? 25.244 5.345 -22.660 1.00 72.62 310 SER A C 1
ATOM 2396 O O . SER A 1 310 ? 26.133 6.189 -22.805 1.00 72.62 310 SER A O 1
ATOM 2398 N N . SER A 1 311 ? 25.137 4.630 -21.542 1.00 76.31 311 SER A N 1
ATOM 2399 C CA . SER A 1 311 ? 26.160 4.649 -20.500 1.00 76.31 311 SER A CA 1
ATOM 2400 C C . SER A 1 311 ? 27.404 3.884 -20.964 1.00 76.31 311 SER A C 1
ATOM 2402 O O . SER A 1 311 ? 27.308 2.701 -21.289 1.00 76.31 311 SER A O 1
ATOM 2404 N N . CYS A 1 312 ? 28.571 4.527 -20.931 1.00 71.50 312 CYS A N 1
ATOM 2405 C CA . CYS A 1 312 ? 29.877 3.947 -21.245 1.00 71.50 312 CYS A CA 1
ATOM 2406 C C . CYS A 1 312 ? 30.841 4.064 -20.050 1.00 71.50 312 CYS A C 1
ATOM 2408 O O . CYS A 1 312 ? 30.706 4.943 -19.202 1.00 71.50 312 CYS A O 1
ATOM 2410 N N . ASN A 1 313 ? 31.860 3.197 -19.986 1.00 63.94 313 ASN A N 1
ATOM 2411 C CA . ASN A 1 313 ? 32.941 3.264 -18.987 1.00 63.94 313 ASN A CA 1
ATOM 2412 C C . ASN A 1 313 ? 32.474 3.347 -17.519 1.00 63.94 313 ASN A C 1
ATOM 2414 O O . ASN A 1 313 ? 33.070 4.061 -16.710 1.00 63.94 313 ASN A O 1
ATOM 2418 N N . CYS A 1 314 ? 31.429 2.594 -17.166 1.00 66.06 314 CYS A N 1
ATOM 2419 C CA . CYS A 1 314 ? 30.922 2.533 -15.800 1.00 66.06 314 CYS A CA 1
ATOM 2420 C C . CYS A 1 314 ? 31.983 1.951 -14.854 1.00 66.06 314 CYS A C 1
ATOM 2422 O O . CYS A 1 314 ? 32.318 0.768 -14.942 1.00 66.06 314 CYS A O 1
ATOM 2424 N N . LYS A 1 315 ? 32.510 2.769 -13.936 1.00 59.97 315 LYS A N 1
ATOM 2425 C CA . LYS A 1 315 ? 33.423 2.308 -12.881 1.00 59.97 315 LYS A CA 1
ATOM 2426 C C . LYS A 1 315 ? 32.667 2.152 -11.573 1.00 59.97 315 LYS A C 1
ATOM 2428 O O . LYS A 1 315 ? 32.084 3.108 -11.061 1.00 59.97 315 LYS A O 1
ATOM 2433 N N . PHE A 1 316 ? 32.696 0.931 -11.051 1.00 47.50 316 PHE A N 1
ATOM 2434 C CA . PHE A 1 316 ? 32.174 0.610 -9.733 1.00 47.50 316 PHE A CA 1
ATOM 2435 C C . PHE A 1 316 ? 33.252 0.878 -8.688 1.00 47.50 316 PHE A C 1
ATOM 2437 O O . PHE A 1 316 ? 34.308 0.243 -8.696 1.00 47.50 316 PHE A O 1
ATOM 2444 N N . HIS A 1 317 ? 32.980 1.812 -7.785 1.00 61.09 317 HIS A N 1
ATOM 2445 C CA . HIS A 1 317 ? 33.820 2.038 -6.622 1.00 61.09 317 HIS A CA 1
ATOM 2446 C C . HIS A 1 317 ? 33.193 1.319 -5.425 1.00 61.09 317 HIS A C 1
ATOM 2448 O O . HIS A 1 317 ? 31.999 1.470 -5.162 1.00 61.09 317 HIS A O 1
ATOM 2454 N N . TRP A 1 318 ? 33.997 0.526 -4.705 1.00 43.88 318 TRP A N 1
ATOM 2455 C CA . TRP A 1 318 ? 33.604 -0.207 -3.491 1.00 43.88 318 TRP A CA 1
ATOM 2456 C C . TRP A 1 318 ? 33.309 0.775 -2.337 1.00 43.88 318 TRP A C 1
ATOM 2458 O O . TRP A 1 318 ? 34.116 0.957 -1.435 1.00 43.88 318 TRP A O 1
ATOM 2468 N N . CYS A 1 319 ? 32.185 1.488 -2.455 1.00 40.28 319 CYS A N 1
ATOM 2469 C CA . CYS A 1 319 ? 31.519 2.352 -1.470 1.00 40.28 319 CYS A CA 1
ATOM 2470 C C . CYS A 1 319 ? 30.183 2.905 -2.037 1.00 40.28 319 CYS A C 1
ATOM 2472 O O . CYS A 1 319 ? 29.775 4.018 -1.718 1.00 40.28 319 CYS A O 1
ATOM 2474 N N . CYS A 1 320 ? 29.497 2.131 -2.892 1.00 45.81 320 CYS A N 1
ATOM 2475 C CA . CYS A 1 320 ? 28.176 2.456 -3.461 1.00 45.81 320 CYS A CA 1
ATOM 2476 C C . CYS A 1 320 ? 28.116 3.684 -4.394 1.00 45.81 320 CYS A C 1
ATOM 2478 O O . CYS A 1 320 ? 27.056 4.291 -4.534 1.00 45.81 320 CYS A O 1
ATOM 2480 N N . THR A 1 321 ? 29.209 4.042 -5.075 1.00 40.84 321 THR A N 1
ATOM 2481 C CA . THR A 1 321 ? 29.198 5.092 -6.109 1.00 40.84 321 THR A CA 1
ATOM 2482 C C . THR A 1 321 ? 29.558 4.528 -7.484 1.00 40.84 321 THR A C 1
ATOM 2484 O O . THR A 1 321 ? 30.513 3.762 -7.644 1.00 40.84 321 THR A O 1
ATOM 2487 N N . PHE A 1 322 ? 28.771 4.911 -8.494 1.00 51.12 322 PHE A N 1
ATOM 2488 C CA . PHE A 1 322 ? 29.017 4.596 -9.900 1.00 51.12 322 PHE A CA 1
ATOM 2489 C C . PHE A 1 322 ? 29.498 5.860 -10.608 1.00 51.12 322 PHE A C 1
ATOM 2491 O O . PHE A 1 322 ? 28.813 6.881 -10.597 1.00 51.12 322 PHE A O 1
ATOM 2498 N N . SER A 1 323 ? 30.663 5.807 -11.248 1.00 52.78 323 SER A N 1
ATOM 2499 C CA . SER A 1 323 ? 31.043 6.825 -12.230 1.00 52.78 323 SER A CA 1
ATOM 2500 C C . SER A 1 323 ? 30.561 6.363 -13.596 1.00 52.78 323 SER A C 1
ATOM 2502 O O . SER A 1 323 ? 31.073 5.372 -14.113 1.00 52.78 323 SER A O 1
ATOM 2504 N N . ILE A 1 324 ? 29.562 7.048 -14.150 1.00 58.31 324 ILE A N 1
ATOM 2505 C CA . ILE A 1 324 ? 28.971 6.730 -15.453 1.00 58.31 324 ILE A CA 1
ATOM 2506 C C . ILE A 1 324 ? 29.506 7.741 -16.468 1.00 58.31 324 ILE A C 1
ATOM 2508 O O . ILE A 1 324 ? 29.293 8.943 -16.321 1.00 58.31 324 ILE A O 1
ATOM 2512 N N . GLY A 1 325 ? 30.226 7.262 -17.480 1.00 66.31 325 GLY A N 1
ATOM 2513 C CA . GLY A 1 325 ? 30.481 8.036 -18.690 1.00 66.31 325 GLY A CA 1
ATOM 2514 C C . GLY A 1 325 ? 29.271 7.950 -19.615 1.00 66.31 325 GLY A C 1
ATOM 2515 O O . GLY A 1 325 ? 28.520 6.976 -19.574 1.00 66.31 325 GLY A O 1
ATOM 2516 N N . VAL A 1 326 ? 29.074 8.956 -20.459 1.00 63.41 326 VAL A N 1
ATOM 2517 C CA . VAL A 1 326 ? 27.992 8.955 -21.445 1.00 63.41 326 VAL A CA 1
ATOM 2518 C C . VAL A 1 326 ? 28.603 8.978 -22.843 1.00 63.41 326 VAL A C 1
ATOM 2520 O O . VAL A 1 326 ? 29.534 9.741 -23.111 1.00 63.41 326 VAL A O 1
ATOM 2523 N N . SER A 1 327 ? 28.105 8.106 -23.717 1.00 69.06 327 SER A N 1
ATOM 2524 C CA . SER A 1 327 ? 28.480 8.022 -25.126 1.00 69.06 327 SER A CA 1
ATOM 2525 C C . SER A 1 327 ? 27.228 8.159 -25.983 1.00 69.06 327 SER A C 1
ATOM 2527 O O . SER A 1 327 ? 26.234 7.468 -25.758 1.00 69.06 327 SER A O 1
ATOM 2529 N N . SER A 1 328 ? 27.282 9.057 -26.963 1.00 70.25 328 SER A N 1
ATOM 2530 C CA . SER A 1 328 ? 26.305 9.105 -28.046 1.00 70.25 328 SER A CA 1
ATOM 2531 C C . SER A 1 328 ? 26.768 8.199 -29.180 1.00 70.25 328 SER A C 1
ATOM 2533 O O . SER A 1 328 ? 27.860 8.384 -29.724 1.00 70.25 328 SER A O 1
ATOM 2535 N N . SER A 1 329 ? 25.915 7.262 -29.575 1.00 66.38 329 SER A N 1
ATOM 2536 C CA . SER A 1 329 ? 26.130 6.393 -30.728 1.00 66.38 329 SER A CA 1
ATOM 2537 C C . SER A 1 329 ? 24.976 6.572 -31.710 1.00 66.38 329 SER A C 1
ATOM 2539 O O . SER A 1 329 ? 23.805 6.556 -31.331 1.00 66.38 329 SER A O 1
ATOM 2541 N N . LEU A 1 330 ? 25.292 6.736 -32.994 1.00 69.81 330 LEU A N 1
ATOM 2542 C CA . LEU A 1 330 ? 24.281 6.714 -34.050 1.00 69.81 330 LEU A CA 1
ATOM 2543 C C . LEU A 1 330 ? 23.940 5.262 -34.375 1.00 69.81 330 LEU A C 1
ATOM 2545 O O . LEU A 1 330 ? 24.818 4.509 -34.799 1.00 69.81 330 LEU A O 1
ATOM 2549 N N . ILE A 1 331 ? 22.670 4.888 -34.224 1.00 71.69 331 ILE A N 1
ATOM 2550 C CA . ILE A 1 331 ? 22.174 3.575 -34.635 1.00 71.69 331 ILE A CA 1
ATOM 2551 C C . ILE A 1 331 ? 21.097 3.702 -35.716 1.00 71.69 331 ILE A C 1
ATOM 2553 O O . ILE A 1 331 ? 20.419 4.727 -35.840 1.00 71.69 331 ILE A O 1
ATOM 2557 N N . TYR A 1 332 ? 20.951 2.650 -36.520 1.00 70.88 332 TYR A N 1
ATOM 2558 C CA . TYR A 1 332 ? 19.881 2.525 -37.506 1.00 70.88 332 TYR A CA 1
ATOM 2559 C C . TYR A 1 332 ? 18.734 1.731 -36.880 1.00 70.88 332 TYR A C 1
ATOM 2561 O O . TYR A 1 332 ? 18.920 0.581 -36.492 1.00 70.88 332 TYR A O 1
ATOM 2569 N N . VAL A 1 333 ? 17.557 2.345 -36.773 1.00 72.56 333 VAL A N 1
ATOM 2570 C CA . VAL A 1 333 ? 16.336 1.705 -36.272 1.00 72.56 333 VAL A CA 1
ATOM 2571 C C . VAL A 1 333 ? 15.397 1.462 -37.446 1.00 72.56 333 VAL A C 1
ATOM 2573 O O . VAL A 1 333 ? 15.072 2.388 -38.189 1.00 72.56 333 VAL A O 1
ATOM 2576 N N . ALA A 1 334 ? 14.962 0.217 -37.618 1.00 79.25 334 ALA A N 1
ATOM 2577 C CA . ALA A 1 334 ? 14.005 -0.169 -38.646 1.00 79.25 334 ALA A CA 1
ATOM 2578 C C . ALA A 1 334 ? 12.570 0.097 -38.161 1.00 79.25 334 ALA A C 1
ATOM 2580 O O . ALA A 1 334 ? 12.138 -0.446 -37.144 1.00 79.25 334 ALA A O 1
ATOM 2581 N N . ILE A 1 335 ? 11.830 0.933 -38.892 1.00 78.19 335 ILE A N 1
ATOM 2582 C CA . ILE A 1 335 ? 10.463 1.362 -38.575 1.00 78.19 335 ILE A CA 1
ATOM 2583 C C . ILE A 1 335 ? 9.510 0.903 -39.682 1.00 78.19 335 ILE A C 1
ATOM 2585 O O . ILE A 1 335 ? 9.801 1.017 -40.870 1.00 78.19 335 ILE A O 1
ATOM 2589 N N . VAL A 1 336 ? 8.342 0.392 -39.305 1.00 78.19 336 VAL A N 1
ATOM 2590 C CA . VAL A 1 336 ? 7.289 -0.034 -40.237 1.00 78.19 336 VAL A CA 1
ATOM 2591 C C . VAL A 1 336 ? 6.549 1.183 -40.816 1.00 78.19 336 VAL A C 1
ATOM 2593 O O . VAL A 1 336 ? 6.007 1.983 -40.057 1.00 78.19 336 VAL A O 1
ATOM 2596 N N . GLN A 1 337 ? 6.459 1.320 -42.143 1.00 78.56 337 GLN A N 1
ATOM 2597 C CA . GLN A 1 337 ? 5.770 2.428 -42.826 1.00 78.56 337 GLN A CA 1
ATOM 2598 C C . GLN A 1 337 ? 4.834 1.982 -43.958 1.00 78.56 337 GLN A C 1
ATOM 2600 O O . GLN A 1 337 ? 5.048 0.958 -44.608 1.00 78.56 337 GLN A O 1
ATOM 2605 N N . SER A 1 338 ? 3.821 2.803 -44.255 1.00 72.75 338 SER A N 1
ATOM 2606 C CA . SER A 1 338 ? 2.981 2.663 -45.449 1.00 72.75 338 SER A CA 1
ATOM 2607 C C . SER A 1 338 ? 3.759 2.876 -46.759 1.00 72.75 338 SER A C 1
ATOM 2609 O O . SER A 1 338 ? 4.733 3.630 -46.838 1.00 72.75 338 SER A O 1
ATOM 2611 N N . ALA A 1 339 ? 3.326 2.192 -47.822 1.00 58.84 339 ALA A N 1
ATOM 2612 C CA . ALA A 1 339 ? 3.944 2.270 -49.149 1.00 58.84 339 ALA A CA 1
ATOM 2613 C C . ALA A 1 339 ? 3.686 3.606 -49.883 1.00 58.84 339 ALA A C 1
ATOM 2615 O O . ALA A 1 339 ? 4.330 3.879 -50.890 1.00 58.84 339 ALA A O 1
ATOM 2616 N N . SER A 1 340 ? 2.768 4.444 -49.385 1.00 52.69 340 SER A N 1
ATOM 2617 C CA . SER A 1 340 ? 2.310 5.687 -50.026 1.00 52.69 340 SER A CA 1
ATOM 2618 C C . SER A 1 340 ? 3.014 6.968 -49.549 1.00 52.69 340 SER A C 1
ATOM 2620 O O . SER A 1 340 ? 2.579 8.060 -49.908 1.00 52.69 340 SER A O 1
ATOM 2622 N N . SER A 1 341 ? 4.068 6.880 -48.730 1.00 45.09 341 SER A N 1
ATOM 2623 C CA . SER A 1 341 ? 4.870 8.046 -48.333 1.00 45.09 341 SER A CA 1
ATOM 2624 C C . SER A 1 341 ? 6.070 8.236 -49.274 1.00 45.09 341 SER A C 1
ATOM 2626 O O . SER A 1 341 ? 7.116 7.608 -49.122 1.00 45.09 341 SER A O 1
ATOM 2628 N N . GLU A 1 342 ? 5.940 9.107 -50.275 1.00 36.56 342 GLU A N 1
ATOM 2629 C CA . GLU A 1 342 ? 7.091 9.546 -51.078 1.00 36.56 342 GLU A CA 1
ATOM 2630 C C . GLU A 1 342 ? 8.188 10.153 -50.178 1.00 36.56 342 GLU A C 1
ATOM 2632 O O . GLU A 1 342 ? 7.882 10.931 -49.265 1.00 36.56 342 GLU A O 1
ATOM 2637 N N . PRO A 1 343 ? 9.471 9.819 -50.402 1.00 38.06 343 PRO A N 1
ATOM 2638 C CA . PRO A 1 343 ? 10.569 10.428 -49.669 1.00 38.06 343 PRO A CA 1
ATOM 2639 C C . PRO A 1 343 ? 10.747 11.877 -50.139 1.00 38.06 343 PRO A C 1
ATOM 2641 O O . PRO A 1 343 ? 10.935 12.128 -51.326 1.00 38.06 343 PRO A O 1
ATOM 2644 N N . ARG A 1 344 ? 10.718 12.845 -49.212 1.00 34.00 344 ARG A N 1
ATOM 2645 C CA . ARG A 1 344 ? 11.166 14.212 -49.522 1.00 34.00 344 ARG A CA 1
ATOM 2646 C C . ARG A 1 344 ? 12.668 14.196 -49.792 1.00 34.00 344 ARG A C 1
ATOM 2648 O O . ARG A 1 344 ? 13.443 13.692 -48.981 1.00 34.00 344 ARG A O 1
ATOM 2655 N N . ASP A 1 345 ? 13.013 14.756 -50.943 1.00 34.16 345 ASP A N 1
ATOM 2656 C CA . ASP A 1 345 ? 14.330 14.838 -51.562 1.00 34.16 345 ASP A CA 1
ATOM 2657 C C . ASP A 1 345 ? 15.506 15.121 -50.617 1.00 34.16 345 ASP A C 1
ATOM 2659 O O . ASP A 1 345 ? 15.504 16.061 -49.819 1.00 34.16 345 ASP A O 1
ATOM 2663 N N . LYS A 1 346 ? 16.572 14.342 -50.827 1.00 37.91 346 LYS A N 1
ATOM 2664 C CA . LYS A 1 346 ? 17.955 14.704 -50.508 1.00 37.91 346 LYS A CA 1
ATOM 2665 C C . LYS A 1 346 ? 18.529 15.491 -51.688 1.00 37.91 346 LYS A C 1
ATOM 2667 O O . LYS A 1 346 ? 18.650 14.950 -52.782 1.00 37.91 346 LYS A O 1
ATOM 2672 N N . GLY A 1 347 ? 18.978 16.718 -51.443 1.00 29.55 347 GLY A N 1
ATOM 2673 C CA . GLY A 1 347 ? 19.869 17.433 -52.356 1.00 29.55 347 GLY A CA 1
ATOM 2674 C C . GLY A 1 347 ? 21.331 16.992 -52.191 1.00 29.55 347 GLY A C 1
ATOM 2675 O O . GLY A 1 347 ? 21.879 17.138 -51.105 1.00 29.55 347 GLY A O 1
ATOM 2676 N N . GLN A 1 348 ? 21.900 16.472 -53.290 1.00 31.31 348 GLN A N 1
ATOM 2677 C CA . GLN A 1 348 ? 23.307 16.519 -53.763 1.00 31.31 348 GLN A CA 1
ATOM 2678 C C . GLN A 1 348 ? 24.422 16.097 -52.784 1.00 31.31 348 GLN A C 1
ATOM 2680 O O . GLN A 1 348 ? 24.755 16.808 -51.849 1.00 31.31 348 GLN A O 1
ATOM 2685 N N . GLY A 1 349 ? 25.020 14.911 -52.943 1.00 26.52 349 GLY A N 1
ATOM 2686 C CA . GLY A 1 349 ? 26.194 14.620 -53.798 1.00 26.52 349 GLY A CA 1
ATOM 2687 C C . GLY A 1 349 ? 27.271 14.035 -52.857 1.00 26.52 349 GLY A C 1
ATOM 2688 O O . GLY A 1 349 ? 27.347 14.474 -51.721 1.00 26.52 349 GLY A O 1
ATOM 2689 N N . SER A 1 350 ? 28.069 13.006 -53.129 1.00 25.69 350 SER A N 1
ATOM 2690 C CA . SER A 1 350 ? 28.648 12.476 -54.359 1.00 25.69 350 SER A CA 1
ATOM 2691 C C . SER A 1 350 ? 29.249 11.074 -54.083 1.00 25.69 350 SER A C 1
ATOM 2693 O O . SER A 1 350 ? 29.645 10.767 -52.965 1.00 25.69 350 SER A O 1
ATOM 2695 N N . HIS A 1 351 ? 29.322 10.261 -55.143 1.00 28.14 351 HIS A N 1
ATOM 2696 C CA . HIS A 1 351 ? 30.188 9.092 -55.382 1.00 28.14 351 HIS A CA 1
ATOM 2697 C C . HIS A 1 351 ? 30.190 7.864 -54.440 1.00 28.14 351 HIS A C 1
ATOM 2699 O O . HIS A 1 351 ? 30.747 7.847 -53.348 1.00 28.14 351 HIS A O 1
ATOM 2705 N N . LEU A 1 352 ? 29.671 6.766 -55.009 1.00 26.98 352 LEU A N 1
ATOM 2706 C CA . LEU A 1 352 ? 29.944 5.369 -54.667 1.00 26.98 352 LEU A CA 1
ATOM 2707 C C . LEU A 1 352 ? 31.455 5.064 -54.649 1.00 26.98 352 LEU A C 1
ATOM 2709 O O . LEU A 1 352 ? 32.126 5.248 -55.662 1.00 26.98 352 LEU A O 1
ATOM 2713 N N . PHE A 1 353 ? 31.920 4.437 -53.569 1.00 24.83 353 PHE A N 1
ATOM 2714 C CA . PHE A 1 353 ? 32.920 3.369 -53.615 1.00 24.83 353 PHE A CA 1
ATOM 2715 C C . PHE A 1 353 ? 32.459 2.236 -52.691 1.00 24.83 353 PHE A C 1
ATOM 2717 O O . PHE A 1 353 ? 32.093 2.459 -51.538 1.00 24.83 353 PHE A O 1
ATOM 2724 N N . LEU A 1 354 ? 32.427 1.022 -53.238 1.00 28.84 354 LEU A N 1
ATOM 2725 C CA . LEU A 1 354 ? 32.293 -0.232 -52.500 1.00 28.84 354 LEU A CA 1
ATOM 2726 C C . LEU A 1 354 ? 33.666 -0.662 -51.942 1.00 28.84 354 LEU A C 1
ATOM 2728 O O . LEU A 1 354 ? 34.704 -0.252 -52.461 1.00 28.84 354 LEU A O 1
ATOM 2732 N N . ILE A 1 355 ? 33.608 -1.625 -51.010 1.00 23.72 355 ILE A N 1
ATOM 2733 C CA . ILE A 1 355 ? 34.673 -2.469 -50.415 1.00 23.72 355 ILE A CA 1
ATOM 2734 C C . ILE A 1 355 ? 35.396 -1.847 -49.176 1.00 23.72 355 ILE A C 1
ATOM 2736 O O . ILE A 1 355 ? 35.463 -0.631 -49.050 1.00 23.72 355 ILE A O 1
ATOM 2740 N N . PRO A 1 356 ? 35.978 -2.645 -48.248 1.00 34.28 356 PRO A N 1
ATOM 2741 C CA . PRO A 1 356 ? 35.381 -3.371 -47.116 1.00 34.28 356 PRO A CA 1
ATOM 2742 C C . PRO A 1 356 ? 35.956 -2.916 -45.746 1.00 34.28 356 PRO A C 1
ATOM 2744 O O . PRO A 1 356 ? 36.913 -2.155 -45.683 1.00 34.28 356 PRO A O 1
ATOM 2747 N N . SER A 1 357 ? 35.419 -3.452 -44.643 1.00 34.00 357 SER A N 1
ATOM 2748 C CA . SER A 1 357 ? 36.092 -3.624 -43.337 1.00 34.00 357 SER A CA 1
ATOM 2749 C C . SER A 1 357 ? 37.121 -2.562 -42.911 1.00 34.00 357 SER A C 1
ATOM 2751 O O . SER A 1 357 ? 38.318 -2.746 -43.114 1.00 34.00 357 SER A O 1
ATOM 2753 N N . LEU A 1 358 ? 36.695 -1.530 -42.177 1.00 22.59 358 LEU A N 1
ATOM 2754 C CA . LEU A 1 358 ? 37.615 -0.682 -41.413 1.00 22.59 358 LEU A CA 1
ATOM 2755 C C . LEU A 1 358 ? 37.046 -0.361 -40.029 1.00 22.59 358 LEU A C 1
ATOM 2757 O O . LEU A 1 358 ? 36.052 0.342 -39.871 1.00 22.59 358 LEU A O 1
ATOM 2761 N N . LYS A 1 359 ? 37.738 -0.903 -39.019 1.00 34.34 359 LYS A N 1
ATOM 2762 C CA . LYS A 1 359 ? 37.763 -0.411 -37.640 1.00 34.34 359 LYS A CA 1
ATOM 2763 C C . LYS A 1 359 ? 37.880 1.115 -37.654 1.00 34.34 359 LYS A C 1
ATOM 2765 O O . LYS A 1 359 ? 38.910 1.629 -38.081 1.00 34.34 359 LYS A O 1
ATOM 2770 N N . LEU A 1 360 ? 36.904 1.813 -37.082 1.00 25.47 360 LEU A N 1
ATOM 2771 C CA . LEU A 1 360 ? 37.093 3.177 -36.602 1.00 25.47 360 LEU A CA 1
ATOM 2772 C C . LEU A 1 360 ? 36.934 3.184 -35.084 1.00 25.47 360 LEU A C 1
ATOM 2774 O O . LEU A 1 360 ? 35.847 3.141 -34.522 1.00 25.47 360 LEU A O 1
ATOM 2778 N N . LYS A 1 361 ? 38.103 3.166 -34.444 1.00 36.66 361 LYS A N 1
ATOM 2779 C CA . LYS A 1 361 ? 38.347 3.522 -33.051 1.00 36.66 361 LYS A CA 1
ATOM 2780 C C . LYS A 1 361 ? 38.034 5.015 -32.917 1.00 36.66 361 LYS A C 1
ATOM 2782 O O . LYS A 1 361 ? 38.665 5.809 -33.610 1.00 36.66 361 LYS A O 1
ATOM 2787 N N . GLY A 1 362 ? 37.107 5.385 -32.038 1.00 32.56 362 GLY A N 1
ATOM 2788 C CA . GLY A 1 362 ? 36.847 6.795 -31.745 1.00 32.56 362 GLY A CA 1
ATOM 2789 C C . GLY A 1 362 ? 35.533 7.082 -31.027 1.00 32.56 362 GLY A C 1
ATOM 2790 O O . GLY A 1 362 ? 34.851 8.024 -31.403 1.00 32.56 362 GLY A O 1
ATOM 2791 N N . GLU A 1 363 ? 35.159 6.298 -30.014 1.00 35.75 363 GLU A N 1
ATOM 2792 C CA . GLU A 1 363 ? 34.104 6.703 -29.077 1.00 35.75 363 GLU A CA 1
ATOM 2793 C C . GLU A 1 363 ? 34.726 7.630 -28.027 1.00 35.75 363 GLU A C 1
ATOM 2795 O O . GLU A 1 363 ? 35.497 7.194 -27.170 1.00 35.75 363 GLU A O 1
ATOM 2800 N N . SER A 1 364 ? 34.440 8.929 -28.099 1.00 38.69 364 SER A N 1
ATOM 2801 C CA . SER A 1 364 ? 34.815 9.872 -27.045 1.00 38.69 364 SER A CA 1
ATOM 2802 C C . SER A 1 364 ? 33.702 9.925 -25.996 1.00 38.69 364 SER A C 1
ATOM 2804 O O . SER A 1 364 ? 32.686 10.582 -26.208 1.00 38.69 364 SER A O 1
ATOM 2806 N N . CYS A 1 365 ? 33.887 9.231 -24.868 1.00 31.77 365 CYS A N 1
ATOM 2807 C CA . CYS A 1 365 ? 33.037 9.384 -23.682 1.00 31.77 365 CYS A CA 1
ATOM 2808 C C . CYS A 1 365 ? 33.295 10.762 -23.052 1.00 31.77 365 CYS A C 1
ATOM 2810 O O . CYS A 1 365 ? 34.431 11.066 -22.685 1.00 31.77 365 CYS A O 1
ATOM 2812 N N . VAL A 1 366 ? 32.254 11.584 -22.912 1.00 45.47 366 VAL A N 1
ATOM 2813 C CA . VAL A 1 366 ? 32.349 12.930 -22.324 1.00 45.47 366 VAL A CA 1
ATOM 2814 C C . VAL A 1 366 ? 31.764 12.907 -20.909 1.00 45.47 366 VAL A C 1
ATOM 2816 O O . VAL A 1 366 ? 30.708 12.325 -20.673 1.00 45.47 366 VAL A O 1
ATOM 2819 N N . SER A 1 367 ? 32.449 13.535 -19.950 1.00 32.97 367 SER A N 1
ATOM 2820 C CA . SER A 1 367 ? 31.938 13.768 -18.593 1.00 32.97 367 SER A CA 1
ATOM 2821 C C . SER A 1 367 ? 31.159 15.085 -18.553 1.00 32.97 367 SER A C 1
ATOM 2823 O O . SER A 1 367 ? 31.764 16.141 -18.737 1.00 32.97 367 SER A O 1
ATOM 2825 N N . SER A 1 368 ? 29.847 15.057 -18.304 1.00 33.09 368 SER A N 1
ATOM 2826 C CA . SER A 1 368 ? 29.043 16.281 -18.176 1.00 33.09 368 SER A CA 1
ATOM 2827 C C . SER A 1 368 ? 28.832 16.677 -16.711 1.00 33.09 368 SER A C 1
ATOM 2829 O O . SER A 1 368 ? 28.164 15.968 -15.958 1.00 33.09 368 SER A O 1
ATOM 2831 N N . SER A 1 369 ? 29.349 17.841 -16.323 1.00 29.50 369 SER A N 1
ATOM 2832 C CA . SER A 1 369 ? 28.909 18.608 -15.156 1.00 29.50 369 SER A CA 1
ATOM 2833 C C . SER A 1 369 ? 27.780 19.559 -15.582 1.00 29.50 369 SER A C 1
ATOM 2835 O O . SER A 1 369 ? 27.903 20.294 -16.558 1.00 29.50 369 SER A O 1
ATOM 2837 N N . HIS A 1 370 ? 26.650 19.513 -14.873 1.00 27.94 370 HIS A N 1
ATOM 2838 C CA . HIS A 1 370 ? 25.457 20.323 -15.144 1.00 27.94 370 HIS A CA 1
ATOM 2839 C C . HIS A 1 370 ? 25.706 21.821 -14.885 1.00 27.94 370 HIS A C 1
ATOM 2841 O O . HIS A 1 370 ? 26.152 22.191 -13.798 1.00 27.94 370 HIS A O 1
ATOM 2847 N N . SER A 1 371 ? 25.321 22.693 -15.823 1.00 26.39 371 SER A N 1
ATOM 2848 C CA . SER A 1 371 ? 25.116 24.128 -15.573 1.00 26.39 371 SER A CA 1
ATOM 2849 C C . SER A 1 371 ? 23.877 24.671 -16.307 1.00 26.39 371 SER A C 1
ATOM 2851 O O . SER A 1 371 ? 23.337 24.050 -17.220 1.00 26.39 371 SER A O 1
ATOM 2853 N N . GLN A 1 372 ? 23.363 25.776 -15.767 1.00 28.11 372 GLN A N 1
ATOM 2854 C CA . GLN A 1 372 ? 21.994 26.301 -15.821 1.00 28.11 372 GLN A CA 1
ATOM 2855 C C . GLN A 1 372 ? 21.547 26.893 -17.168 1.00 28.11 372 GLN A C 1
ATOM 2857 O O . GLN A 1 372 ? 22.342 27.543 -17.839 1.00 28.11 372 GLN A O 1
ATOM 2862 N N . ILE A 1 373 ? 20.239 26.824 -17.466 1.00 25.81 373 ILE A N 1
ATOM 2863 C CA . ILE A 1 373 ? 19.549 27.755 -18.380 1.00 25.81 373 ILE A CA 1
ATOM 2864 C C . ILE A 1 373 ? 18.171 28.126 -17.797 1.00 25.81 373 ILE A C 1
ATOM 2866 O O . ILE A 1 373 ? 17.369 27.258 -17.453 1.00 25.81 373 ILE A O 1
ATOM 2870 N N . SER A 1 374 ? 17.922 29.431 -17.677 1.00 27.11 374 SER A N 1
ATOM 2871 C CA . SER A 1 374 ? 16.673 30.101 -17.283 1.00 27.11 374 SER A CA 1
ATOM 2872 C C . SER A 1 374 ? 15.873 30.599 -18.515 1.00 27.11 374 SER A C 1
ATOM 2874 O O . SER A 1 374 ? 16.392 30.559 -19.631 1.00 27.11 374 SER A O 1
ATOM 2876 N N . PRO A 1 375 ? 14.591 31.003 -18.355 1.00 39.09 375 PRO A N 1
ATOM 2877 C CA . PRO A 1 375 ? 13.568 30.924 -19.404 1.00 39.09 375 PRO A CA 1
ATOM 2878 C C . PRO A 1 375 ? 13.244 32.271 -20.066 1.00 39.09 375 PRO A C 1
ATOM 2880 O O . PRO A 1 375 ? 13.468 33.326 -19.475 1.00 39.09 375 PRO A O 1
ATOM 2883 N N . LEU A 1 376 ? 12.613 32.245 -21.249 1.00 26.38 376 LEU A N 1
ATOM 2884 C CA . LEU A 1 376 ? 11.948 33.429 -21.798 1.00 26.38 376 LEU A CA 1
ATOM 2885 C C . LEU A 1 376 ? 10.815 33.104 -22.793 1.00 26.38 376 LEU A C 1
ATOM 2887 O O . LEU A 1 376 ? 10.951 32.242 -23.657 1.00 26.38 376 LEU A O 1
ATOM 2891 N N . VAL A 1 377 ? 9.760 33.922 -22.663 1.00 27.30 377 VAL A N 1
ATOM 2892 C CA . VAL A 1 377 ? 8.671 34.277 -23.601 1.00 27.30 377 VAL A CA 1
ATOM 2893 C C . VAL A 1 377 ? 7.287 33.610 -23.421 1.00 27.30 377 VAL A C 1
ATOM 2895 O O . VAL A 1 377 ? 6.991 32.528 -23.921 1.00 27.30 377 VAL A O 1
ATOM 2898 N N . SER A 1 378 ? 6.416 34.373 -22.744 1.00 26.67 378 SER A N 1
ATOM 2899 C CA . SER A 1 378 ? 4.951 34.496 -22.890 1.00 26.67 378 SER A CA 1
ATOM 2900 C C . SER A 1 378 ? 4.580 35.127 -24.248 1.00 26.67 378 SER A C 1
ATOM 2902 O O . SER A 1 378 ? 5.337 35.943 -24.750 1.00 26.67 378 SER A O 1
ATOM 2904 N N . GLU A 1 379 ? 3.467 34.821 -24.916 1.00 29.73 379 GLU A N 1
ATOM 2905 C CA . GLU A 1 379 ? 2.130 35.383 -24.663 1.00 29.73 379 GLU A CA 1
ATOM 2906 C C . GLU A 1 379 ? 1.067 34.724 -25.575 1.00 29.73 379 GLU A C 1
ATOM 2908 O O . GLU A 1 379 ? 1.385 34.076 -26.568 1.00 29.73 379 GLU A O 1
ATOM 2913 N N . VAL A 1 380 ? -0.202 34.993 -25.240 1.00 30.20 380 VAL A N 1
ATOM 2914 C CA . VAL A 1 380 ? -1.474 34.766 -25.960 1.00 30.20 380 VAL A CA 1
ATOM 2915 C C . VAL A 1 380 ? -2.333 33.687 -25.304 1.00 30.20 380 VAL A C 1
ATOM 2917 O O . VAL A 1 380 ? -2.297 32.521 -25.691 1.00 30.20 380 VAL A O 1
ATOM 2920 N N . LYS A 1 381 ? -3.160 34.106 -24.331 1.00 28.84 381 LYS A N 1
ATOM 2921 C CA . LYS A 1 381 ? -4.479 33.513 -24.022 1.00 28.84 381 LYS A CA 1
ATOM 2922 C C . LYS A 1 381 ? -5.211 34.309 -22.934 1.00 28.84 381 LYS A C 1
ATOM 2924 O O . LYS A 1 381 ? -5.191 33.961 -21.760 1.00 28.84 381 LYS A O 1
ATOM 2929 N N . THR A 1 382 ? -5.953 35.326 -23.351 1.00 38.62 382 THR A N 1
ATOM 2930 C CA . THR A 1 382 ? -6.960 36.004 -22.520 1.00 38.62 382 THR A CA 1
ATOM 2931 C C . THR A 1 382 ? -8.199 36.259 -23.369 1.00 38.62 382 THR A C 1
ATOM 2933 O O . THR A 1 382 ? -8.440 37.369 -23.813 1.00 38.62 382 THR A O 1
ATOM 2936 N N . LEU A 1 383 ? -8.974 35.199 -23.639 1.00 37.19 383 LEU A N 1
ATOM 2937 C CA . LEU A 1 383 ? -10.405 35.332 -23.983 1.00 37.19 383 LEU A CA 1
ATOM 2938 C C . LEU A 1 383 ? -11.230 34.034 -23.824 1.00 37.19 383 LEU A C 1
ATOM 2940 O O . LEU A 1 383 ? -12.447 34.060 -23.964 1.00 37.19 383 LEU A O 1
ATOM 2944 N N . THR A 1 384 ? -10.618 32.892 -23.481 1.00 42.94 384 THR A N 1
ATOM 2945 C CA . THR A 1 384 ? -11.312 31.588 -23.363 1.00 42.94 384 THR A CA 1
ATOM 2946 C C . THR A 1 384 ? -11.671 31.170 -21.928 1.00 42.94 384 THR A C 1
ATOM 2948 O O . THR A 1 384 ? -12.163 30.063 -21.726 1.00 42.94 384 THR A O 1
ATOM 2951 N N . MET A 1 385 ? -11.441 32.017 -20.916 1.00 40.75 385 MET A N 1
ATOM 2952 C CA . MET A 1 385 ? -11.626 31.649 -19.498 1.00 40.75 385 MET A CA 1
ATOM 2953 C C . MET A 1 385 ? -13.043 31.843 -18.940 1.00 40.75 385 MET A C 1
ATOM 2955 O O . MET A 1 385 ? -13.329 31.333 -17.864 1.00 40.75 385 MET A O 1
ATOM 2959 N N . VAL A 1 386 ? -13.950 32.534 -19.638 1.00 45.88 386 VAL A N 1
ATOM 2960 C CA . VAL A 1 386 ? -15.255 32.894 -19.043 1.00 45.88 386 VAL A CA 1
ATOM 2961 C C . VAL A 1 386 ? -16.351 31.854 -19.326 1.00 45.88 386 VAL A C 1
ATOM 2963 O O . VAL A 1 386 ? -17.227 31.643 -18.493 1.00 45.88 386 VAL A O 1
ATOM 2966 N N . PHE A 1 387 ? -16.268 31.109 -20.434 1.00 43.06 387 PHE A N 1
ATOM 2967 C CA . PHE A 1 387 ? -17.288 30.110 -20.798 1.00 43.06 387 PHE A CA 1
ATOM 2968 C C . PHE A 1 387 ? -17.074 28.715 -20.181 1.00 43.06 387 PHE A C 1
ATOM 2970 O O . PHE A 1 387 ? -18.029 27.954 -20.045 1.00 43.06 387 PHE A O 1
ATOM 2977 N N . CYS A 1 388 ? -15.850 28.375 -19.760 1.00 43.22 388 CYS A N 1
ATOM 2978 C CA . CYS A 1 388 ? -15.534 27.053 -19.195 1.00 43.22 388 CYS A CA 1
ATOM 2979 C C . CYS A 1 388 ? -15.968 26.908 -17.720 1.00 43.22 388 CYS A C 1
ATOM 2981 O O . CYS A 1 388 ? -16.209 25.803 -17.237 1.00 43.22 388 CYS A O 1
ATOM 2983 N N . SER A 1 389 ? -16.125 28.028 -17.012 1.00 51.50 389 SER A N 1
ATOM 2984 C CA . SER A 1 389 ? -16.411 28.071 -15.572 1.00 51.50 389 SER A CA 1
ATOM 2985 C C . SER A 1 389 ? -17.864 27.717 -15.232 1.00 51.50 389 SER A C 1
ATOM 2987 O O . SER A 1 389 ? -18.131 27.147 -14.177 1.00 51.50 389 SER A O 1
ATOM 2989 N N . PHE A 1 390 ? -18.810 27.997 -16.137 1.00 50.97 390 PHE A N 1
ATOM 2990 C CA . PHE A 1 390 ? -20.242 27.775 -15.898 1.00 50.97 390 PHE A CA 1
ATOM 2991 C C . PHE A 1 390 ? -20.701 26.333 -16.160 1.00 50.97 390 PHE A C 1
ATOM 2993 O O . PHE A 1 390 ? -21.567 25.832 -15.446 1.00 50.97 390 PHE A O 1
ATOM 3000 N N . LEU A 1 391 ? -20.094 25.623 -17.120 1.00 51.78 391 LEU A N 1
ATOM 3001 C CA . LEU A 1 391 ? -20.423 24.212 -17.380 1.00 51.78 391 LEU A CA 1
ATOM 3002 C C . LEU A 1 391 ? -19.859 23.268 -16.304 1.00 51.78 391 LEU A C 1
ATOM 3004 O O . LEU A 1 391 ? -20.446 22.226 -16.017 1.00 51.78 391 LEU A O 1
ATOM 3008 N N . TRP A 1 392 ? -18.738 23.643 -15.684 1.00 49.06 392 TRP A N 1
ATOM 3009 C CA . TRP A 1 392 ? -18.056 22.828 -14.676 1.00 49.06 392 TRP A CA 1
ATOM 3010 C C . TRP A 1 392 ? -18.823 22.776 -13.342 1.00 49.06 392 TRP A C 1
ATOM 3012 O O . TRP A 1 392 ? -18.888 21.729 -12.697 1.00 49.06 392 TRP A O 1
ATOM 3022 N N . LEU A 1 393 ? -19.502 23.870 -12.978 1.00 53.62 393 LEU A N 1
ATOM 3023 C CA . LEU A 1 393 ? -20.333 23.958 -11.770 1.00 53.62 393 LEU A CA 1
ATOM 3024 C C . LEU A 1 393 ? -21.588 23.070 -11.836 1.00 53.62 393 LEU A C 1
ATOM 3026 O O . LEU A 1 393 ? -22.019 22.543 -10.812 1.00 53.62 393 LEU A O 1
ATOM 3030 N N . LEU A 1 394 ? -22.144 22.846 -13.030 1.00 51.69 394 LEU A N 1
ATOM 3031 C CA . LEU A 1 394 ? -23.363 22.051 -13.216 1.00 51.69 394 LEU A CA 1
ATOM 3032 C C . LEU A 1 394 ? -23.094 20.535 -13.131 1.00 51.69 394 LEU A C 1
ATOM 3034 O O . LEU A 1 394 ? -23.919 19.777 -12.622 1.00 51.69 394 LEU A O 1
ATOM 3038 N N . VAL A 1 395 ? -21.907 20.099 -13.567 1.00 57.47 395 VAL A N 1
ATOM 3039 C CA . VAL A 1 395 ? -21.460 18.694 -13.511 1.00 57.47 395 VAL A CA 1
ATOM 3040 C C . VAL A 1 395 ? -21.047 18.292 -12.089 1.00 57.47 395 VAL A C 1
ATOM 3042 O O . VAL A 1 395 ? -21.370 17.192 -11.638 1.00 57.47 395 VAL A O 1
ATOM 3045 N N . LEU A 1 396 ? -20.421 19.205 -11.338 1.00 56.34 396 LEU A N 1
ATOM 3046 C CA . LEU A 1 396 ? -20.083 19.004 -9.922 1.00 56.34 396 LEU A CA 1
ATOM 3047 C C . LEU A 1 396 ? -21.328 18.849 -9.034 1.00 56.34 396 LEU A C 1
ATOM 3049 O O . LEU A 1 396 ? -21.319 18.054 -8.094 1.00 56.34 396 LEU A O 1
ATOM 3053 N N . PHE A 1 397 ? -22.421 19.544 -9.359 1.00 47.59 397 PHE A N 1
ATOM 3054 C CA . PHE A 1 397 ? -23.666 19.478 -8.587 1.00 47.59 397 PHE A CA 1
ATOM 3055 C C . PHE A 1 397 ? -24.413 18.142 -8.754 1.00 47.59 397 PHE A C 1
ATOM 3057 O O . PHE A 1 397 ? -25.081 17.682 -7.827 1.00 47.59 397 PHE A O 1
ATOM 3064 N N . LEU A 1 398 ? -24.273 17.490 -9.914 1.00 44.66 398 LEU A N 1
ATOM 3065 C CA . LEU A 1 398 ? -24.928 16.212 -10.221 1.00 44.66 398 LEU A CA 1
ATOM 3066 C C . LEU A 1 398 ? -24.144 14.998 -9.695 1.00 44.66 398 LEU A C 1
ATOM 3068 O O . LEU A 1 398 ? -24.752 14.010 -9.288 1.00 44.66 398 LEU A O 1
ATOM 3072 N N . LEU A 1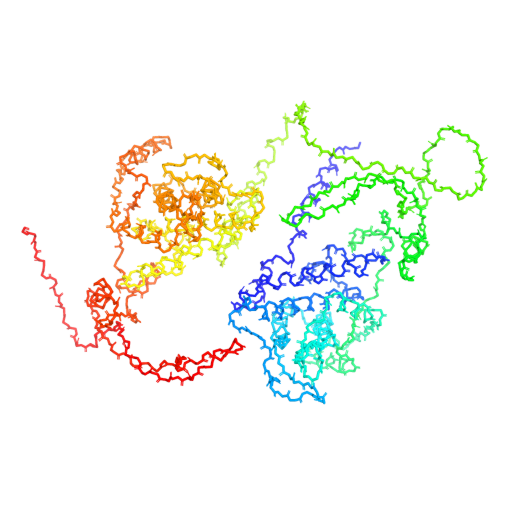 399 ? -22.812 15.090 -9.614 1.00 46.56 399 LEU A N 1
ATOM 3073 C CA . LEU A 1 399 ? -21.947 14.041 -9.052 1.00 46.56 399 LEU A CA 1
ATOM 3074 C C . LEU A 1 399 ? -21.972 13.975 -7.515 1.00 46.56 399 LEU A C 1
ATOM 3076 O O . LEU A 1 399 ? -21.622 12.950 -6.934 1.00 46.56 399 LEU A O 1
ATOM 3080 N N . HIS A 1 400 ? -22.423 15.033 -6.836 1.00 40.09 400 HIS A N 1
ATOM 3081 C CA . HIS A 1 400 ? -22.431 15.084 -5.372 1.00 40.09 400 HIS A CA 1
ATOM 3082 C C . HIS A 1 400 ? -23.561 14.256 -4.725 1.00 40.09 400 HIS A C 1
ATOM 3084 O O . HIS A 1 400 ? -23.498 13.949 -3.535 1.00 40.09 400 HIS A O 1
ATOM 3090 N N . LYS A 1 401 ? -24.595 13.857 -5.484 1.00 40.16 401 LYS A N 1
ATOM 3091 C CA . LYS A 1 401 ? -25.769 13.155 -4.929 1.00 40.16 401 LYS A CA 1
ATOM 3092 C C . LYS A 1 401 ? -25.678 11.624 -4.894 1.00 40.16 401 LYS A C 1
ATOM 3094 O O . LYS A 1 401 ? -26.501 11.018 -4.216 1.00 40.16 401 LYS A O 1
ATOM 3099 N N . THR A 1 402 ? -24.708 10.988 -5.555 1.00 41.91 402 THR A N 1
ATOM 3100 C CA . THR A 1 402 ? -24.683 9.516 -5.722 1.00 41.91 402 THR A CA 1
ATOM 3101 C C . THR A 1 402 ? -23.562 8.783 -4.972 1.00 41.91 402 THR A C 1
ATOM 3103 O O . THR A 1 402 ? -23.517 7.558 -5.015 1.00 41.91 402 THR A O 1
ATOM 3106 N N . LEU A 1 403 ? -22.686 9.482 -4.240 1.00 38.41 403 LEU A N 1
ATOM 3107 C CA . LEU A 1 403 ? -21.476 8.905 -3.618 1.00 38.41 403 LEU A CA 1
ATOM 3108 C C . LEU A 1 403 ? -21.374 9.118 -2.091 1.00 38.41 403 LEU A C 1
ATOM 3110 O O . LEU A 1 403 ? -20.284 9.258 -1.544 1.00 38.41 403 LEU A O 1
ATOM 3114 N N . LEU A 1 404 ? -22.493 9.125 -1.360 1.00 36.38 404 LEU A N 1
ATOM 3115 C CA . LEU A 1 404 ? -22.493 9.244 0.107 1.00 36.38 404 LEU A CA 1
ATOM 3116 C C . LEU A 1 404 ? -22.788 7.903 0.795 1.00 36.38 404 LEU A C 1
ATOM 3118 O O . LEU A 1 404 ? -23.925 7.583 1.123 1.00 36.38 404 LEU A O 1
ATOM 3122 N N . GLY A 1 405 ? -21.709 7.155 1.043 1.00 37.59 405 GLY A N 1
ATOM 3123 C CA . GLY A 1 405 ? -21.657 5.945 1.876 1.00 37.59 405 GLY A CA 1
ATOM 3124 C C . GLY A 1 405 ? -21.127 4.774 1.055 1.00 37.59 405 GLY A C 1
ATOM 3125 O O . GLY A 1 405 ? -21.887 4.138 0.343 1.00 37.59 405 GLY A O 1
ATOM 3126 N N . HIS A 1 406 ? -19.833 4.460 1.024 1.00 35.72 406 HIS A N 1
ATOM 3127 C CA . HIS A 1 406 ? -19.128 3.777 2.118 1.00 35.72 406 HIS A CA 1
ATOM 3128 C C . HIS A 1 406 ? -17.584 3.774 1.915 1.00 35.72 406 HIS A C 1
ATOM 3130 O O . HIS A 1 406 ? -16.905 2.867 2.381 1.00 35.72 406 HIS A O 1
ATOM 3136 N N . ALA A 1 407 ? -16.989 4.764 1.239 1.00 33.19 407 ALA A N 1
ATOM 3137 C CA . ALA A 1 407 ? -15.540 4.815 0.974 1.00 33.19 407 ALA A CA 1
ATOM 3138 C C . ALA A 1 407 ? -14.895 6.061 1.607 1.00 33.19 407 ALA A C 1
ATOM 3140 O O . ALA A 1 407 ? -14.809 7.102 0.961 1.00 33.19 407 ALA A O 1
ATOM 3141 N N . TRP A 1 408 ? -14.475 5.992 2.876 1.00 34.00 408 TRP A N 1
ATOM 3142 C CA . TRP A 1 408 ? -14.138 7.206 3.646 1.00 34.00 408 TRP A CA 1
ATOM 3143 C C . TRP A 1 408 ? -12.869 7.100 4.507 1.00 34.00 408 TRP A C 1
ATOM 3145 O O . TRP A 1 408 ? -12.877 7.463 5.678 1.00 34.00 408 TRP A O 1
ATOM 3155 N N . ALA A 1 409 ? -11.763 6.633 3.923 1.00 42.09 409 ALA A N 1
ATOM 3156 C CA . ALA A 1 409 ? -10.428 6.907 4.478 1.00 42.09 409 ALA A CA 1
ATOM 3157 C C . ALA A 1 409 ? -9.402 7.184 3.365 1.00 42.09 409 ALA A C 1
ATOM 3159 O O . ALA A 1 409 ? -8.793 8.248 3.340 1.00 42.09 409 ALA A O 1
ATOM 3160 N N . VAL A 1 410 ? -9.303 6.294 2.369 1.00 39.12 410 VAL A N 1
ATOM 3161 C CA . VAL A 1 410 ? -8.370 6.438 1.227 1.00 39.12 410 VAL A CA 1
ATOM 3162 C C . VAL A 1 410 ? -8.785 7.571 0.274 1.00 39.12 410 VAL A C 1
ATOM 3164 O O . VAL A 1 410 ? -7.950 8.247 -0.320 1.00 39.12 410 VAL A O 1
ATOM 3167 N N . ASN A 1 411 ? -10.093 7.817 0.161 1.00 47.50 411 ASN A N 1
ATOM 3168 C CA . ASN A 1 411 ? -10.642 8.788 -0.783 1.00 47.50 411 ASN A CA 1
ATOM 3169 C C . ASN A 1 411 ? -10.390 10.242 -0.351 1.00 47.50 411 ASN A C 1
ATOM 3171 O O . ASN A 1 411 ? -10.295 11.115 -1.198 1.00 47.50 411 ASN A O 1
ATOM 3175 N N . ASN A 1 412 ? -10.237 10.521 0.947 1.00 47.19 412 ASN A N 1
ATOM 3176 C CA . ASN A 1 412 ? -10.098 11.901 1.416 1.00 47.19 412 ASN A CA 1
ATOM 3177 C C . ASN A 1 412 ? -8.714 12.479 1.084 1.00 47.19 412 ASN A C 1
ATOM 3179 O O . ASN A 1 412 ? -8.643 13.526 0.453 1.00 47.19 412 ASN A O 1
ATOM 3183 N N . PHE A 1 413 ? -7.621 11.767 1.386 1.00 44.84 413 PHE A N 1
ATOM 3184 C CA . PHE A 1 413 ? -6.266 12.256 1.088 1.00 44.84 413 PHE A CA 1
ATOM 3185 C C . PHE A 1 413 ? -5.962 12.347 -0.416 1.00 44.84 413 PHE A C 1
ATOM 3187 O O . PHE A 1 413 ? -5.231 13.242 -0.836 1.00 44.84 413 PHE A O 1
ATOM 3194 N N . LEU A 1 414 ? -6.538 11.461 -1.238 1.00 44.69 414 LEU A N 1
ATOM 3195 C CA . LEU A 1 414 ? -6.361 11.484 -2.697 1.00 44.69 414 LEU A CA 1
ATOM 3196 C C . LEU A 1 414 ? -7.258 12.517 -3.402 1.00 44.69 414 LEU A C 1
ATOM 3198 O O . LEU A 1 414 ? -6.885 13.003 -4.468 1.00 44.69 414 LEU A O 1
ATOM 3202 N N . MET A 1 415 ? -8.419 12.862 -2.829 1.00 39.66 415 MET A N 1
ATOM 3203 C CA . MET A 1 415 ? -9.372 13.804 -3.439 1.00 39.66 415 MET A CA 1
ATOM 3204 C C . MET A 1 415 ? -9.196 15.253 -2.961 1.00 39.66 415 MET A C 1
ATOM 3206 O O . MET A 1 415 ? -9.589 16.161 -3.694 1.00 39.66 415 MET A O 1
ATOM 3210 N N . THR A 1 416 ? -8.604 15.497 -1.783 1.00 45.28 416 THR A N 1
ATOM 3211 C CA . THR A 1 416 ? -8.317 16.859 -1.278 1.00 45.28 416 THR A CA 1
ATOM 3212 C C . THR A 1 416 ? -6.827 17.212 -1.243 1.00 45.28 416 THR A C 1
ATOM 3214 O O . THR A 1 416 ? -6.489 18.388 -1.111 1.00 45.28 416 THR A O 1
ATOM 3217 N N . GLY A 1 417 ? -5.930 16.233 -1.406 1.00 48.00 417 GLY A N 1
ATOM 3218 C CA . GLY A 1 417 ? -4.486 16.456 -1.444 1.00 48.00 417 GLY A CA 1
ATOM 3219 C C . GLY A 1 417 ? -4.002 17.129 -2.744 1.00 48.00 417 GLY A C 1
ATOM 3220 O O . GLY A 1 417 ? -4.624 16.989 -3.804 1.00 48.00 417 GLY A O 1
ATOM 3221 N N . PRO A 1 418 ? -2.870 17.857 -2.717 1.00 51.22 418 PRO A N 1
ATOM 3222 C CA . PRO A 1 418 ? -2.302 18.458 -3.917 1.00 51.22 418 PRO A CA 1
ATOM 3223 C C . PRO A 1 418 ? -1.844 17.382 -4.918 1.00 51.22 418 PRO A C 1
ATOM 3225 O O . PRO A 1 418 ? -0.991 16.549 -4.613 1.00 51.22 418 PRO A O 1
ATOM 3228 N N . LYS A 1 419 ? -2.352 17.451 -6.160 1.00 48.62 419 LYS A N 1
ATOM 3229 C CA . LYS A 1 419 ? -2.070 16.503 -7.265 1.00 48.62 419 LYS A CA 1
ATOM 3230 C C . LYS A 1 419 ? -0.575 16.276 -7.559 1.00 48.62 419 LYS A C 1
ATOM 3232 O O . LYS A 1 419 ? -0.229 15.272 -8.168 1.00 48.62 419 LYS A O 1
ATOM 3237 N N . ALA A 1 420 ? 0.298 17.195 -7.140 1.00 43.69 420 ALA A N 1
ATOM 3238 C CA . ALA A 1 420 ? 1.741 17.144 -7.373 1.00 43.69 420 ALA A CA 1
ATOM 3239 C C . ALA A 1 420 ? 2.500 16.142 -6.477 1.00 43.69 420 ALA A C 1
ATOM 3241 O O . ALA A 1 420 ? 3.675 15.897 -6.726 1.00 43.69 420 ALA A O 1
ATOM 3242 N N . TYR A 1 421 ? 1.861 15.560 -5.454 1.00 58.38 421 TYR A N 1
ATOM 3243 C CA . TYR A 1 421 ? 2.566 14.806 -4.407 1.00 58.38 421 TYR A CA 1
ATOM 3244 C C . TYR A 1 421 ? 2.075 13.372 -4.190 1.00 58.38 421 TYR A C 1
ATOM 3246 O O . TYR A 1 421 ? 2.371 12.787 -3.147 1.00 58.38 421 TYR A O 1
ATOM 3254 N N . LEU A 1 422 ? 1.369 12.791 -5.169 1.00 65.44 422 LEU A N 1
ATOM 3255 C CA . LEU A 1 422 ? 0.780 11.441 -5.109 1.00 65.44 422 LEU A CA 1
ATOM 3256 C C . LEU A 1 422 ? 1.762 10.344 -4.659 1.00 65.44 422 LEU A C 1
ATOM 3258 O O . LEU A 1 422 ? 1.346 9.408 -3.982 1.00 65.44 422 LEU A O 1
ATOM 3262 N N . THR A 1 423 ? 3.056 10.484 -4.962 1.00 70.81 423 THR A N 1
ATOM 3263 C CA . THR A 1 423 ? 4.120 9.551 -4.551 1.00 70.81 423 THR A CA 1
ATOM 3264 C C . THR A 1 423 ? 4.187 9.342 -3.033 1.00 70.81 423 THR A C 1
ATOM 3266 O O . THR A 1 423 ? 4.514 8.254 -2.573 1.00 70.81 423 THR A O 1
ATOM 3269 N N . TYR A 1 424 ? 3.822 10.350 -2.234 1.00 78.69 424 TYR A N 1
ATOM 3270 C CA . TYR A 1 424 ? 3.893 10.284 -0.770 1.00 78.69 424 TYR A CA 1
ATOM 3271 C C . TYR A 1 424 ? 2.595 9.806 -0.108 1.00 78.69 424 TYR A C 1
ATOM 3273 O O . TYR A 1 424 ? 2.570 9.608 1.106 1.00 78.69 424 TYR A O 1
ATOM 3281 N N . ALA A 1 425 ? 1.519 9.604 -0.878 1.00 79.25 425 ALA A N 1
ATOM 3282 C CA . ALA A 1 425 ? 0.193 9.299 -0.340 1.00 79.25 425 ALA A CA 1
ATOM 3283 C C . ALA A 1 425 ? 0.167 8.001 0.489 1.00 79.25 425 ALA A C 1
ATOM 3285 O O . ALA A 1 425 ? -0.495 7.949 1.525 1.00 79.25 425 ALA A O 1
ATOM 3286 N N . SER A 1 426 ? 0.931 6.981 0.079 1.00 79.00 426 SER A N 1
ATOM 3287 C CA . SER A 1 426 ? 1.062 5.725 0.834 1.00 79.00 426 SER A CA 1
ATOM 3288 C C . SER A 1 426 ? 1.702 5.957 2.210 1.00 79.00 426 SER A C 1
ATOM 3290 O O . SER A 1 426 ? 1.131 5.591 3.236 1.00 79.00 426 SER A O 1
ATOM 3292 N N . SER A 1 427 ? 2.834 6.668 2.255 1.00 85.38 427 SER A N 1
ATOM 3293 C CA . SER A 1 427 ? 3.528 7.009 3.505 1.00 85.38 427 SER A CA 1
ATOM 3294 C C . SER A 1 427 ? 2.687 7.905 4.421 1.00 85.38 427 SER A C 1
ATOM 3296 O O . SER A 1 427 ? 2.732 7.754 5.640 1.00 85.38 427 SER A O 1
ATOM 3298 N N . VAL A 1 428 ? 1.878 8.807 3.853 1.00 84.75 428 VAL A N 1
ATOM 3299 C CA . VAL A 1 428 ? 0.905 9.619 4.605 1.00 84.75 428 VAL A CA 1
ATOM 3300 C C . VAL A 1 428 ? -0.153 8.730 5.253 1.00 84.75 428 VAL A C 1
ATOM 3302 O O . VAL A 1 428 ? -0.434 8.880 6.439 1.00 84.75 428 VAL A O 1
ATOM 3305 N N . GLN A 1 429 ? -0.726 7.784 4.505 1.00 82.19 429 GLN A N 1
ATOM 3306 C CA . GLN A 1 429 ? -1.727 6.866 5.043 1.00 82.19 429 GLN A CA 1
ATOM 3307 C C . GLN A 1 429 ? -1.153 6.021 6.185 1.00 82.19 429 GLN A C 1
ATOM 3309 O O . GLN A 1 429 ? -1.769 5.947 7.249 1.00 82.19 429 GLN A O 1
ATOM 3314 N N . VAL A 1 430 ? 0.021 5.417 5.975 1.00 86.06 430 VAL A N 1
ATOM 3315 C CA . VAL A 1 430 ? 0.711 4.630 7.007 1.00 86.06 430 VAL A CA 1
ATOM 3316 C C . VAL A 1 430 ? 0.970 5.495 8.238 1.00 86.06 430 VAL A C 1
ATOM 3318 O O . VAL A 1 430 ? 0.635 5.087 9.344 1.00 86.06 430 VAL A O 1
ATOM 3321 N N . GLY A 1 431 ? 1.453 6.727 8.060 1.00 89.44 431 GLY A N 1
ATOM 3322 C CA . GLY A 1 431 ? 1.709 7.630 9.179 1.00 89.44 431 GLY A CA 1
ATOM 3323 C C . GLY A 1 431 ? 0.460 8.031 9.961 1.00 89.44 431 GLY A C 1
ATOM 3324 O O . GLY A 1 431 ? 0.490 8.045 11.192 1.00 89.44 431 GLY A O 1
ATOM 3325 N N . ALA A 1 432 ? -0.660 8.293 9.284 1.00 88.12 432 ALA A N 1
ATOM 3326 C CA . ALA A 1 432 ? -1.935 8.549 9.954 1.00 88.12 432 ALA A CA 1
ATOM 3327 C C . ALA A 1 432 ? -2.416 7.315 10.743 1.00 88.12 432 ALA A C 1
ATOM 3329 O O . ALA A 1 432 ? -2.873 7.440 11.880 1.00 88.12 432 ALA A O 1
ATOM 3330 N N . GLN A 1 433 ? -2.263 6.113 10.176 1.00 87.75 433 GLN A N 1
ATOM 3331 C CA . GLN A 1 433 ? -2.606 4.857 10.850 1.00 87.75 433 GLN A CA 1
ATOM 3332 C C . GLN A 1 433 ? -1.717 4.588 12.069 1.00 87.75 433 GLN A C 1
ATOM 3334 O O . GLN A 1 433 ? -2.244 4.241 13.126 1.00 87.75 433 GLN A O 1
ATOM 3339 N N . SER A 1 434 ? -0.403 4.809 11.968 1.00 90.50 434 SER A N 1
ATOM 3340 C CA . SER A 1 434 ? 0.518 4.725 13.108 1.00 90.50 434 SER A CA 1
ATOM 3341 C C . SER A 1 434 ? 0.124 5.702 14.220 1.00 90.50 434 SER A C 1
ATOM 3343 O O . SER A 1 434 ? 0.138 5.331 15.393 1.00 90.50 434 SER A O 1
ATOM 3345 N N . GLY A 1 435 ? -0.321 6.913 13.859 1.00 92.81 435 GLY A N 1
ATOM 3346 C CA . GLY A 1 435 ? -0.897 7.885 14.793 1.00 92.81 435 GLY A CA 1
ATOM 3347 C C . GLY A 1 435 ? -2.099 7.336 15.570 1.00 92.81 435 GLY A C 1
ATOM 3348 O O . GLY A 1 435 ? -2.138 7.411 16.798 1.00 92.81 435 GLY A O 1
ATOM 3349 N N . ILE A 1 436 ? -3.061 6.720 14.877 1.00 90.50 436 ILE A N 1
ATOM 3350 C CA . ILE A 1 436 ? -4.244 6.118 15.516 1.00 90.50 436 ILE A CA 1
ATOM 3351 C C . ILE A 1 436 ? -3.897 4.872 16.338 1.00 90.50 436 ILE A C 1
ATOM 3353 O O . ILE A 1 436 ? -4.497 4.643 17.389 1.00 90.50 436 ILE A O 1
ATOM 3357 N N . GLN A 1 437 ? -2.924 4.071 15.911 1.00 91.75 437 GLN A N 1
ATOM 3358 C CA . GLN A 1 437 ? -2.451 2.937 16.705 1.00 91.75 437 GLN A CA 1
ATOM 3359 C C . GLN A 1 437 ? -1.838 3.405 18.031 1.00 91.75 437 GLN A C 1
ATOM 3361 O O . GLN A 1 437 ? -2.139 2.840 19.083 1.00 91.75 437 GLN A O 1
ATOM 3366 N N . GLU A 1 438 ? -1.043 4.474 18.002 1.00 95.69 438 GLU A N 1
ATOM 3367 C CA . GLU A 1 438 ? -0.497 5.073 19.219 1.00 95.69 438 GLU A CA 1
ATOM 3368 C C . GLU A 1 438 ? -1.594 5.728 20.072 1.00 95.69 438 GLU A C 1
ATOM 3370 O O . GLU A 1 438 ? -1.578 5.603 21.291 1.00 95.69 438 GLU A O 1
ATOM 3375 N N . CYS A 1 439 ? -2.616 6.329 19.459 1.00 94.62 439 CYS A N 1
ATOM 3376 C CA . CYS A 1 439 ? -3.799 6.812 20.173 1.00 94.62 439 CYS A CA 1
ATOM 3377 C C . CYS A 1 439 ? -4.517 5.695 20.944 1.00 94.62 439 CYS A C 1
ATOM 3379 O O . CYS A 1 439 ? -4.781 5.838 22.138 1.00 94.62 439 CYS A O 1
ATOM 3381 N N . LYS A 1 440 ? -4.766 4.546 20.305 1.00 93.56 440 LYS A N 1
ATOM 3382 C CA . LYS A 1 440 ? -5.333 3.362 20.974 1.00 93.56 440 LYS A CA 1
ATOM 3383 C C . LYS A 1 440 ? -4.462 2.883 22.120 1.00 93.56 440 LYS A C 1
ATOM 3385 O O . LYS A 1 440 ? -4.992 2.499 23.156 1.00 93.56 440 LYS A O 1
ATOM 3390 N N . HIS A 1 441 ? -3.144 2.927 21.948 1.00 93.38 441 HIS A N 1
ATOM 3391 C CA . HIS A 1 441 ? -2.210 2.570 23.004 1.00 93.38 441 HIS A CA 1
ATOM 3392 C C . HIS A 1 441 ? -2.313 3.528 24.203 1.00 93.38 441 HIS A C 1
ATOM 3394 O O . HIS A 1 441 ? -2.511 3.080 25.330 1.00 93.38 441 HIS A O 1
ATOM 3400 N N . GLN A 1 442 ? -2.236 4.842 23.968 1.00 94.38 442 GLN A N 1
ATOM 3401 C CA . GLN A 1 442 ? -2.287 5.863 25.023 1.00 94.38 442 GLN A CA 1
ATOM 3402 C C . GLN A 1 442 ? -3.615 5.851 25.796 1.00 94.38 442 GLN A C 1
ATOM 3404 O O . GLN A 1 442 ? -3.626 6.066 27.006 1.00 94.38 442 GLN A O 1
ATOM 3409 N N . PHE A 1 443 ? -4.724 5.553 25.114 1.00 92.94 443 PHE A N 1
ATOM 3410 C CA . PHE A 1 443 ? -6.075 5.563 25.682 1.00 92.94 443 PHE A CA 1
ATOM 3411 C C . PHE A 1 443 ? -6.627 4.165 26.017 1.00 92.94 443 PHE A C 1
ATOM 3413 O O . PHE A 1 443 ? -7.795 4.034 26.391 1.00 92.94 443 PHE A O 1
ATOM 3420 N N . ALA A 1 444 ? -5.814 3.104 25.941 1.00 90.50 444 ALA A N 1
ATOM 3421 C CA . ALA A 1 444 ? -6.258 1.717 26.147 1.00 90.50 444 ALA A CA 1
ATOM 3422 C C . ALA A 1 444 ? -7.024 1.519 27.470 1.00 90.50 444 ALA A C 1
ATOM 3424 O O . ALA A 1 444 ? -8.013 0.780 27.533 1.00 90.50 444 ALA A O 1
ATOM 3425 N N . TRP A 1 445 ? -6.602 2.242 28.512 1.00 90.00 445 TRP A N 1
ATOM 3426 C CA . TRP A 1 445 ? -7.136 2.160 29.873 1.00 90.00 445 TRP A CA 1
ATOM 3427 C C . TRP A 1 445 ? -8.015 3.354 30.274 1.00 90.00 445 TRP A C 1
ATOM 3429 O O . TRP A 1 445 ? -8.360 3.499 31.449 1.00 90.00 445 TRP A O 1
ATOM 3439 N N . ASP A 1 446 ? -8.392 4.211 29.328 1.00 90.75 446 ASP A N 1
ATOM 3440 C CA . ASP A 1 446 ? -9.283 5.354 29.551 1.00 90.75 446 ASP A CA 1
ATOM 3441 C C . ASP A 1 446 ? -10.705 5.062 29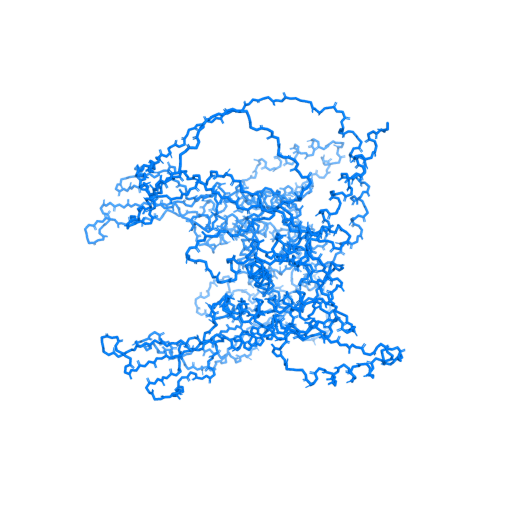.103 1.00 90.75 446 ASP A C 1
ATOM 3443 O O . ASP A 1 446 ? -10.928 4.150 28.313 1.00 90.75 446 ASP A O 1
ATOM 3447 N N . ARG A 1 447 ? -11.703 5.782 29.640 1.00 91.69 447 ARG A N 1
ATOM 3448 C CA . ARG A 1 447 ? -13.130 5.515 29.347 1.00 91.69 447 ARG A CA 1
ATOM 3449 C C . ARG A 1 447 ? -13.425 5.596 27.847 1.00 91.69 447 ARG A C 1
ATOM 3451 O O . ARG A 1 447 ? -14.181 4.776 27.336 1.00 91.69 447 ARG A O 1
ATOM 3458 N N . TRP A 1 448 ? -12.750 6.506 27.155 1.00 91.25 448 TRP A N 1
ATOM 3459 C CA . TRP A 1 448 ? -12.631 6.530 25.704 1.00 91.25 448 TRP A CA 1
ATOM 3460 C C . TRP A 1 448 ? -11.311 5.875 25.293 1.00 91.25 448 TRP A C 1
ATOM 3462 O O . TRP A 1 448 ? -10.274 6.243 25.828 1.00 91.25 448 TRP A O 1
ATOM 3472 N N . ASN A 1 449 ? -11.353 4.909 24.374 1.00 90.00 449 ASN A N 1
ATOM 3473 C CA . ASN A 1 449 ? -10.220 4.049 24.006 1.00 90.00 449 ASN A CA 1
ATOM 3474 C C . ASN A 1 449 ? -9.752 4.220 22.552 1.00 90.00 449 ASN A C 1
ATOM 3476 O O . ASN A 1 449 ? -9.221 3.280 21.964 1.00 90.00 449 ASN A O 1
ATOM 3480 N N . CYS A 1 450 ? -9.982 5.395 21.964 1.00 91.00 450 CYS A N 1
ATOM 3481 C CA . CYS A 1 450 ? -9.666 5.686 20.567 1.00 91.00 450 CYS A CA 1
ATOM 3482 C C . CYS A 1 450 ? -10.278 4.674 19.566 1.00 91.00 450 CYS A C 1
ATOM 3484 O O . CYS A 1 450 ? -9.557 3.902 18.926 1.00 91.00 450 CYS A O 1
ATOM 3486 N N . PRO A 1 451 ? -11.620 4.633 19.431 1.00 84.38 451 PRO A N 1
ATOM 3487 C CA . PRO A 1 451 ? -12.299 3.687 18.544 1.00 84.38 451 PRO A CA 1
ATOM 3488 C C . PRO A 1 451 ? -11.934 3.922 17.069 1.00 84.38 451 PRO A C 1
ATOM 3490 O O . PRO A 1 451 ? -11.562 5.024 16.684 1.00 84.38 451 PRO A O 1
ATOM 3493 N N . GLU A 1 452 ? -12.107 2.912 16.208 1.00 71.31 452 GLU A N 1
ATOM 3494 C CA . GLU A 1 452 ? -11.802 3.017 14.763 1.00 71.31 452 GLU A CA 1
ATOM 3495 C C . GLU A 1 452 ? -12.563 4.146 14.051 1.00 71.31 452 GLU A C 1
ATOM 3497 O O . GLU A 1 452 ? -12.085 4.705 13.065 1.00 71.31 452 GLU A O 1
ATOM 3502 N N . SER A 1 453 ? -13.735 4.527 14.566 1.00 66.69 453 SER A N 1
ATOM 3503 C CA . SER A 1 453 ? -14.492 5.685 14.080 1.00 66.69 453 SER A CA 1
ATOM 3504 C C . SER A 1 453 ? -13.729 7.008 14.226 1.00 66.69 453 SER A C 1
ATOM 3506 O O . SER A 1 453 ? -14.003 7.940 13.474 1.00 66.69 453 SER A O 1
ATOM 3508 N N . ALA A 1 454 ? -12.739 7.086 15.122 1.00 62.66 454 ALA A N 1
ATOM 3509 C CA . ALA A 1 454 ? -11.872 8.249 15.294 1.00 62.66 454 ALA A CA 1
ATOM 3510 C C . ALA A 1 454 ? -10.893 8.461 14.120 1.00 62.66 454 ALA A C 1
ATOM 3512 O O . ALA A 1 454 ? -10.415 9.575 13.936 1.00 62.66 454 ALA A O 1
ATOM 3513 N N . LEU A 1 455 ? -10.632 7.441 13.285 1.00 61.47 455 LEU A N 1
ATOM 3514 C CA . LEU A 1 455 ? -9.800 7.568 12.074 1.00 61.47 455 LEU A CA 1
ATOM 3515 C C . LEU A 1 455 ? -10.485 8.411 10.977 1.00 61.47 455 LEU A C 1
ATOM 3517 O O . LEU A 1 455 ? -9.823 8.895 10.058 1.00 61.47 455 LEU A O 1
ATOM 3521 N N . GLN A 1 456 ? -11.807 8.612 11.050 1.00 62.09 456 GLN A N 1
ATOM 3522 C CA . GLN A 1 456 ? -12.559 9.420 10.087 1.00 62.09 456 GLN A CA 1
ATOM 3523 C C . GLN A 1 456 ? -12.364 10.925 10.343 1.00 62.09 456 GLN A C 1
ATOM 3525 O O . GLN A 1 456 ? -13.298 11.625 10.730 1.00 62.09 456 GLN A O 1
ATOM 3530 N N . LEU A 1 457 ? -11.155 11.429 10.072 1.00 53.75 457 LEU A N 1
ATOM 3531 C CA . LEU A 1 457 ? -10.719 12.816 10.304 1.00 53.75 457 LEU A CA 1
ATOM 3532 C C . LEU A 1 457 ? -11.538 13.910 9.574 1.00 53.75 457 LEU A C 1
ATOM 3534 O O . LEU A 1 457 ? -11.243 15.085 9.753 1.00 53.75 457 LEU A O 1
ATOM 3538 N N . SER A 1 458 ? -12.546 13.585 8.747 1.00 45.09 458 SER A N 1
ATOM 3539 C CA . SER A 1 458 ? -13.305 14.618 8.012 1.00 45.09 458 SER A CA 1
ATOM 3540 C C . SER A 1 458 ? -14.754 14.303 7.602 1.00 45.09 458 SER A C 1
ATOM 3542 O O . SER A 1 458 ? -15.370 15.098 6.890 1.00 45.09 458 SER A O 1
ATOM 3544 N N . THR A 1 459 ? -15.381 13.198 8.026 1.00 41.34 459 THR A N 1
ATOM 3545 C CA . THR A 1 459 ? -16.765 12.928 7.577 1.00 41.34 459 THR A CA 1
ATOM 3546 C C . THR A 1 459 ? -17.828 13.595 8.445 1.00 41.34 459 THR A C 1
ATOM 3548 O O . THR A 1 459 ? -17.954 13.312 9.636 1.00 41.34 459 THR A O 1
ATOM 3551 N N . HIS A 1 460 ? -18.678 14.391 7.784 1.00 44.22 460 HIS A N 1
ATOM 3552 C CA . HIS A 1 460 ? -19.845 15.160 8.254 1.00 44.22 460 HIS A CA 1
ATOM 3553 C C . HIS A 1 460 ? -20.881 14.451 9.165 1.00 44.22 460 HIS A C 1
ATOM 3555 O O . HIS A 1 460 ? -21.909 15.056 9.477 1.00 44.22 460 HIS A O 1
ATOM 3561 N N . LYS A 1 461 ? -20.662 13.206 9.604 1.00 39.56 461 LYS A N 1
ATOM 3562 C CA . LYS A 1 461 ? -21.594 12.452 10.460 1.00 39.56 461 LYS A CA 1
ATOM 3563 C C . LYS A 1 461 ? -20.961 11.682 11.633 1.00 39.56 461 LYS A C 1
ATOM 3565 O O . LYS A 1 461 ? -21.726 11.127 12.409 1.00 39.56 461 LYS A O 1
ATOM 3570 N N . GLY A 1 462 ? -19.633 11.656 11.792 1.00 42.25 462 GLY A N 1
ATOM 3571 C CA . GLY A 1 462 ? -18.973 10.817 12.813 1.00 42.25 462 GLY A CA 1
ATOM 3572 C C . GLY A 1 462 ? -18.495 11.563 14.061 1.00 42.25 462 GLY A C 1
ATOM 3573 O O . GLY A 1 462 ? -18.864 11.200 15.170 1.00 42.25 462 GLY A O 1
ATOM 3574 N N . LEU A 1 463 ? -17.722 12.638 13.888 1.00 50.81 463 LEU A N 1
ATOM 3575 C CA . LEU A 1 463 ? -17.108 13.397 14.985 1.00 50.81 463 LEU A CA 1
ATOM 3576 C C . LEU A 1 463 ? -17.333 14.900 14.757 1.00 50.81 463 LEU A C 1
ATOM 3578 O O . LEU A 1 463 ? -16.437 15.663 14.416 1.00 50.81 463 LEU A O 1
ATOM 3582 N N . ARG A 1 464 ? -18.586 15.347 14.884 1.00 55.91 464 ARG A N 1
ATOM 3583 C CA . ARG A 1 464 ? -18.890 16.791 14.917 1.00 55.91 464 ARG A CA 1
ATOM 3584 C C . ARG A 1 464 ? -18.474 17.456 16.227 1.00 55.91 464 ARG A C 1
ATOM 3586 O O . ARG A 1 464 ? -18.534 18.677 16.309 1.00 55.91 464 ARG A O 1
ATOM 3593 N N . SER A 1 465 ? -18.095 16.658 17.218 1.00 67.62 465 SER A N 1
ATOM 3594 C CA . SER A 1 465 ? -17.781 17.147 18.545 1.00 67.62 465 SER A CA 1
ATOM 3595 C C . SER A 1 465 ? -16.314 17.538 18.627 1.00 67.62 465 SER A C 1
ATOM 3597 O O . SER A 1 465 ? -15.442 16.754 18.268 1.00 67.62 465 SER A O 1
ATOM 3599 N N . ALA A 1 466 ? -16.056 18.766 19.058 1.00 81.12 466 ALA A N 1
ATOM 3600 C CA . ALA A 1 466 ? -14.717 19.312 19.236 1.00 81.12 466 ALA A CA 1
ATOM 3601 C C . ALA A 1 466 ? -14.281 19.129 20.696 1.00 81.12 466 ALA A C 1
ATOM 3603 O O . ALA A 1 466 ? -14.146 20.114 21.424 1.00 81.12 466 ALA A O 1
ATOM 3604 N N . THR A 1 467 ? -14.143 17.873 21.130 1.00 89.69 467 THR A N 1
ATOM 3605 C CA . THR A 1 467 ? -13.763 17.500 22.504 1.00 89.69 467 THR A CA 1
ATOM 3606 C C . THR A 1 467 ? -12.252 17.391 22.681 1.00 89.69 467 THR A C 1
ATOM 3608 O O . THR A 1 467 ? -11.494 17.363 21.705 1.00 89.69 467 THR A O 1
ATOM 3611 N N . SER A 1 468 ? -11.806 17.263 23.933 1.00 92.25 468 SER A N 1
ATOM 3612 C CA . SER A 1 468 ? -10.396 17.025 24.256 1.00 92.25 468 SER A CA 1
ATOM 3613 C C . SER A 1 468 ? -9.830 15.796 23.532 1.00 92.25 468 SER A C 1
ATOM 3615 O O . SER A 1 468 ? -8.748 15.870 22.954 1.00 92.25 468 SER A O 1
ATOM 3617 N N . GLU A 1 469 ? -10.574 14.691 23.442 1.00 91.44 469 GLU A N 1
ATOM 3618 C CA . GLU A 1 469 ? -10.080 13.470 22.784 1.00 91.44 469 GLU A CA 1
ATOM 3619 C C . GLU A 1 469 ? -9.865 13.691 21.281 1.00 91.44 469 GLU A C 1
ATOM 3621 O O . GLU A 1 469 ? -8.873 13.236 20.710 1.00 91.44 469 GLU A O 1
ATOM 3626 N N . THR A 1 470 ? -10.746 14.467 20.642 1.00 89.19 470 THR A N 1
ATOM 3627 C CA . THR A 1 470 ? -10.586 14.821 19.225 1.00 89.19 470 THR A CA 1
ATOM 3628 C C . THR A 1 470 ? -9.362 15.703 18.984 1.00 89.19 470 THR A C 1
ATOM 3630 O O . THR A 1 470 ? -8.660 15.505 17.993 1.00 89.19 470 THR A O 1
ATOM 3633 N N . SER A 1 471 ? -9.038 16.607 19.919 1.00 93.06 471 SER A N 1
ATOM 3634 C CA . SER A 1 471 ? -7.826 17.435 19.838 1.00 93.06 471 SER A CA 1
ATOM 3635 C C . SER A 1 471 ? -6.556 16.581 19.785 1.00 93.06 471 SER A C 1
ATOM 3637 O O . SER A 1 471 ? -5.673 16.824 18.960 1.00 93.06 471 SER A O 1
ATOM 3639 N N . PHE A 1 472 ? -6.507 15.511 20.587 1.00 95.31 472 PHE A N 1
ATOM 3640 C CA . PHE A 1 472 ? -5.398 14.564 20.581 1.00 95.31 472 PHE A CA 1
ATOM 3641 C C . PHE A 1 472 ? -5.342 13.760 19.280 1.00 95.31 472 PHE A C 1
ATOM 3643 O O . PHE A 1 472 ? -4.259 13.597 18.726 1.00 95.31 472 PHE A O 1
ATOM 3650 N N . VAL A 1 473 ? -6.484 13.293 18.761 1.00 93.25 473 VAL A N 1
ATOM 3651 C CA . VAL A 1 473 ? -6.556 12.541 17.491 1.00 93.25 473 VAL A CA 1
ATOM 3652 C C . VAL A 1 473 ? -5.988 13.350 16.325 1.00 93.25 473 VAL A C 1
ATOM 3654 O O . VAL A 1 473 ? -5.189 12.824 15.547 1.00 93.25 473 VAL A O 1
ATOM 3657 N N . HIS A 1 474 ? -6.355 14.627 16.216 1.00 91.50 474 HIS A N 1
ATOM 3658 C CA . HIS A 1 474 ? -5.816 15.529 15.198 1.00 91.50 474 HIS A CA 1
ATOM 3659 C C . HIS A 1 474 ? -4.299 15.712 15.353 1.00 91.50 474 HIS A C 1
ATOM 3661 O O . HIS A 1 474 ? -3.541 15.504 14.401 1.00 91.50 474 HIS A O 1
ATOM 3667 N N . ALA A 1 475 ? -3.837 15.983 16.577 1.00 96.31 475 ALA A N 1
ATOM 3668 C CA . ALA A 1 475 ? -2.419 16.166 16.865 1.00 96.31 475 ALA A CA 1
ATOM 3669 C C . ALA A 1 475 ? -1.575 14.914 16.567 1.00 96.31 475 ALA A C 1
ATOM 3671 O O . ALA A 1 475 ? -0.574 14.997 15.854 1.00 96.31 475 ALA A O 1
ATOM 3672 N N . ILE A 1 476 ? -1.979 13.738 17.057 1.00 96.62 476 ILE A N 1
ATOM 3673 C CA . ILE A 1 476 ? -1.219 12.493 16.871 1.00 96.62 476 ILE A CA 1
ATOM 3674 C C . ILE A 1 476 ? -1.244 12.012 15.415 1.00 96.62 476 ILE A C 1
ATOM 3676 O O . ILE A 1 476 ? -0.263 11.442 14.943 1.00 96.62 476 ILE A O 1
ATOM 3680 N N . SER A 1 477 ? -2.321 12.289 14.672 1.00 94.06 477 SER A N 1
ATOM 3681 C CA . SER A 1 477 ? -2.403 11.969 13.242 1.00 94.06 477 SER A CA 1
ATOM 3682 C C . SER A 1 477 ? -1.459 12.854 12.425 1.00 94.06 477 SER A C 1
ATOM 3684 O O . SER A 1 477 ? -0.684 12.344 11.616 1.00 94.06 477 SER A O 1
ATOM 3686 N N . ALA A 1 478 ? -1.449 14.169 12.678 1.00 95.69 478 ALA A N 1
ATOM 3687 C CA . ALA A 1 478 ? -0.519 15.096 12.031 1.00 95.69 478 ALA A CA 1
ATOM 3688 C C . ALA A 1 478 ? 0.949 14.778 12.367 1.00 95.69 478 ALA A C 1
ATOM 3690 O O . ALA A 1 478 ? 1.815 14.819 11.482 1.00 95.69 478 ALA A O 1
ATOM 3691 N N . ALA A 1 479 ? 1.213 14.410 13.626 1.00 97.75 479 ALA A N 1
ATOM 3692 C CA . ALA A 1 479 ? 2.514 13.949 14.095 1.00 97.75 479 ALA A CA 1
ATOM 3693 C C . ALA A 1 479 ? 2.940 12.640 13.414 1.00 97.75 479 ALA A C 1
ATOM 3695 O O . ALA A 1 479 ? 4.070 12.545 12.946 1.00 97.75 479 ALA A O 1
ATOM 3696 N N . GLY A 1 480 ? 2.043 11.655 13.302 1.00 96.88 480 GLY A N 1
ATOM 3697 C CA . GLY A 1 480 ? 2.312 10.360 12.667 1.00 96.88 480 GLY A CA 1
ATOM 3698 C C . GLY A 1 480 ? 2.647 10.469 11.180 1.00 96.88 480 GLY A C 1
ATOM 3699 O O . GLY A 1 480 ? 3.597 9.837 10.708 1.00 96.88 480 GLY A O 1
ATOM 3700 N N . VAL A 1 481 ? 1.936 11.337 10.451 1.00 95.31 481 VAL A N 1
ATOM 3701 C CA . VAL A 1 481 ? 2.245 11.656 9.047 1.00 95.31 481 VAL A CA 1
ATOM 3702 C C . VAL A 1 481 ? 3.627 12.298 8.924 1.00 95.31 481 VAL A C 1
ATOM 3704 O O . VAL A 1 481 ? 4.449 11.842 8.130 1.00 95.31 481 VAL A O 1
ATOM 3707 N N . MET A 1 482 ? 3.914 13.324 9.732 1.00 97.00 482 MET A N 1
ATOM 3708 C CA . MET A 1 482 ? 5.217 13.998 9.729 1.00 97.00 482 MET A CA 1
ATOM 3709 C C . MET A 1 482 ? 6.358 13.036 10.085 1.00 97.00 482 MET A C 1
ATOM 3711 O O . MET A 1 482 ? 7.394 13.043 9.420 1.00 97.00 482 MET A O 1
ATOM 3715 N N . TYR A 1 483 ? 6.154 12.197 11.101 1.00 97.75 483 TYR A N 1
ATOM 3716 C CA . TYR A 1 483 ? 7.108 11.197 11.572 1.00 97.75 483 TYR A CA 1
ATOM 3717 C C . TYR A 1 483 ? 7.476 10.202 10.471 1.00 97.75 483 TYR A C 1
ATOM 3719 O O . TYR A 1 483 ? 8.651 10.027 10.157 1.00 97.75 483 TYR A O 1
ATOM 3727 N N . THR A 1 484 ? 6.466 9.592 9.851 1.00 96.12 484 THR A N 1
ATOM 3728 C CA . THR A 1 484 ? 6.654 8.536 8.846 1.00 96.12 484 THR A CA 1
ATOM 3729 C C . THR A 1 484 ? 7.300 9.078 7.580 1.00 96.12 484 THR A C 1
ATOM 3731 O O . THR A 1 484 ? 8.233 8.478 7.057 1.00 96.12 484 THR A O 1
ATOM 3734 N N . LEU A 1 485 ? 6.865 10.253 7.114 1.00 93.75 485 LEU A N 1
ATOM 3735 C CA . LEU A 1 485 ? 7.471 10.894 5.948 1.00 93.75 485 LEU A CA 1
ATOM 3736 C C . LEU A 1 485 ? 8.928 11.268 6.192 1.00 93.75 485 LEU A C 1
ATOM 3738 O O . LEU A 1 485 ? 9.763 11.031 5.328 1.00 93.75 485 LEU A O 1
ATOM 3742 N N . THR A 1 486 ? 9.236 11.821 7.365 1.00 95.31 486 THR A N 1
ATOM 3743 C CA . THR A 1 486 ? 10.613 12.175 7.725 1.00 95.31 486 THR A CA 1
ATOM 3744 C C . THR A 1 486 ? 11.489 10.926 7.822 1.00 95.31 486 THR A C 1
ATOM 3746 O O . THR A 1 486 ? 12.580 10.900 7.265 1.00 95.31 486 THR A O 1
ATOM 3749 N N . ARG A 1 487 ? 10.995 9.863 8.467 1.00 94.50 487 ARG A N 1
ATOM 3750 C CA . ARG A 1 487 ? 11.740 8.614 8.640 1.00 94.50 487 ARG A CA 1
ATOM 3751 C C . ARG A 1 487 ? 12.031 7.922 7.310 1.00 94.50 487 ARG A C 1
ATOM 3753 O O . ARG A 1 487 ? 13.183 7.601 7.043 1.00 94.50 487 ARG A O 1
ATOM 3760 N N . ASN A 1 488 ? 11.020 7.742 6.462 1.00 93.56 488 ASN A N 1
ATOM 3761 C CA . ASN A 1 488 ? 11.188 7.113 5.147 1.00 93.56 488 ASN A CA 1
ATOM 3762 C C . ASN A 1 488 ? 12.118 7.944 4.250 1.00 93.56 488 ASN A C 1
ATOM 3764 O O . ASN A 1 488 ? 12.896 7.402 3.472 1.00 93.56 488 ASN A O 1
ATOM 3768 N N . CYS A 1 489 ? 12.086 9.268 4.405 1.00 91.88 489 CYS A N 1
ATOM 3769 C CA . CYS A 1 489 ? 12.999 10.165 3.716 1.00 91.88 489 CYS A CA 1
ATOM 3770 C C . CYS A 1 489 ? 14.466 9.951 4.122 1.00 91.88 489 CYS A C 1
ATOM 3772 O O . CYS A 1 489 ? 15.342 9.844 3.267 1.00 91.88 489 CYS A O 1
ATOM 3774 N N . SER A 1 490 ? 14.740 9.843 5.422 1.00 91.62 490 SER A N 1
ATOM 3775 C CA . SER A 1 490 ? 16.090 9.604 5.943 1.00 91.62 490 SER A CA 1
ATOM 3776 C C . SER A 1 490 ? 16.619 8.199 5.653 1.00 91.62 490 SER A C 1
ATOM 3778 O O . SER A 1 490 ? 17.830 8.010 5.565 1.00 91.62 490 SER A O 1
ATOM 3780 N N . LEU A 1 491 ? 15.726 7.216 5.495 1.00 90.75 491 LEU A N 1
ATOM 3781 C CA . LEU A 1 491 ? 16.073 5.853 5.079 1.00 90.75 491 LEU A CA 1
ATOM 3782 C C . LEU A 1 491 ? 16.364 5.738 3.574 1.00 90.75 491 LEU A C 1
ATOM 3784 O O . LEU A 1 491 ? 16.994 4.769 3.156 1.00 90.75 491 LEU A O 1
ATOM 3788 N N . GLY A 1 492 ? 15.954 6.728 2.775 1.00 87.88 492 GLY A N 1
ATOM 3789 C CA . GLY A 1 492 ? 16.065 6.687 1.316 1.00 87.88 492 GLY A CA 1
ATOM 3790 C C . GLY A 1 492 ? 14.932 5.920 0.626 1.00 87.88 492 GLY A C 1
ATOM 3791 O O . GLY A 1 492 ? 15.060 5.592 -0.548 1.00 87.88 492 GLY A O 1
ATOM 3792 N N . ASP A 1 493 ? 13.822 5.660 1.325 1.00 85.38 493 ASP A N 1
ATOM 3793 C CA . ASP A 1 493 ? 12.634 4.987 0.774 1.00 85.38 493 ASP A CA 1
ATOM 3794 C C . ASP A 1 493 ? 11.766 5.928 -0.085 1.00 85.38 493 ASP A C 1
ATOM 3796 O O . ASP A 1 493 ? 10.831 5.489 -0.757 1.00 85.38 493 ASP A O 1
ATOM 3800 N N . LEU A 1 494 ? 12.027 7.239 -0.023 1.00 82.19 494 LEU A N 1
ATOM 3801 C CA . LEU A 1 494 ? 11.306 8.274 -0.759 1.00 82.19 494 LEU A CA 1
ATOM 3802 C C . LEU A 1 494 ? 12.243 9.044 -1.690 1.00 82.19 494 LEU A C 1
ATOM 3804 O O . LEU A 1 494 ? 13.231 9.631 -1.250 1.00 82.19 494 LEU A O 1
ATOM 3808 N N . ASP A 1 495 ? 11.868 9.117 -2.965 1.00 80.38 495 ASP A N 1
ATOM 3809 C CA . ASP A 1 495 ? 12.576 9.922 -3.959 1.00 80.38 495 ASP A CA 1
ATOM 3810 C C . ASP A 1 495 ? 12.394 11.428 -3.706 1.00 80.38 495 ASP A C 1
ATOM 3812 O O . ASP A 1 495 ? 11.350 11.878 -3.232 1.00 80.38 495 ASP A O 1
ATOM 3816 N N . ASN A 1 496 ? 13.373 12.238 -4.124 1.00 81.56 496 ASN A N 1
ATOM 3817 C CA . ASN A 1 496 ? 13.354 13.713 -4.064 1.00 81.56 496 ASN A CA 1
ATOM 3818 C C . ASN A 1 496 ? 13.338 14.325 -2.655 1.00 81.56 496 ASN A C 1
ATOM 3820 O O . ASN A 1 496 ? 12.977 15.494 -2.477 1.00 81.56 496 ASN A O 1
ATOM 3824 N N . CYS A 1 497 ? 13.760 13.566 -1.655 1.00 87.50 497 CYS A N 1
ATOM 3825 C CA . CYS A 1 497 ? 14.043 14.079 -0.329 1.00 87.50 497 CYS A CA 1
ATOM 3826 C C . CYS A 1 497 ? 15.263 13.334 0.249 1.00 87.50 497 CYS A C 1
ATOM 3828 O O . CYS A 1 497 ? 15.733 12.357 -0.328 1.00 87.50 497 CYS A O 1
ATOM 3830 N N . GLY A 1 498 ? 15.836 13.832 1.342 1.00 88.94 498 GLY A N 1
ATOM 3831 C CA . GLY A 1 498 ? 16.946 13.163 2.014 1.00 88.94 498 GLY A CA 1
ATOM 3832 C C . GLY A 1 498 ? 17.258 13.790 3.365 1.00 88.94 498 GLY A C 1
ATOM 3833 O O . GLY A 1 498 ? 16.537 14.681 3.830 1.00 88.94 498 GLY A O 1
ATOM 3834 N N . CYS A 1 499 ? 18.354 13.333 3.967 1.00 90.94 499 CYS A N 1
ATOM 3835 C CA . CYS A 1 499 ? 18.849 13.819 5.251 1.00 90.94 499 CYS A CA 1
ATOM 3836 C C . CYS A 1 499 ? 19.112 15.334 5.235 1.00 90.94 499 CYS A C 1
ATOM 3838 O O . CYS A 1 499 ? 19.576 15.892 4.237 1.00 90.94 499 CYS A O 1
ATOM 3840 N N . ASP A 1 500 ? 18.897 15.992 6.371 1.00 90.44 500 ASP A N 1
ATOM 3841 C CA . ASP A 1 500 ? 19.365 17.355 6.591 1.00 90.44 500 ASP A CA 1
ATOM 3842 C C . ASP A 1 500 ? 20.893 17.365 6.764 1.00 90.44 500 ASP A C 1
ATOM 3844 O O . ASP A 1 500 ? 21.441 16.934 7.781 1.00 90.44 500 ASP A O 1
ATOM 3848 N N . GLY A 1 501 ? 21.589 17.847 5.734 1.00 85.75 501 GLY A N 1
ATOM 3849 C CA . GLY A 1 501 ? 23.041 18.010 5.723 1.00 85.75 501 GLY A CA 1
ATOM 3850 C C . GLY A 1 501 ? 23.525 19.405 6.124 1.00 85.75 501 GLY A C 1
ATOM 3851 O O . GLY A 1 501 ? 24.729 19.645 6.077 1.00 85.75 501 GLY A O 1
ATOM 3852 N N . SER A 1 502 ? 22.634 20.330 6.504 1.00 88.56 502 SER A N 1
ATOM 3853 C CA . SER A 1 502 ? 22.959 21.756 6.700 1.00 88.56 502 SER A CA 1
ATOM 3854 C C . SER A 1 502 ? 24.068 22.014 7.725 1.00 88.56 502 SER A C 1
ATOM 3856 O O . SER A 1 502 ? 24.811 22.990 7.612 1.00 88.56 502 SER A O 1
ATOM 3858 N N . ARG A 1 503 ? 24.200 21.128 8.718 1.00 85.31 503 ARG A N 1
ATOM 3859 C CA . ARG A 1 503 ? 25.191 21.226 9.798 1.00 85.31 503 ARG A CA 1
ATOM 3860 C C . ARG A 1 503 ? 26.388 20.300 9.618 1.00 85.31 503 ARG A C 1
ATOM 3862 O O . ARG A 1 503 ? 27.319 20.386 10.412 1.00 85.31 503 ARG A O 1
ATOM 3869 N N . ASN A 1 504 ? 26.397 19.425 8.613 1.00 85.06 504 ASN A N 1
ATOM 3870 C CA . ASN A 1 504 ? 27.439 18.407 8.472 1.00 85.06 504 ASN A CA 1
ATOM 3871 C C . ASN A 1 504 ? 28.838 19.039 8.368 1.00 85.06 504 ASN A C 1
ATOM 3873 O O . ASN A 1 504 ? 29.057 19.989 7.620 1.00 85.06 504 ASN A O 1
ATOM 3877 N N . GLY A 1 505 ? 29.784 18.512 9.147 1.00 80.44 505 GLY A N 1
ATOM 3878 C CA . GLY A 1 505 ? 31.158 19.011 9.240 1.00 80.44 505 GLY A CA 1
ATOM 3879 C C . GLY A 1 505 ? 31.364 20.175 10.217 1.00 80.44 505 GLY A C 1
ATOM 3880 O O . GLY A 1 505 ? 32.509 20.532 10.487 1.00 80.44 505 GLY A O 1
ATOM 3881 N N . GLN A 1 506 ? 30.300 20.753 10.786 1.00 88.31 506 GLN A N 1
ATOM 3882 C CA . GLN A 1 506 ? 30.417 21.838 11.765 1.00 88.31 506 GLN A CA 1
ATOM 3883 C C . GLN A 1 506 ? 30.727 21.303 13.171 1.00 88.31 506 GLN A C 1
ATOM 3885 O O . GLN A 1 506 ? 30.287 20.219 13.563 1.00 88.31 506 GLN A O 1
ATOM 3890 N N . ILE A 1 507 ? 31.456 22.092 13.965 1.00 85.69 507 ILE A N 1
ATOM 3891 C CA . ILE A 1 507 ? 31.746 21.774 15.369 1.00 85.69 507 ILE A CA 1
ATOM 3892 C C . ILE A 1 507 ? 30.481 22.022 16.192 1.00 85.69 507 ILE A C 1
ATOM 3894 O O . ILE A 1 507 ? 30.022 23.155 16.314 1.00 85.69 507 ILE A O 1
ATOM 3898 N N . GLY A 1 508 ? 29.912 20.956 16.756 1.00 79.31 508 GLY A N 1
ATOM 3899 C CA . GLY A 1 508 ? 28.695 21.046 17.565 1.00 79.31 508 GLY A CA 1
ATOM 3900 C C . GLY A 1 508 ? 28.944 21.446 19.023 1.00 79.31 508 GLY A C 1
ATOM 3901 O O . GLY A 1 508 ? 28.028 21.882 19.718 1.00 79.31 508 GLY A O 1
ATOM 3902 N N . GLY A 1 509 ? 30.184 21.311 19.498 1.00 80.81 509 GLY A N 1
ATOM 3903 C CA . GLY A 1 509 ? 30.623 21.671 20.844 1.00 80.81 509 GLY A CA 1
ATOM 3904 C C . GLY A 1 509 ? 32.035 21.153 21.129 1.00 80.81 509 GLY A C 1
ATOM 3905 O O . GLY A 1 509 ? 32.747 20.724 20.222 1.00 80.81 509 GLY A O 1
ATOM 3906 N N . ARG A 1 510 ? 32.463 21.161 22.399 1.00 76.00 510 ARG A N 1
ATOM 3907 C CA . ARG A 1 510 ? 33.768 20.591 22.777 1.00 76.00 510 ARG A CA 1
ATOM 3908 C C . ARG A 1 510 ? 33.770 19.073 22.552 1.00 76.00 510 ARG A C 1
ATOM 3910 O O . ARG A 1 510 ? 33.006 18.362 23.196 1.00 76.00 510 ARG A O 1
ATOM 3917 N N . GLY A 1 511 ? 34.635 18.601 21.651 1.00 76.88 511 GLY A N 1
ATOM 3918 C CA . GLY A 1 511 ? 34.897 17.174 21.425 1.00 76.88 511 GLY A CA 1
ATOM 3919 C C . GLY A 1 511 ? 33.922 16.446 20.493 1.00 76.88 511 GLY A C 1
ATOM 3920 O O . GLY A 1 511 ? 33.912 15.218 20.500 1.00 76.88 511 GLY A O 1
ATOM 3921 N N . TRP A 1 512 ? 33.092 17.150 19.706 1.00 87.06 512 TRP A N 1
ATOM 3922 C CA . TRP A 1 512 ? 32.211 16.487 18.736 1.00 87.06 512 TRP A CA 1
ATOM 3923 C C . TRP A 1 512 ? 31.869 17.307 17.491 1.00 87.06 512 TRP A C 1
ATOM 3925 O O . TRP A 1 512 ? 31.858 18.540 17.508 1.00 87.06 512 TRP A O 1
ATOM 3935 N N . LEU A 1 513 ? 31.561 16.590 16.410 1.00 88.88 513 LEU A N 1
ATOM 3936 C CA . LEU A 1 513 ? 31.253 17.132 15.088 1.00 88.88 513 LEU A CA 1
ATOM 3937 C C . LEU A 1 513 ? 29.847 16.717 14.647 1.00 88.88 513 LEU A C 1
ATOM 3939 O O . LEU A 1 513 ? 29.393 15.611 14.944 1.00 88.88 513 LEU A O 1
ATOM 3943 N N . TRP A 1 514 ? 29.167 17.581 13.904 1.00 89.44 514 TRP A N 1
ATOM 3944 C CA . TRP A 1 514 ? 27.943 17.218 13.196 1.00 89.44 514 TRP A CA 1
ATOM 3945 C C . TRP A 1 514 ? 28.270 16.332 11.990 1.00 89.44 514 TRP A C 1
ATOM 3947 O O . TRP A 1 514 ? 29.159 16.649 11.198 1.00 89.44 514 TRP A O 1
ATOM 3957 N N . GLY A 1 515 ? 27.547 15.230 11.826 1.00 87.25 515 GLY A N 1
ATOM 3958 C CA . GLY A 1 515 ? 27.698 14.332 10.682 1.00 87.25 515 GLY A CA 1
ATOM 3959 C C . GLY A 1 515 ? 26.662 13.216 10.703 1.00 87.25 515 GLY A C 1
ATOM 3960 O O . GLY A 1 515 ? 25.827 13.172 11.595 1.00 87.25 515 GLY A O 1
ATOM 3961 N N . GLY A 1 516 ? 26.722 12.295 9.742 1.00 87.06 516 GLY A N 1
ATOM 3962 C CA . GLY A 1 516 ? 25.690 11.268 9.572 1.00 87.06 516 GLY A CA 1
ATOM 3963 C C . GLY A 1 516 ? 24.444 11.799 8.854 1.00 87.06 516 GLY A C 1
ATOM 3964 O O . GLY A 1 516 ? 24.526 12.754 8.078 1.00 87.06 516 GLY A O 1
ATOM 3965 N N . CYS A 1 517 ? 23.303 11.154 9.095 1.00 89.62 517 CYS A N 1
ATOM 3966 C CA . CYS A 1 517 ? 22.011 11.521 8.520 1.00 89.62 517 CYS A CA 1
ATOM 3967 C C . CYS A 1 517 ? 21.136 12.159 9.603 1.00 89.62 517 CYS A C 1
ATOM 3969 O O . CYS A 1 517 ? 20.632 11.450 10.473 1.00 89.62 517 CYS A O 1
ATOM 3971 N N . SER A 1 518 ? 20.977 13.487 9.575 1.00 93.19 518 SER A N 1
ATOM 3972 C CA . SER A 1 518 ? 19.982 14.145 10.428 1.00 93.19 518 SER A CA 1
ATOM 3973 C C . SER A 1 518 ? 18.605 14.080 9.773 1.00 93.19 518 SER A C 1
ATOM 3975 O O . SER A 1 518 ? 18.473 14.346 8.580 1.00 93.19 518 SER A O 1
ATOM 3977 N N . ASP A 1 519 ? 17.582 13.743 10.551 1.00 93.94 519 ASP A N 1
ATOM 3978 C CA . ASP A 1 519 ? 16.207 13.637 10.065 1.00 93.94 519 ASP A CA 1
ATOM 3979 C C . ASP A 1 519 ? 15.659 14.994 9.586 1.00 93.94 519 ASP A C 1
ATOM 3981 O O . ASP A 1 519 ? 15.658 15.980 10.326 1.00 93.94 519 ASP A O 1
ATOM 3985 N N . ASN A 1 520 ? 15.162 15.047 8.345 1.00 93.38 520 ASN A N 1
ATOM 3986 C CA . ASN A 1 520 ? 14.693 16.283 7.710 1.00 93.38 520 ASN A CA 1
ATOM 3987 C C . ASN A 1 520 ? 13.247 16.632 8.100 1.00 93.38 520 ASN A C 1
ATOM 3989 O O . ASN A 1 520 ? 12.288 16.353 7.371 1.00 93.38 520 ASN A O 1
ATOM 3993 N N . LEU A 1 521 ? 13.092 17.265 9.264 1.00 93.25 521 LEU A N 1
ATOM 3994 C CA . LEU A 1 521 ? 11.780 17.659 9.779 1.00 93.25 521 LEU A CA 1
ATOM 3995 C C . LEU A 1 521 ? 11.049 18.674 8.900 1.00 93.25 521 LEU A C 1
ATOM 3997 O O . LEU A 1 521 ? 9.822 18.648 8.861 1.00 93.25 521 LEU A O 1
ATOM 4001 N N . ASP A 1 522 ? 11.764 19.572 8.222 1.00 92.69 522 ASP A N 1
ATOM 4002 C CA . ASP A 1 522 ? 11.138 20.623 7.413 1.00 92.69 522 ASP A CA 1
ATOM 4003 C C . ASP A 1 522 ? 10.397 20.020 6.214 1.00 92.69 522 ASP A C 1
ATOM 4005 O O . ASP A 1 522 ? 9.294 20.453 5.863 1.00 92.69 522 ASP A O 1
ATOM 4009 N N . PHE A 1 523 ? 10.965 18.967 5.616 1.00 92.56 523 PHE A N 1
ATOM 4010 C CA . PHE A 1 523 ? 10.277 18.170 4.606 1.00 92.56 523 PHE A CA 1
ATOM 4011 C C . PHE A 1 523 ? 9.016 17.513 5.182 1.00 92.56 523 PHE A C 1
ATOM 4013 O O . PHE A 1 523 ? 7.922 17.730 4.654 1.00 92.56 523 PHE A O 1
ATOM 4020 N N . GLY A 1 524 ? 9.146 16.746 6.270 1.00 92.56 524 GLY A N 1
ATOM 4021 C CA . GLY A 1 524 ? 8.020 16.013 6.852 1.00 92.56 524 GLY A CA 1
ATOM 4022 C C . GLY A 1 524 ? 6.895 16.922 7.345 1.00 92.56 524 GLY A C 1
ATOM 4023 O O . GLY A 1 524 ? 5.719 16.612 7.158 1.00 92.56 524 GLY A O 1
ATOM 4024 N N . GLU A 1 525 ? 7.234 18.072 7.925 1.00 94.50 525 GLU A N 1
ATOM 4025 C CA . GLU A 1 525 ? 6.272 19.070 8.384 1.00 94.50 525 GLU A CA 1
ATOM 4026 C C . GLU A 1 525 ? 5.503 19.682 7.211 1.00 94.50 525 GLU A C 1
ATOM 4028 O O . GLU A 1 525 ? 4.272 19.727 7.241 1.00 94.50 525 GLU A O 1
ATOM 4033 N N . ARG A 1 526 ? 6.211 20.129 6.164 1.00 91.81 526 ARG A N 1
ATOM 4034 C CA . ARG A 1 526 ? 5.591 20.718 4.969 1.00 91.81 526 ARG A CA 1
ATOM 4035 C C . ARG A 1 526 ? 4.628 19.739 4.312 1.00 91.81 526 ARG A C 1
ATOM 4037 O O . ARG A 1 526 ? 3.521 20.125 3.941 1.00 91.81 526 ARG A O 1
ATOM 4044 N N . MET A 1 527 ? 5.036 18.480 4.188 1.00 89.56 527 MET A N 1
ATOM 4045 C CA . MET A 1 527 ? 4.195 17.449 3.597 1.00 89.56 527 MET A CA 1
ATOM 4046 C C . MET A 1 527 ? 3.005 17.093 4.500 1.00 89.56 527 MET A C 1
ATOM 4048 O O . MET A 1 527 ? 1.882 17.006 4.010 1.00 89.56 527 MET A O 1
ATOM 4052 N N . SER A 1 528 ? 3.205 16.971 5.817 1.00 93.19 528 SER A N 1
ATOM 4053 C CA . SER A 1 528 ? 2.110 16.756 6.776 1.00 93.19 528 SER A CA 1
ATOM 4054 C C . SER A 1 528 ? 1.075 17.884 6.722 1.00 93.19 528 SER A C 1
ATOM 4056 O O . SER A 1 528 ? -0.119 17.605 6.635 1.00 93.19 528 SER A O 1
ATOM 4058 N N . LYS A 1 529 ? 1.511 19.151 6.650 1.00 91.25 529 LYS A N 1
ATOM 4059 C CA . LYS A 1 529 ? 0.633 20.316 6.425 1.00 91.25 529 LYS A CA 1
ATOM 4060 C C . LYS A 1 529 ? -0.189 20.159 5.145 1.00 91.25 529 LYS A C 1
ATOM 4062 O O . LYS A 1 529 ? -1.410 20.236 5.182 1.00 91.25 529 LYS A O 1
ATOM 4067 N N . GLN A 1 530 ? 0.461 19.869 4.019 1.00 86.88 530 GLN A N 1
ATOM 4068 C CA . GLN A 1 530 ? -0.217 19.741 2.723 1.00 86.88 530 GLN A CA 1
ATOM 4069 C C . GLN A 1 530 ? -1.271 18.629 2.665 1.00 86.88 530 GLN A C 1
ATOM 4071 O O . GLN A 1 530 ? -2.215 18.746 1.889 1.00 86.88 530 GLN A O 1
ATOM 4076 N N . TYR A 1 531 ? -1.108 17.562 3.446 1.00 83.88 531 TYR A N 1
ATOM 4077 C CA . TYR A 1 531 ? -2.027 16.427 3.440 1.00 83.88 531 TYR A CA 1
ATOM 4078 C C . TYR A 1 531 ? -3.091 16.502 4.531 1.00 83.88 531 TYR A C 1
ATOM 4080 O O . TYR A 1 531 ? -4.264 16.281 4.249 1.00 83.88 531 TYR A O 1
ATOM 4088 N N . VAL A 1 532 ? -2.693 16.787 5.771 1.00 87.25 532 VAL A N 1
ATOM 4089 C CA . VAL A 1 532 ? -3.587 16.730 6.934 1.00 87.25 532 VAL A CA 1
ATOM 4090 C C . VAL A 1 532 ? -4.404 18.010 7.053 1.00 87.25 532 VAL A C 1
ATOM 4092 O O . VAL A 1 532 ? -5.609 17.936 7.271 1.00 87.25 532 VAL A O 1
ATOM 4095 N N . ASP A 1 533 ? -3.803 19.179 6.823 1.00 86.44 533 ASP A N 1
ATOM 4096 C CA . ASP A 1 533 ? -4.536 20.448 6.919 1.00 86.44 533 ASP A CA 1
ATOM 4097 C C . ASP A 1 533 ? -5.492 20.626 5.726 1.00 86.44 533 ASP A C 1
ATOM 4099 O O . ASP A 1 533 ? -6.546 21.238 5.863 1.00 86.44 533 ASP A O 1
ATOM 4103 N N . ALA A 1 534 ? -5.191 20.013 4.573 1.00 81.31 534 ALA A N 1
ATOM 4104 C CA . ALA A 1 534 ? -6.084 19.989 3.410 1.00 81.31 534 ALA A CA 1
ATOM 4105 C C . ALA A 1 534 ? -7.379 19.181 3.633 1.00 81.31 534 ALA A C 1
ATOM 4107 O O . ALA A 1 534 ? -8.312 19.286 2.834 1.00 81.31 534 ALA A O 1
ATOM 4108 N N . LEU A 1 535 ? -7.459 18.371 4.698 1.00 73.88 535 LEU A N 1
ATOM 4109 C CA . LEU A 1 535 ? -8.704 17.715 5.109 1.00 73.88 535 LEU A CA 1
ATOM 4110 C C . LEU A 1 535 ? -9.679 18.686 5.794 1.00 73.88 535 LEU A C 1
ATOM 4112 O O . LEU A 1 535 ? -10.883 18.424 5.814 1.00 73.88 535 LEU A O 1
ATOM 4116 N N . GLU A 1 536 ? -9.187 19.809 6.322 1.00 76.56 536 GLU A N 1
ATOM 4117 C CA . GLU A 1 536 ? -9.990 20.820 7.007 1.00 76.56 536 GLU A CA 1
ATOM 4118 C C . GLU A 1 536 ? -10.521 21.856 6.006 1.00 76.56 536 GLU A C 1
ATOM 4120 O O . GLU A 1 536 ? -9.934 22.910 5.776 1.00 76.56 536 GLU A O 1
ATOM 4125 N N . THR A 1 537 ? -11.668 21.564 5.387 1.00 66.44 537 THR A N 1
ATOM 4126 C CA . THR A 1 537 ? -12.292 22.456 4.388 1.00 66.44 537 THR A CA 1
ATOM 4127 C C . THR A 1 537 ? -13.197 23.538 4.997 1.00 66.44 537 THR A C 1
ATOM 4129 O O . THR A 1 537 ? -13.735 24.377 4.271 1.00 66.44 537 THR A O 1
ATOM 4132 N N . GLY A 1 538 ? -13.433 23.501 6.314 1.00 66.56 538 GLY A N 1
ATOM 4133 C CA . GLY A 1 538 ? -14.295 24.445 7.034 1.00 66.56 538 GLY A CA 1
ATOM 4134 C C . GLY A 1 538 ? -13.612 25.785 7.334 1.00 66.56 538 GLY A C 1
ATOM 4135 O O . GLY A 1 538 ? -12.395 25.867 7.436 1.00 66.56 538 GLY A O 1
ATOM 4136 N N . GLN A 1 539 ? -14.405 26.849 7.496 1.00 66.06 539 GLN A N 1
ATOM 4137 C CA . GLN A 1 539 ? -13.950 28.150 8.030 1.00 66.06 539 GLN A CA 1
ATOM 4138 C C . GLN A 1 539 ? -14.595 28.466 9.391 1.00 66.06 539 GLN A C 1
ATOM 4140 O O . GLN A 1 539 ? -14.660 29.619 9.813 1.00 66.06 539 GLN A O 1
ATOM 4145 N N . ASP A 1 540 ? -15.133 27.444 10.053 1.00 72.69 540 ASP A N 1
ATOM 4146 C CA . ASP A 1 540 ? -15.719 27.508 11.386 1.00 72.69 540 ASP A CA 1
ATOM 4147 C C . ASP A 1 540 ? -14.640 27.453 12.482 1.00 72.69 540 ASP A C 1
ATOM 4149 O O . ASP A 1 540 ? -13.493 27.073 12.244 1.00 72.69 540 ASP A O 1
ATOM 4153 N N . SER A 1 541 ? -15.013 27.814 13.716 1.00 76.94 541 SER A N 1
ATOM 4154 C CA . SER A 1 541 ? -14.117 27.727 14.882 1.00 76.94 541 SER A CA 1
ATOM 4155 C C . SER A 1 541 ? -13.523 26.330 15.060 1.00 76.94 541 SER A C 1
ATOM 4157 O O . SER A 1 541 ? -12.372 26.205 15.462 1.00 76.94 541 SER A O 1
ATOM 4159 N N . ARG A 1 542 ? -14.286 25.282 14.726 1.00 78.94 542 ARG A N 1
ATOM 4160 C CA . ARG A 1 542 ? -13.837 23.888 14.779 1.00 78.94 542 ARG A CA 1
ATOM 4161 C C . ARG A 1 542 ? -12.674 23.621 13.824 1.00 78.94 542 ARG A C 1
ATOM 4163 O O . ARG A 1 542 ? -11.675 23.070 14.264 1.00 78.94 542 ARG A O 1
ATOM 4170 N N . ALA A 1 543 ? -12.771 24.035 12.558 1.00 81.44 543 ALA A N 1
ATOM 4171 C CA . ALA A 1 543 ? -11.667 23.873 11.611 1.00 81.44 543 ALA A CA 1
ATOM 4172 C C . ALA A 1 543 ? -10.407 24.612 12.087 1.00 81.44 543 ALA A C 1
ATOM 4174 O O . ALA A 1 543 ? -9.305 24.079 12.003 1.00 81.44 543 ALA A O 1
ATOM 4175 N N . ALA A 1 544 ? -10.562 25.808 12.664 1.00 83.56 544 ALA A N 1
ATOM 4176 C CA . ALA A 1 544 ? -9.430 26.563 13.194 1.00 83.56 544 ALA A CA 1
ATOM 4177 C C . ALA A 1 544 ? -8.760 25.866 14.398 1.00 83.56 544 ALA A C 1
ATOM 4179 O O . ALA A 1 544 ? -7.535 25.800 14.472 1.00 83.56 544 ALA A O 1
ATOM 4180 N N . VAL A 1 545 ? -9.558 25.282 15.299 1.00 87.06 545 VAL A N 1
ATOM 4181 C CA . VAL A 1 545 ? -9.071 24.449 16.411 1.00 87.06 545 VAL A CA 1
ATOM 4182 C C . VAL A 1 545 ? -8.366 23.188 15.905 1.00 87.06 545 VAL A C 1
ATOM 4184 O O . VAL A 1 545 ? -7.284 22.860 16.386 1.00 87.06 545 VAL A O 1
ATOM 4187 N N . ASN A 1 546 ? -8.926 22.506 14.904 1.00 88.75 546 ASN A N 1
ATOM 4188 C CA . ASN A 1 546 ? -8.311 21.325 14.299 1.00 88.75 546 ASN A CA 1
ATOM 4189 C C . ASN A 1 546 ? -6.941 21.652 13.686 1.00 88.75 546 ASN A C 1
ATOM 4191 O O . ASN A 1 546 ? -5.972 20.942 13.944 1.00 88.75 546 ASN A O 1
ATOM 4195 N N . LEU A 1 547 ? -6.832 22.759 12.944 1.00 89.81 547 LEU A N 1
ATOM 4196 C CA . LEU A 1 547 ? -5.566 23.227 12.370 1.00 89.81 547 LEU A CA 1
ATOM 4197 C C . LEU A 1 547 ? -4.523 23.568 13.444 1.00 89.81 547 LEU A C 1
ATOM 4199 O O . LEU A 1 547 ? -3.351 23.220 13.292 1.00 89.81 547 LEU A O 1
ATOM 4203 N N . HIS A 1 548 ? -4.937 24.207 14.543 1.00 91.94 548 HIS A N 1
ATOM 4204 C CA . HIS A 1 548 ? -4.055 24.467 15.687 1.00 91.94 548 HIS A CA 1
ATOM 4205 C C . HIS A 1 548 ? -3.542 23.162 16.306 1.00 91.94 548 HIS A C 1
ATOM 4207 O O . HIS A 1 548 ? -2.342 23.006 16.516 1.00 91.94 548 HIS A O 1
ATOM 4213 N N . ASN A 1 549 ? -4.428 22.194 16.543 1.00 94.44 549 ASN A N 1
ATOM 4214 C CA . ASN A 1 549 ? -4.056 20.904 17.125 1.00 94.44 549 ASN A CA 1
ATOM 4215 C C . ASN A 1 549 ? -3.154 20.079 16.192 1.00 94.44 549 ASN A C 1
ATOM 4217 O O . ASN A 1 549 ? -2.198 19.458 16.658 1.00 94.44 549 ASN A O 1
ATOM 4221 N N . ASN A 1 550 ? -3.391 20.115 14.875 1.00 94.94 550 ASN A N 1
ATOM 4222 C CA . ASN A 1 550 ? -2.487 19.518 13.888 1.00 94.94 550 ASN A CA 1
ATOM 4223 C C . ASN A 1 550 ? -1.073 20.118 14.002 1.00 94.94 550 ASN A C 1
ATOM 4225 O O . ASN A 1 550 ? -0.077 19.392 13.946 1.00 94.94 550 ASN A O 1
ATOM 4229 N N . GLU A 1 551 ? -0.972 21.440 14.187 1.00 95.31 551 GLU A N 1
ATOM 4230 C CA . GLU A 1 551 ? 0.310 22.119 14.374 1.00 95.31 551 GLU A CA 1
ATOM 4231 C C . GLU A 1 551 ? 0.986 21.737 15.688 1.00 95.31 551 GLU A C 1
ATOM 4233 O O . GLU A 1 551 ? 2.174 21.415 15.680 1.00 95.31 551 GLU A O 1
ATOM 4238 N N . ALA A 1 552 ? 0.241 21.686 16.793 1.00 96.81 552 ALA A N 1
ATOM 4239 C CA . ALA A 1 552 ? 0.753 21.208 18.075 1.00 96.81 552 ALA A CA 1
ATOM 4240 C C . ALA A 1 552 ? 1.330 19.785 17.959 1.00 96.81 552 ALA A C 1
ATOM 4242 O O . ALA A 1 552 ? 2.410 19.504 18.481 1.00 96.81 552 ALA A O 1
ATOM 4243 N N . GLY A 1 553 ? 0.665 18.914 17.191 1.00 97.56 553 GLY A N 1
ATOM 4244 C CA . GLY A 1 553 ? 1.150 17.582 16.833 1.00 97.56 553 GLY A CA 1
ATOM 4245 C C . GLY A 1 553 ? 2.495 17.592 16.107 1.00 97.56 553 GLY A C 1
ATOM 4246 O O . GLY A 1 553 ? 3.438 16.912 16.513 1.00 97.56 553 GLY A O 1
ATOM 4247 N N . ARG A 1 554 ? 2.626 18.406 15.056 1.00 98.06 554 ARG A N 1
ATOM 4248 C CA . ARG A 1 554 ? 3.891 18.560 14.314 1.00 98.06 554 ARG A CA 1
ATOM 4249 C C . ARG A 1 554 ? 5.004 19.133 15.192 1.00 98.06 554 ARG A C 1
ATOM 4251 O O . ARG A 1 554 ? 6.138 18.656 15.145 1.00 98.06 554 ARG A O 1
ATOM 4258 N N . LEU A 1 555 ? 4.686 20.103 16.047 1.00 97.25 555 LEU A N 1
ATOM 4259 C CA . LEU A 1 555 ? 5.633 20.671 17.006 1.00 97.25 555 LEU A CA 1
ATOM 4260 C C . LEU A 1 555 ? 6.066 19.659 18.071 1.00 97.25 555 LEU A C 1
ATOM 4262 O O . LEU A 1 555 ? 7.221 19.703 18.486 1.00 97.25 555 LEU A O 1
ATOM 4266 N N . ALA A 1 556 ? 5.210 18.711 18.463 1.00 97.75 556 ALA A N 1
ATOM 4267 C CA . ALA A 1 556 ? 5.595 17.626 19.363 1.00 97.75 556 ALA A CA 1
ATOM 4268 C C . ALA A 1 556 ? 6.687 16.728 18.756 1.00 97.75 556 ALA A C 1
ATOM 4270 O O . ALA A 1 556 ? 7.628 16.351 19.455 1.00 97.75 556 ALA A O 1
ATOM 4271 N N . VAL A 1 557 ? 6.629 16.447 17.447 1.00 97.81 557 VAL A N 1
ATOM 4272 C CA . VAL A 1 557 ? 7.700 15.717 16.740 1.00 97.81 557 VAL A CA 1
ATOM 4273 C C . VAL A 1 557 ? 9.017 16.494 16.808 1.00 97.81 557 VAL A C 1
ATOM 4275 O O . VAL A 1 557 ? 10.063 15.918 17.101 1.00 97.81 557 VAL A O 1
ATOM 4278 N N . LYS A 1 558 ? 8.972 17.819 16.609 1.00 96.12 558 LYS A N 1
ATOM 4279 C CA . LYS A 1 558 ? 10.166 18.675 16.715 1.00 96.12 558 LYS A CA 1
ATOM 4280 C C . LYS A 1 558 ? 10.723 18.726 18.137 1.00 96.12 558 LYS A C 1
ATOM 4282 O O . LYS A 1 558 ? 11.928 18.609 18.332 1.00 96.12 558 LYS A O 1
ATOM 4287 N N . ALA A 1 559 ? 9.847 18.893 19.124 1.00 95.44 559 ALA A N 1
ATOM 4288 C CA . ALA A 1 559 ? 10.214 19.053 20.528 1.00 95.44 559 ALA A CA 1
ATOM 4289 C C . ALA A 1 559 ? 10.811 17.781 21.140 1.00 95.44 559 ALA A C 1
ATOM 4291 O O . ALA A 1 559 ? 11.594 17.862 22.082 1.00 95.44 559 ALA A O 1
ATOM 4292 N N . THR A 1 560 ? 10.443 16.612 20.613 1.00 96.62 560 THR A N 1
ATOM 4293 C CA . THR A 1 560 ? 10.911 15.317 21.116 1.00 96.62 560 THR A CA 1
ATOM 4294 C C . THR A 1 560 ? 12.137 14.790 20.379 1.00 96.62 560 THR A C 1
ATOM 4296 O O . THR A 1 560 ? 12.629 13.736 20.760 1.00 96.62 560 THR A O 1
ATOM 4299 N N . MET A 1 561 ? 12.676 15.472 19.364 1.00 93.75 561 MET A N 1
ATOM 4300 C CA . MET A 1 561 ? 13.901 15.019 18.694 1.00 93.75 561 MET A CA 1
ATOM 4301 C C . MET A 1 561 ? 15.080 14.860 19.659 1.00 93.75 561 MET A C 1
ATOM 4303 O O . MET A 1 561 ? 15.296 15.679 20.554 1.00 93.75 561 MET A O 1
ATOM 4307 N N . LYS A 1 562 ? 15.904 13.839 19.415 1.00 93.75 562 LYS A N 1
ATOM 4308 C CA . LYS A 1 562 ? 17.099 13.550 20.210 1.00 93.75 562 LYS A CA 1
ATOM 4309 C C . LYS A 1 562 ? 18.352 13.702 19.360 1.00 93.75 562 LYS A C 1
ATOM 4311 O O . LYS A 1 562 ? 18.380 13.357 18.183 1.00 93.75 562 LYS A O 1
ATOM 4316 N N . ARG A 1 563 ? 19.419 14.204 19.979 1.00 91.50 563 ARG A N 1
ATOM 4317 C CA . ARG A 1 563 ? 20.757 14.186 19.385 1.00 91.50 563 ARG A CA 1
ATOM 4318 C C . ARG A 1 563 ? 21.400 12.841 19.693 1.00 91.50 563 ARG A C 1
ATOM 4320 O O . ARG A 1 563 ? 21.657 12.545 20.858 1.00 91.50 563 ARG A O 1
ATOM 4327 N N . ILE A 1 564 ? 21.666 12.061 18.656 1.00 91.06 564 ILE A N 1
ATOM 4328 C CA . ILE A 1 564 ? 22.352 10.773 18.754 1.00 91.06 564 ILE A CA 1
ATOM 4329 C C . ILE A 1 564 ? 23.805 10.970 18.347 1.00 91.06 564 ILE A C 1
ATOM 4331 O O . ILE A 1 564 ? 24.090 11.727 17.424 1.00 91.06 564 ILE A O 1
ATOM 4335 N N . CYS A 1 565 ? 24.720 10.325 19.067 1.00 89.69 565 CYS A N 1
ATOM 4336 C CA . CYS A 1 565 ? 26.156 10.452 18.857 1.00 89.69 565 CYS A CA 1
ATOM 4337 C C . CYS A 1 565 ? 26.812 9.083 18.736 1.00 89.69 565 CYS A C 1
ATOM 4339 O O . CYS A 1 565 ? 26.484 8.163 19.485 1.00 89.69 565 CYS A O 1
ATOM 4341 N N . ARG A 1 566 ? 27.787 8.979 17.835 1.00 89.00 566 ARG A N 1
ATOM 4342 C CA . ARG A 1 566 ? 28.676 7.832 17.697 1.00 89.00 566 ARG A CA 1
ATOM 4343 C C . ARG A 1 566 ? 30.095 8.228 18.066 1.00 89.00 566 ARG A C 1
ATOM 4345 O O . ARG A 1 566 ? 30.630 9.196 17.533 1.00 89.00 566 ARG A O 1
ATOM 4352 N N . CYS A 1 567 ? 30.697 7.466 18.967 1.00 87.94 567 CYS A N 1
ATOM 4353 C CA . CYS A 1 567 ? 32.075 7.672 19.383 1.00 87.94 567 CYS A CA 1
ATOM 4354 C C . CYS A 1 567 ? 33.055 7.023 18.403 1.00 87.94 567 CYS A C 1
ATOM 4356 O O . CYS A 1 567 ? 32.857 5.899 17.942 1.00 87.94 567 CYS A O 1
ATOM 4358 N N . HIS A 1 568 ? 34.114 7.761 18.095 1.00 82.06 568 HIS A N 1
ATOM 4359 C CA . HIS A 1 568 ? 35.201 7.387 17.211 1.00 82.06 568 HIS A CA 1
ATOM 4360 C C . HIS A 1 568 ? 36.517 7.669 17.945 1.00 82.06 568 HIS A C 1
ATOM 4362 O O . HIS A 1 568 ? 37.009 8.794 17.976 1.00 82.06 568 HIS A O 1
ATOM 4368 N N . GLY A 1 569 ? 37.089 6.634 18.550 1.00 77.75 569 GLY A N 1
ATOM 4369 C CA . GLY A 1 569 ? 38.373 6.703 19.238 1.00 77.75 569 GLY A CA 1
ATOM 4370 C C . GLY A 1 569 ? 39.002 5.323 19.353 1.00 77.75 569 GLY A C 1
ATOM 4371 O O . GLY A 1 569 ? 38.347 4.305 19.114 1.00 77.75 569 GLY A O 1
ATOM 4372 N N . MET A 1 570 ? 40.296 5.282 19.681 1.00 81.00 570 MET A N 1
ATOM 4373 C CA . MET A 1 570 ? 41.025 4.024 19.860 1.00 81.00 570 MET A CA 1
ATOM 4374 C C . MET A 1 570 ? 40.305 3.188 20.932 1.00 81.00 570 MET A C 1
ATOM 4376 O O . MET A 1 570 ? 40.025 3.701 22.018 1.00 81.00 570 MET A O 1
ATOM 4380 N N . SER A 1 571 ? 39.939 1.950 20.589 1.00 77.19 571 SER A N 1
ATOM 4381 C CA . SER A 1 571 ? 39.154 1.034 21.437 1.00 77.19 571 SER A CA 1
ATOM 4382 C C . SER A 1 571 ? 37.758 1.546 21.839 1.00 77.19 571 SER A C 1
ATOM 4384 O O . SER A 1 571 ? 37.367 1.401 22.991 1.00 77.19 571 SER A O 1
ATOM 4386 N N . GLU A 1 572 ? 37.018 2.172 20.913 1.00 69.69 572 GLU A N 1
ATOM 4387 C CA . GLU A 1 572 ? 35.677 2.757 21.153 1.00 69.69 572 GLU A CA 1
ATOM 4388 C C . GLU A 1 572 ? 35.648 3.914 22.173 1.00 69.69 572 GLU A C 1
ATOM 4390 O O . GLU A 1 572 ? 34.594 4.287 22.689 1.00 69.69 572 GLU A O 1
ATOM 4395 N N . SER A 1 573 ? 36.791 4.549 22.442 1.00 80.75 573 SER A N 1
ATOM 4396 C CA . SER A 1 573 ? 36.824 5.760 23.269 1.00 80.75 573 SER A CA 1
ATOM 4397 C C . SER A 1 573 ? 36.092 6.944 22.605 1.00 80.75 573 SER A C 1
ATOM 4399 O O . SER A 1 573 ? 36.124 7.126 21.391 1.00 80.75 573 SER A O 1
ATOM 4401 N N . CYS A 1 574 ? 35.437 7.793 23.402 1.00 83.50 574 CYS A N 1
ATOM 4402 C CA . CYS A 1 574 ? 34.696 8.978 22.933 1.00 83.50 574 CYS A CA 1
ATOM 4403 C C . CYS A 1 574 ? 35.567 10.243 22.819 1.00 83.50 574 CYS A C 1
ATOM 4405 O O . CYS A 1 574 ? 35.112 11.341 23.140 1.00 83.50 574 CYS A O 1
ATOM 4407 N N . SER A 1 575 ? 36.831 10.106 22.404 1.00 82.75 575 SER A N 1
ATOM 4408 C CA . SER A 1 575 ? 37.750 11.245 22.235 1.00 82.75 575 SER A CA 1
ATOM 4409 C C . SER A 1 575 ? 37.342 12.161 21.077 1.00 82.75 575 SER A C 1
ATOM 4411 O O . SER A 1 575 ? 37.476 13.381 21.174 1.00 82.75 575 SER A O 1
ATOM 4413 N N . VAL A 1 576 ? 36.789 11.579 20.013 1.00 83.50 576 VAL A N 1
ATOM 4414 C CA . VAL A 1 576 ? 36.027 12.270 18.972 1.00 83.50 576 VAL A CA 1
ATOM 4415 C C . VAL A 1 576 ? 34.682 11.565 18.859 1.00 83.50 576 VAL A C 1
ATOM 4417 O O . VAL A 1 576 ? 34.601 10.343 18.941 1.00 83.50 576 VAL A O 1
ATOM 4420 N N . GLN A 1 577 ? 33.601 12.313 18.684 1.00 87.81 577 GLN A N 1
ATOM 4421 C CA . GLN A 1 577 ? 32.291 11.730 18.396 1.00 87.81 577 GLN A CA 1
ATOM 4422 C C . GLN A 1 577 ? 31.581 12.528 17.303 1.00 87.81 577 GLN A C 1
ATOM 4424 O O . GLN A 1 577 ? 31.774 13.739 17.162 1.00 87.81 577 GLN A O 1
ATOM 4429 N N . THR A 1 578 ? 30.755 11.838 16.528 1.00 88.44 578 THR A N 1
ATOM 4430 C CA . THR A 1 578 ? 29.948 12.411 15.452 1.00 88.44 578 THR A CA 1
ATOM 4431 C C . THR A 1 578 ? 28.483 12.303 15.831 1.00 88.44 578 THR A C 1
ATOM 4433 O O . THR A 1 578 ? 28.039 11.216 16.191 1.00 88.44 578 THR A O 1
ATOM 4436 N N . CYS A 1 579 ? 27.731 13.401 15.762 1.00 92.06 579 CYS A N 1
ATOM 4437 C CA . CYS A 1 579 ? 26.324 13.413 16.151 1.00 92.06 579 CYS A CA 1
ATOM 4438 C C . CYS A 1 579 ? 25.398 13.914 15.038 1.00 92.06 579 CYS A C 1
ATOM 4440 O O . CYS A 1 579 ? 25.778 14.785 14.256 1.00 92.06 579 CYS A O 1
ATOM 4442 N N . TRP A 1 580 ? 24.162 13.417 15.046 1.00 93.19 580 TRP A N 1
ATOM 4443 C CA . TRP A 1 580 ? 23.050 13.842 14.191 1.00 93.19 580 TRP A CA 1
ATOM 4444 C C . TRP A 1 580 ? 21.772 14.014 15.014 1.00 93.19 580 TRP A C 1
ATOM 4446 O O . TRP A 1 580 ? 21.661 13.522 16.141 1.00 93.19 580 TRP A O 1
ATOM 4456 N N . MET A 1 581 ? 20.801 14.739 14.458 1.00 92.94 581 MET A N 1
ATOM 4457 C CA . MET A 1 581 ? 19.453 14.803 15.025 1.00 92.94 581 MET A CA 1
ATOM 4458 C C . MET A 1 581 ? 18.626 13.633 14.506 1.00 92.94 581 MET A C 1
ATOM 4460 O O . MET A 1 581 ? 18.528 13.439 13.298 1.00 92.94 581 MET A O 1
ATOM 4464 N N . GLN A 1 582 ? 18.008 12.884 15.412 1.00 94.06 582 GLN A N 1
ATOM 4465 C CA . GLN A 1 582 ? 17.161 11.747 15.087 1.00 94.06 582 GLN A CA 1
ATOM 4466 C C . GLN A 1 582 ? 15.785 11.907 15.739 1.00 94.06 582 GLN A C 1
ATOM 4468 O O . GLN A 1 582 ? 15.653 12.414 16.860 1.00 94.06 582 GLN A O 1
ATOM 4473 N N . LEU A 1 583 ? 14.750 11.480 15.025 1.00 95.88 583 LEU A N 1
ATOM 4474 C CA . LEU A 1 583 ? 13.406 11.312 15.548 1.00 95.88 583 LEU A CA 1
ATOM 4475 C C . LEU A 1 583 ? 13.445 10.381 16.764 1.00 95.88 583 LEU A C 1
ATOM 4477 O O . LEU A 1 583 ? 14.074 9.323 16.733 1.00 95.88 583 LEU A O 1
ATOM 4481 N N . SER A 1 584 ? 12.743 10.761 17.831 1.00 95.94 584 SER A N 1
ATOM 4482 C CA . SER A 1 584 ? 12.508 9.850 18.954 1.00 95.94 584 SER A CA 1
ATOM 4483 C C . SER A 1 584 ? 11.616 8.684 18.551 1.00 95.94 584 SER A C 1
ATOM 4485 O O . SER A 1 584 ? 10.976 8.708 17.503 1.00 95.94 584 SER A O 1
ATOM 4487 N N . ASP A 1 585 ? 11.518 7.665 19.396 1.00 95.81 585 ASP A N 1
ATOM 4488 C CA . ASP A 1 585 ? 10.501 6.641 19.198 1.00 95.81 585 ASP A CA 1
ATOM 4489 C C . ASP A 1 585 ? 9.109 7.277 19.200 1.00 95.81 585 ASP A C 1
ATOM 4491 O O . ASP A 1 585 ? 8.821 8.190 19.979 1.00 95.81 585 ASP A O 1
ATOM 4495 N N . PHE A 1 586 ? 8.217 6.792 18.335 1.00 96.94 586 PHE A N 1
ATOM 4496 C CA . PHE A 1 586 ? 6.881 7.378 18.200 1.00 96.94 586 PHE A CA 1
ATOM 4497 C C . PHE A 1 586 ? 6.073 7.320 19.511 1.00 96.94 586 PHE A C 1
ATOM 4499 O O . PHE A 1 586 ? 5.242 8.186 19.779 1.00 96.94 586 PHE A O 1
ATOM 4506 N N . ARG A 1 587 ? 6.405 6.362 20.385 1.00 95.75 587 ARG A N 1
ATOM 4507 C CA . ARG A 1 587 ? 5.895 6.269 21.757 1.00 95.75 587 ARG A CA 1
ATOM 4508 C C . ARG A 1 587 ? 6.212 7.506 22.602 1.00 95.75 587 ARG A C 1
ATOM 4510 O O . ARG A 1 587 ? 5.356 7.942 23.364 1.00 95.75 587 ARG A O 1
ATOM 4517 N N . ASP A 1 588 ? 7.401 8.092 22.467 1.00 96.88 588 ASP A N 1
ATOM 4518 C CA . ASP A 1 588 ? 7.779 9.302 23.211 1.00 96.88 588 ASP A CA 1
ATOM 4519 C C . ASP A 1 588 ? 6.957 10.513 22.755 1.00 96.88 588 ASP A C 1
ATOM 4521 O O . ASP A 1 588 ? 6.540 11.326 23.580 1.00 96.88 588 ASP A O 1
ATOM 4525 N N . ILE A 1 589 ? 6.664 10.599 21.452 1.00 98.00 589 ILE A N 1
ATOM 4526 C CA . ILE A 1 589 ? 5.766 11.614 20.882 1.00 98.00 589 ILE A CA 1
ATOM 4527 C C . ILE A 1 589 ? 4.342 11.420 21.420 1.00 98.00 589 ILE A C 1
ATOM 4529 O O . ILE A 1 589 ? 3.713 12.387 21.854 1.00 98.00 589 ILE A O 1
ATOM 4533 N N . GLY A 1 590 ? 3.853 10.175 21.451 1.00 96.94 590 GLY A N 1
ATOM 4534 C CA . GLY A 1 590 ? 2.559 9.820 22.039 1.00 96.94 590 GLY A CA 1
ATOM 4535 C C . GLY A 1 590 ? 2.457 10.211 23.515 1.00 96.94 590 GLY A C 1
ATOM 4536 O O . GLY A 1 590 ? 1.498 10.874 23.907 1.00 96.94 590 GLY A O 1
ATOM 4537 N N . ASN A 1 591 ? 3.478 9.889 24.314 1.00 96.00 591 ASN A N 1
ATOM 4538 C CA . ASN A 1 591 ? 3.560 10.258 25.730 1.00 96.00 591 ASN A CA 1
ATOM 4539 C C . ASN A 1 591 ? 3.570 11.784 25.921 1.00 96.00 591 ASN A C 1
ATOM 4541 O O . ASN A 1 591 ? 2.852 12.310 26.772 1.00 96.00 591 ASN A O 1
ATOM 4545 N N . TYR A 1 592 ? 4.356 12.504 25.113 1.00 97.62 592 TYR A N 1
ATOM 4546 C CA . TYR A 1 592 ? 4.415 13.965 25.141 1.00 97.62 592 TYR A CA 1
ATOM 4547 C C . TYR A 1 592 ? 3.043 14.584 24.847 1.00 97.62 592 TYR A C 1
ATOM 4549 O O . TYR A 1 592 ? 2.562 15.430 25.602 1.00 97.62 592 TYR A O 1
ATOM 4557 N N . LEU A 1 593 ? 2.377 14.127 23.784 1.00 97.81 593 LEU A N 1
ATOM 4558 C CA . LEU A 1 593 ? 1.042 14.599 23.423 1.00 97.81 593 LEU A CA 1
ATOM 4559 C C . LEU A 1 593 ? -0.015 14.198 24.454 1.00 97.81 593 LEU A C 1
ATOM 4561 O O . LEU A 1 593 ? -0.971 14.943 24.652 1.00 97.81 593 LEU A O 1
ATOM 4565 N N . LYS A 1 594 ? 0.149 13.065 25.148 1.00 95.94 594 LYS A N 1
ATOM 4566 C CA . LYS A 1 594 ? -0.792 12.633 26.190 1.00 95.94 594 LYS A CA 1
ATOM 4567 C C . LYS A 1 594 ? -0.745 13.573 27.393 1.00 95.94 594 LYS A C 1
ATOM 4569 O O . LYS A 1 594 ? -1.793 13.932 27.921 1.00 95.94 594 LYS A O 1
ATOM 4574 N N . ILE A 1 595 ? 0.446 14.051 27.761 1.00 95.50 595 ILE A N 1
ATOM 4575 C CA . ILE A 1 595 ? 0.610 15.098 28.781 1.00 95.50 595 ILE A CA 1
ATOM 4576 C C . ILE A 1 595 ? -0.071 16.397 28.329 1.00 95.50 595 ILE A C 1
ATOM 4578 O O . ILE A 1 595 ? -0.780 17.017 29.118 1.00 95.50 595 ILE A O 1
ATOM 4582 N N . LYS A 1 596 ? 0.097 16.789 27.058 1.00 96.75 596 LYS A N 1
ATOM 4583 C CA . LYS A 1 596 ? -0.570 17.976 26.492 1.00 96.75 596 LYS A CA 1
ATOM 4584 C C . LYS A 1 596 ? -2.086 17.849 26.451 1.00 96.75 596 LYS A C 1
ATOM 4586 O O . LYS A 1 596 ? -2.779 18.825 26.702 1.00 96.75 596 LYS A O 1
ATOM 4591 N N . HIS A 1 597 ? -2.602 16.653 26.195 1.00 95.94 597 HIS A N 1
ATOM 4592 C CA . HIS A 1 597 ? -4.031 16.371 26.259 1.00 95.94 597 HIS A CA 1
ATOM 4593 C C . HIS A 1 597 ? -4.581 16.540 27.675 1.00 95.94 597 HIS A C 1
ATOM 4595 O O . HIS A 1 597 ? -5.625 17.153 27.861 1.00 95.94 597 HIS A O 1
ATOM 4601 N N . ASP A 1 598 ? -3.867 16.050 28.686 1.00 93.38 598 ASP A N 1
ATOM 4602 C CA . ASP A 1 598 ? -4.316 16.158 30.078 1.00 93.38 598 ASP A CA 1
ATOM 4603 C C . ASP A 1 598 ? -4.278 17.611 30.599 1.00 93.38 598 ASP A C 1
ATOM 4605 O O . ASP A 1 598 ? -4.920 17.933 31.597 1.00 93.38 598 ASP A O 1
ATOM 4609 N N . GLN A 1 599 ? -3.556 18.492 29.899 1.00 94.69 599 GLN A N 1
ATOM 4610 C CA . GLN A 1 599 ? -3.462 19.936 30.143 1.00 94.69 599 GLN A CA 1
ATOM 4611 C C . GLN A 1 599 ? -4.284 20.768 29.142 1.00 94.69 599 GLN A C 1
ATOM 4613 O O . GLN A 1 599 ? -4.199 21.999 29.159 1.00 94.69 599 GLN A O 1
ATOM 4618 N N . ALA A 1 600 ? -5.059 20.121 28.265 1.00 94.31 600 ALA A N 1
ATOM 4619 C CA . ALA A 1 600 ? -5.749 20.793 27.174 1.00 94.31 600 ALA A CA 1
ATOM 4620 C C . ALA A 1 600 ? -6.763 21.821 27.688 1.00 94.31 600 ALA A C 1
ATOM 4622 O O . ALA A 1 600 ? -7.462 21.604 28.684 1.00 94.31 600 ALA A O 1
ATOM 4623 N N . GLN A 1 601 ? -6.869 22.945 26.981 1.00 90.69 601 GLN A N 1
ATOM 4624 C CA . GLN A 1 601 ? -7.700 24.071 27.404 1.00 90.69 601 GLN A CA 1
ATOM 4625 C C . GLN A 1 601 ? -8.980 24.165 26.572 1.00 90.69 601 GLN A C 1
ATOM 4627 O O . GLN A 1 601 ? -8.955 24.083 25.341 1.00 90.69 601 GLN A O 1
ATOM 4632 N N . LYS A 1 602 ? -10.111 24.379 27.253 1.00 89.75 602 LYS A N 1
ATOM 4633 C CA . LYS A 1 602 ? -11.385 24.676 26.597 1.00 89.75 602 LYS A CA 1
ATOM 4634 C C . LYS A 1 602 ? -11.392 26.133 26.152 1.00 89.75 602 LYS A C 1
ATOM 4636 O O . LYS A 1 602 ? -11.252 27.031 26.979 1.00 89.75 602 LYS A O 1
ATOM 4641 N N . LEU A 1 603 ? -11.596 26.369 24.864 1.00 86.31 603 LEU A N 1
ATOM 4642 C CA . LEU A 1 603 ? -11.698 27.710 24.308 1.00 86.31 603 LEU A CA 1
ATOM 4643 C C . LEU A 1 603 ? -13.159 28.177 24.318 1.00 86.31 603 LEU A C 1
ATOM 4645 O O . LEU A 1 603 ? -14.010 27.632 23.610 1.00 86.31 603 LEU A O 1
ATOM 4649 N N . GLU A 1 604 ? -13.456 29.210 25.106 1.00 77.19 604 GLU A N 1
ATOM 4650 C CA . GLU A 1 604 ? -14.772 29.850 25.115 1.00 77.19 604 GLU A CA 1
ATOM 4651 C C . GLU A 1 604 ? -14.859 30.913 24.012 1.00 77.19 604 GLU A C 1
ATOM 4653 O O . GLU A 1 604 ? -14.239 31.971 24.080 1.00 77.19 604 GLU A O 1
ATOM 4658 N N . MET A 1 605 ? -15.636 30.624 22.964 1.00 66.50 605 MET A N 1
ATOM 4659 C CA . MET A 1 605 ? -15.828 31.537 21.833 1.00 66.50 605 MET A CA 1
ATOM 4660 C C . MET A 1 605 ? -17.051 32.433 22.056 1.00 66.50 605 MET A C 1
ATOM 4662 O O . MET A 1 605 ? -18.177 31.951 22.222 1.00 66.50 605 MET A O 1
ATOM 4666 N N . ASP A 1 606 ? -16.853 33.749 21.991 1.00 60.38 606 ASP A N 1
ATOM 4667 C CA . ASP A 1 606 ? -17.907 34.731 22.237 1.00 60.38 606 ASP A CA 1
ATOM 4668 C C . ASP A 1 606 ? -18.865 34.838 21.028 1.00 60.38 606 ASP A C 1
ATOM 4670 O O . ASP A 1 606 ? -18.627 35.551 20.046 1.00 60.38 606 ASP A O 1
ATOM 4674 N N . LYS A 1 607 ? -19.978 34.086 21.072 1.00 55.41 607 LYS A N 1
ATOM 4675 C CA . LYS A 1 607 ? -20.939 33.909 19.955 1.00 55.41 607 LYS A CA 1
ATOM 4676 C C . LYS A 1 607 ? -21.510 35.220 19.394 1.00 55.41 607 LYS A C 1
ATOM 4678 O O . LYS A 1 607 ? -22.008 35.236 18.268 1.00 55.41 607 LYS A O 1
ATOM 4683 N N . ARG A 1 608 ? -21.471 36.312 20.167 1.00 50.88 608 ARG A N 1
ATOM 4684 C CA . ARG A 1 608 ? -21.979 37.635 19.763 1.00 50.88 608 ARG A CA 1
ATOM 4685 C C . ARG A 1 608 ? -21.077 38.330 18.740 1.00 50.88 608 ARG A C 1
ATOM 4687 O O . ARG A 1 608 ? -21.606 38.995 17.857 1.00 50.88 608 ARG A O 1
ATOM 4694 N N . ARG A 1 609 ? -19.755 38.119 18.799 1.00 52.12 609 ARG A N 1
ATOM 4695 C CA . ARG A 1 609 ? -18.801 38.667 17.815 1.00 52.12 609 ARG A CA 1
ATOM 4696 C C . ARG A 1 609 ? -18.891 37.953 16.462 1.00 52.12 609 ARG A C 1
ATOM 4698 O O . ARG A 1 609 ? -18.752 38.596 15.433 1.00 52.12 609 ARG A O 1
ATOM 4705 N N . MET A 1 610 ? -19.240 36.663 16.459 1.00 49.41 610 MET A N 1
ATOM 4706 C CA . MET A 1 610 ? -19.333 35.845 15.237 1.00 49.41 610 MET A CA 1
ATOM 4707 C C . MET A 1 610 ? -20.559 36.113 14.347 1.00 49.41 610 MET A C 1
ATOM 4709 O O . MET A 1 610 ? -20.582 35.707 13.183 1.00 49.41 610 MET A O 1
ATOM 4713 N N . ARG A 1 611 ? -21.598 36.764 14.888 1.00 51.09 611 ARG A N 1
ATOM 4714 C CA . ARG A 1 611 ? -22.864 37.053 14.186 1.00 51.09 611 ARG A CA 1
ATOM 4715 C C . ARG A 1 611 ? -22.846 38.368 13.398 1.00 51.09 611 ARG A C 1
ATOM 4717 O O . ARG A 1 611 ? -23.806 38.641 12.681 1.00 51.09 611 ARG A O 1
ATOM 4724 N N . SER A 1 612 ? -21.788 39.168 13.526 1.00 46.12 612 SER A N 1
ATOM 4725 C CA . SER A 1 612 ? -21.689 40.483 12.894 1.00 46.12 612 SER A CA 1
ATOM 4726 C C . SER A 1 612 ? -21.032 40.394 11.509 1.00 46.12 612 SER A C 1
ATOM 4728 O O . SER A 1 612 ? -19.832 40.560 11.348 1.00 46.12 612 SER A O 1
ATOM 4730 N N . GLY A 1 613 ? -21.850 40.124 10.493 1.00 48.69 613 GLY A N 1
ATOM 4731 C CA . GLY A 1 613 ? -21.748 40.760 9.172 1.00 48.69 613 GLY A CA 1
ATOM 4732 C C . GLY A 1 613 ? -20.691 40.317 8.151 1.00 48.69 613 GLY A C 1
ATOM 4733 O O . GLY A 1 613 ? -21.076 40.158 7.000 1.00 48.69 613 GLY A O 1
ATOM 4734 N N . ASN A 1 614 ? -19.409 40.110 8.487 1.00 54.75 614 ASN A N 1
ATOM 4735 C CA . ASN A 1 614 ? -18.351 39.933 7.470 1.00 54.75 614 ASN A CA 1
ATOM 4736 C C . ASN A 1 614 ? -17.334 38.821 7.806 1.00 54.75 614 ASN A C 1
ATOM 4738 O O . ASN A 1 614 ? -16.831 38.720 8.922 1.00 54.75 614 ASN A O 1
ATOM 4742 N N . SER A 1 615 ? -16.946 38.012 6.807 1.00 58.09 615 SER A N 1
ATOM 4743 C CA . SER A 1 615 ? -15.972 36.909 6.955 1.00 58.09 615 SER A CA 1
ATOM 4744 C C . SER A 1 615 ? -14.562 37.348 7.387 1.00 58.09 615 SER A C 1
ATOM 4746 O O . SER A 1 615 ? -13.784 36.507 7.836 1.00 58.09 615 SER A O 1
ATOM 4748 N N . ALA A 1 616 ? -14.215 38.632 7.247 1.00 55.16 616 ALA A N 1
ATOM 4749 C CA . ALA A 1 616 ? -12.922 39.182 7.660 1.00 55.16 616 ALA A CA 1
ATOM 4750 C C . ALA A 1 616 ? -12.845 39.430 9.179 1.00 55.16 616 ALA A C 1
ATOM 4752 O O . ALA A 1 616 ? -11.861 39.038 9.804 1.00 55.16 616 ALA A O 1
ATOM 4753 N N . ASP A 1 617 ? -13.910 39.965 9.785 1.00 55.22 617 ASP A N 1
ATOM 4754 C CA . ASP A 1 617 ? -13.976 40.242 11.230 1.00 55.22 617 ASP A CA 1
ATOM 4755 C C . ASP A 1 617 ? -13.982 38.945 12.052 1.00 55.22 617 ASP A C 1
ATOM 4757 O O . ASP A 1 617 ? -13.327 38.842 13.091 1.00 55.22 617 ASP A O 1
ATOM 4761 N N . ASN A 1 618 ? -14.631 37.897 11.529 1.00 58.03 618 ASN A N 1
ATOM 4762 C CA . ASN A 1 618 ? -14.607 36.564 12.133 1.00 58.03 618 ASN A CA 1
ATOM 4763 C C . ASN A 1 618 ? -13.204 35.938 12.129 1.00 58.03 618 ASN A C 1
ATOM 4765 O O . ASN A 1 618 ? -12.853 35.243 13.078 1.00 58.03 618 ASN A O 1
ATOM 4769 N N . ARG A 1 619 ? -12.382 36.190 11.100 1.00 61.72 619 ARG A N 1
ATOM 4770 C CA . ARG A 1 619 ? -10.988 35.709 11.061 1.00 61.72 619 ARG A CA 1
ATOM 4771 C C . ARG A 1 619 ? -10.091 36.470 12.035 1.00 61.72 619 ARG A C 1
ATOM 4773 O O . ARG A 1 619 ? -9.254 35.836 12.669 1.00 61.72 619 ARG A O 1
ATOM 4780 N N . GLY A 1 620 ? -10.294 37.781 12.187 1.00 62.00 620 GLY A N 1
ATOM 4781 C CA . GLY A 1 620 ? -9.581 38.605 13.169 1.00 62.00 620 GLY A CA 1
ATOM 4782 C C . GLY A 1 620 ? -9.855 38.163 14.608 1.00 62.00 620 GLY A C 1
ATOM 4783 O O . GLY A 1 620 ? -8.924 37.860 15.343 1.00 62.00 620 GLY A O 1
ATOM 4784 N N . ALA A 1 621 ? -11.128 37.986 14.976 1.00 62.91 621 ALA A N 1
ATOM 4785 C CA . ALA A 1 621 ? -11.508 37.542 16.321 1.00 62.91 621 ALA A CA 1
ATOM 4786 C C . ALA A 1 621 ? -10.991 36.132 16.676 1.00 62.91 621 ALA A C 1
ATOM 4788 O O . ALA A 1 621 ? -10.679 35.859 17.833 1.00 62.91 621 ALA A O 1
ATOM 4789 N N . ILE A 1 622 ? -10.902 35.236 15.687 1.00 65.25 622 ILE A N 1
ATOM 4790 C CA . ILE A 1 622 ? -10.319 33.898 15.852 1.00 65.25 622 ILE A CA 1
ATOM 4791 C C . ILE A 1 622 ? -8.793 33.990 16.026 1.00 65.25 622 ILE A C 1
ATOM 4793 O O . ILE A 1 622 ? -8.242 33.347 16.915 1.00 65.25 622 ILE A O 1
ATOM 4797 N N . ALA A 1 623 ? -8.110 34.800 15.213 1.00 66.44 623 ALA A N 1
ATOM 4798 C CA . ALA A 1 623 ? -6.665 35.002 15.321 1.00 66.44 623 ALA A CA 1
ATOM 4799 C C . ALA A 1 623 ? -6.267 35.631 16.669 1.00 66.44 623 ALA A C 1
ATOM 4801 O O . ALA A 1 623 ? -5.303 35.182 17.290 1.00 66.44 623 ALA A O 1
ATOM 4802 N N . ASP A 1 624 ? -7.047 36.596 17.159 1.00 68.19 624 ASP A N 1
ATOM 4803 C CA . ASP A 1 624 ? -6.851 37.211 18.474 1.00 68.19 624 ASP A CA 1
ATOM 4804 C C . ASP A 1 624 ? -7.040 36.193 19.608 1.00 68.19 624 ASP A C 1
ATOM 4806 O O . ASP A 1 624 ? -6.237 36.158 20.540 1.00 68.19 624 ASP A O 1
ATOM 4810 N N 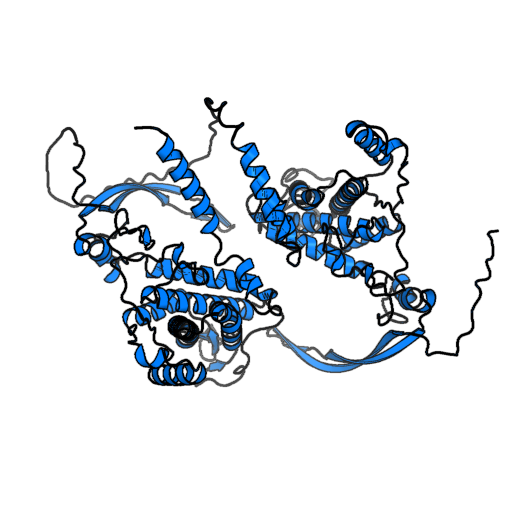. ALA A 1 625 ? -8.046 35.314 19.514 1.00 70.25 625 ALA A N 1
ATOM 4811 C CA . ALA A 1 625 ? -8.284 34.259 20.503 1.00 70.25 625 ALA A CA 1
ATOM 4812 C C . ALA A 1 625 ? -7.140 33.230 20.574 1.00 70.25 625 ALA A C 1
ATOM 4814 O O . ALA A 1 625 ? -6.836 32.733 21.655 1.00 70.25 625 ALA A O 1
ATOM 4815 N N . PHE A 1 626 ? -6.478 32.933 19.450 1.00 76.50 626 PHE A N 1
ATOM 4816 C CA . PHE A 1 626 ? -5.309 32.045 19.425 1.00 76.50 626 PHE A CA 1
ATOM 4817 C C . PHE A 1 626 ? -3.996 32.739 19.795 1.00 76.50 626 PHE A C 1
ATOM 4819 O O . PHE A 1 626 ? -3.035 32.060 20.146 1.00 76.50 626 PHE A O 1
ATOM 4826 N N . SER A 1 627 ? -3.928 34.072 19.739 1.00 72.94 627 SER A N 1
ATOM 4827 C CA . SER A 1 627 ? -2.692 34.823 20.008 1.00 72.94 627 SER A CA 1
ATOM 4828 C C . SER A 1 627 ? -2.161 34.645 21.438 1.00 72.94 627 SER A C 1
ATOM 4830 O O . SER A 1 627 ? -0.955 34.740 21.662 1.00 72.94 627 SER A O 1
ATOM 4832 N N . SER A 1 628 ? -3.043 34.340 22.394 1.00 77.25 628 SER A N 1
ATOM 4833 C CA . SER A 1 628 ? -2.711 34.084 23.800 1.00 77.25 628 SER A CA 1
ATOM 4834 C C . SER A 1 628 ? -2.394 32.616 24.104 1.00 77.25 628 SER A C 1
ATOM 4836 O O . SER A 1 628 ? -1.971 32.303 25.217 1.00 77.25 628 SER A O 1
ATOM 4838 N N . ILE A 1 629 ? -2.578 31.713 23.136 1.00 85.12 629 ILE A N 1
ATOM 4839 C CA . ILE A 1 629 ? -2.436 30.267 23.317 1.00 85.12 629 ILE A CA 1
ATOM 4840 C C . ILE A 1 629 ? -1.127 29.814 22.676 1.00 85.12 629 ILE A C 1
ATOM 4842 O O . ILE A 1 629 ? -0.851 30.068 21.503 1.00 85.12 629 ILE A O 1
ATOM 4846 N N . ALA A 1 630 ? -0.300 29.105 23.442 1.00 89.25 630 ALA A N 1
ATOM 4847 C CA . ALA A 1 630 ? 0.932 28.552 22.903 1.00 89.25 630 ALA A CA 1
ATOM 4848 C C . ALA A 1 630 ? 0.632 27.479 21.840 1.00 89.25 630 ALA A C 1
ATOM 4850 O O . ALA A 1 630 ? -0.211 26.603 22.024 1.00 89.25 630 ALA A O 1
ATOM 4851 N N . ARG A 1 631 ? 1.381 27.510 20.731 1.00 90.69 631 ARG A N 1
ATOM 4852 C CA . ARG A 1 631 ? 1.205 26.587 19.591 1.00 90.69 631 ARG A CA 1
ATOM 4853 C C . ARG A 1 631 ? 1.437 25.109 19.933 1.00 90.69 631 ARG A C 1
ATOM 4855 O O . ARG A 1 631 ? 1.086 24.248 19.143 1.00 90.69 631 ARG A O 1
ATOM 4862 N N . THR A 1 632 ? 2.057 24.815 21.075 1.00 92.56 632 THR A N 1
ATOM 4863 C CA . THR A 1 632 ? 2.326 23.454 21.571 1.00 92.56 632 THR A CA 1
ATOM 4864 C C . THR A 1 632 ? 1.206 22.889 22.445 1.00 92.56 632 THR A C 1
ATOM 4866 O O . THR A 1 632 ? 1.291 21.729 22.842 1.00 92.56 632 THR A O 1
ATOM 4869 N N . GLU A 1 633 ? 0.205 23.697 22.802 1.00 94.12 633 GLU A N 1
ATOM 4870 C CA . GLU A 1 633 ? -0.911 23.273 23.651 1.00 94.12 633 GLU A CA 1
ATOM 4871 C C . GLU A 1 633 ? -2.075 22.762 22.810 1.00 94.12 633 GLU A C 1
ATOM 4873 O O . GLU A 1 633 ? -2.361 23.304 21.741 1.00 94.12 633 GLU A O 1
ATOM 4878 N N . LEU A 1 634 ? -2.761 21.739 23.320 1.00 95.69 634 LEU A N 1
ATOM 4879 C CA . LEU A 1 634 ? -3.995 21.238 22.727 1.00 95.69 634 LEU A CA 1
ATOM 4880 C C . LEU A 1 634 ? -5.195 22.018 23.250 1.00 95.69 634 LEU A C 1
ATOM 4882 O O . LEU A 1 634 ? -5.245 22.434 24.411 1.00 95.69 634 LEU A O 1
ATOM 4886 N N . ILE A 1 635 ? -6.178 22.193 22.379 1.00 93.88 635 ILE A N 1
ATOM 4887 C CA . ILE A 1 635 ? -7.374 22.978 22.666 1.00 93.88 635 ILE A CA 1
ATOM 4888 C C . ILE A 1 635 ? -8.627 22.323 22.099 1.00 93.88 635 ILE A C 1
ATOM 4890 O O . ILE A 1 635 ? -8.588 21.611 21.093 1.00 93.88 635 ILE A O 1
ATOM 4894 N N . TYR A 1 636 ? -9.760 22.589 22.739 1.00 92.38 636 TYR A N 1
ATOM 4895 C CA . TYR A 1 636 ? -11.057 22.029 22.367 1.00 92.38 636 TYR A CA 1
ATOM 4896 C C . TYR A 1 636 ? -12.194 23.027 22.637 1.00 92.38 636 TYR A C 1
ATOM 4898 O O . TYR A 1 636 ? -12.002 24.019 23.335 1.00 92.38 636 TYR A O 1
ATOM 4906 N N . LEU A 1 637 ? -13.381 22.799 22.067 1.00 87.56 637 LEU A N 1
ATOM 4907 C CA . LEU A 1 637 ? -14.537 23.709 22.193 1.00 87.56 637 LEU A CA 1
ATOM 4908 C C . LEU A 1 637 ? -15.669 23.119 23.045 1.00 87.56 637 LEU A C 1
ATOM 4910 O O . LEU A 1 637 ? -16.428 23.855 23.675 1.00 87.56 637 LEU A O 1
ATOM 4914 N N . GLU A 1 638 ? -15.805 21.795 23.051 1.00 86.81 638 GLU A N 1
ATOM 4915 C CA . GLU A 1 638 ? -16.924 21.074 23.653 1.00 86.81 638 GLU A CA 1
ATOM 4916 C C . GLU A 1 638 ? -16.451 20.167 24.788 1.00 86.81 638 GLU A C 1
ATOM 4918 O O . GLU A 1 638 ? -15.382 19.568 24.725 1.00 86.81 638 GLU A O 1
ATOM 4923 N N . GLU A 1 639 ? -17.257 20.052 25.840 1.00 89.06 639 GLU A N 1
ATOM 4924 C CA . GLU A 1 639 ? -16.970 19.104 26.916 1.00 89.06 639 GLU A CA 1
ATOM 4925 C C . GLU A 1 639 ? -17.169 17.664 26.446 1.00 89.06 639 GLU A C 1
ATOM 4927 O O . GLU A 1 639 ? -18.104 17.359 25.703 1.00 89.06 639 GLU A O 1
ATOM 4932 N N . SER A 1 640 ? -16.290 16.778 26.914 1.00 89.62 640 SER A N 1
ATOM 4933 C CA . SER A 1 640 ? -16.364 15.357 26.607 1.00 89.62 640 SER A CA 1
ATOM 4934 C C . SER A 1 640 ? -17.672 14.745 27.135 1.00 89.62 640 SER A C 1
ATOM 4936 O O . SER A 1 640 ? -18.047 14.994 28.286 1.00 89.62 640 SER A O 1
ATOM 4938 N N . PRO A 1 641 ? -18.377 13.927 26.332 1.00 88.81 641 PRO A N 1
ATOM 4939 C CA . PRO A 1 641 ? -19.583 13.242 26.776 1.00 88.81 641 PRO A CA 1
ATOM 4940 C C . PRO A 1 641 ? -19.269 12.157 27.817 1.00 88.81 641 PRO A C 1
ATOM 4942 O O . PRO A 1 641 ? -18.122 11.759 28.026 1.00 88.81 641 PRO A O 1
ATOM 4945 N N . ASP A 1 642 ? -20.315 11.618 28.446 1.00 88.56 642 ASP A N 1
ATOM 4946 C CA . ASP A 1 642 ? -20.160 10.476 29.345 1.00 88.56 642 ASP A CA 1
ATOM 4947 C C . ASP A 1 642 ? -19.897 9.171 28.570 1.00 88.56 642 ASP A C 1
ATOM 4949 O O . ASP A 1 642 ? -20.819 8.458 28.161 1.00 88.56 642 ASP A O 1
ATOM 4953 N N . TYR A 1 643 ? -18.612 8.845 28.413 1.00 90.81 643 TYR A N 1
ATOM 4954 C CA . TYR A 1 643 ? -18.124 7.626 27.762 1.00 90.81 643 TYR A CA 1
ATOM 4955 C C . TYR A 1 643 ? -18.445 6.321 28.509 1.00 90.81 643 TYR A C 1
ATOM 4957 O O . TYR A 1 643 ? -18.207 5.243 27.965 1.00 90.81 643 TYR A O 1
ATOM 4965 N N . CYS A 1 644 ? -18.974 6.379 29.737 1.00 90.56 644 CYS A N 1
ATOM 4966 C CA . CYS A 1 644 ? -19.395 5.180 30.463 1.00 90.56 644 CYS A CA 1
ATOM 4967 C C . CYS A 1 644 ? -20.589 4.493 29.786 1.00 90.56 644 CYS A C 1
ATOM 4969 O O . CYS A 1 644 ? -20.649 3.264 29.708 1.00 90.56 644 CYS A O 1
ATOM 4971 N N . SER A 1 645 ? -21.543 5.289 29.297 1.00 87.38 645 SER A N 1
ATOM 4972 C CA . SER A 1 645 ? -22.802 4.799 28.736 1.00 87.38 645 SER A CA 1
ATOM 4973 C C . SER A 1 645 ? -22.703 4.526 27.234 1.00 87.38 645 SER A C 1
ATOM 4975 O O . SER A 1 645 ? -22.077 5.275 26.483 1.00 87.38 645 SER A O 1
ATOM 4977 N N . GLN A 1 646 ? -23.343 3.447 26.781 1.00 85.00 646 GLN A N 1
ATOM 4978 C CA . GLN A 1 646 ? -23.465 3.169 25.354 1.00 85.00 646 GLN A CA 1
ATOM 4979 C C . GLN A 1 646 ? -24.476 4.135 24.724 1.00 85.00 646 GLN A C 1
ATOM 4981 O O . GLN A 1 646 ? -25.608 4.260 25.190 1.00 85.00 646 GLN A O 1
ATOM 4986 N N . ASN A 1 647 ? -24.085 4.787 23.632 1.00 80.69 647 ASN A N 1
ATOM 4987 C CA . ASN A 1 647 ? -24.950 5.655 22.845 1.00 80.69 647 ASN A CA 1
ATOM 4988 C C . ASN A 1 647 ? -24.667 5.453 21.353 1.00 80.69 647 ASN A C 1
ATOM 4990 O O . ASN A 1 647 ? -23.741 6.042 20.796 1.00 80.69 647 ASN A O 1
ATOM 4994 N N . ALA A 1 648 ? -25.492 4.630 20.699 1.00 76.62 648 ALA A N 1
ATOM 4995 C CA . ALA A 1 648 ? -25.343 4.300 19.281 1.00 76.62 648 ALA A CA 1
ATOM 4996 C C . ALA A 1 648 ? -25.428 5.533 18.363 1.00 76.62 648 ALA A C 1
ATOM 4998 O O . ALA A 1 648 ? -24.736 5.585 17.350 1.00 76.62 648 ALA A O 1
ATOM 4999 N N . SER A 1 649 ? -26.217 6.548 18.735 1.00 70.56 649 SER A N 1
ATOM 5000 C CA . SER A 1 649 ? -26.387 7.779 17.949 1.00 70.56 649 SER A CA 1
ATOM 5001 C C . SER A 1 649 ? -25.134 8.657 17.936 1.00 70.56 649 SER A C 1
ATOM 5003 O O . SER A 1 649 ? -24.899 9.365 16.961 1.00 70.56 649 SER A O 1
ATOM 5005 N N . LEU A 1 650 ? -24.337 8.611 19.008 1.00 67.81 650 LEU A N 1
ATOM 5006 C CA . LEU A 1 650 ? -23.058 9.322 19.134 1.00 67.81 650 LEU A CA 1
ATOM 5007 C C . LEU A 1 650 ? -21.846 8.411 18.871 1.00 67.81 650 LEU A C 1
ATOM 5009 O O . LEU A 1 650 ? -20.710 8.839 19.052 1.00 67.81 650 LEU A O 1
ATOM 5013 N N . GLY A 1 651 ? -22.069 7.150 18.482 1.00 71.62 651 GLY A N 1
ATOM 5014 C CA . GLY A 1 651 ? -21.000 6.169 18.280 1.00 71.62 651 GLY A CA 1
ATOM 5015 C C . GLY A 1 651 ? -20.254 5.773 19.562 1.00 71.62 651 GLY A C 1
ATOM 5016 O O . GLY A 1 651 ? -19.122 5.301 19.485 1.00 71.62 651 GLY A O 1
ATOM 5017 N N . LEU A 1 652 ? -20.857 5.967 20.740 1.00 81.50 652 LEU A N 1
ATOM 5018 C CA . LEU A 1 652 ? -20.254 5.606 22.024 1.00 81.50 652 LEU A CA 1
ATOM 5019 C C . LEU A 1 652 ? -20.567 4.145 22.354 1.00 81.50 652 LEU A C 1
ATOM 5021 O O . LEU A 1 652 ? -21.733 3.761 22.456 1.00 81.50 652 LEU A O 1
ATOM 5025 N N . HIS A 1 653 ? -19.534 3.329 22.553 1.00 83.75 653 HIS A N 1
ATOM 5026 C CA . HIS A 1 653 ? -19.687 1.905 22.873 1.00 83.75 653 HIS A CA 1
ATOM 5027 C C . HIS A 1 653 ? -19.942 1.630 24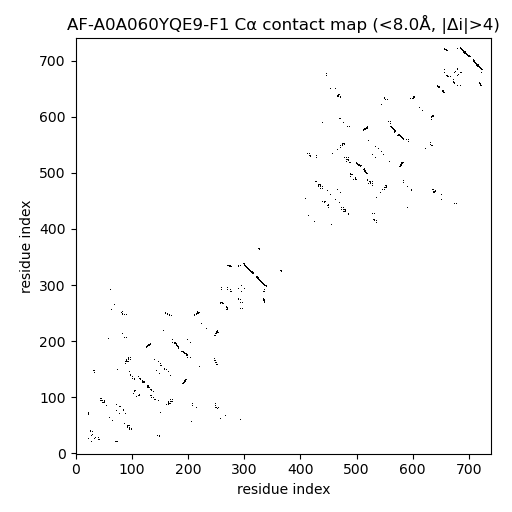.366 1.00 83.75 653 HIS A C 1
ATOM 5029 O O . HIS A 1 653 ? -20.465 0.571 24.700 1.00 83.75 653 HIS A O 1
ATOM 5035 N N . GLY A 1 654 ? -19.638 2.589 25.247 1.00 89.00 654 GLY A N 1
ATOM 5036 C CA . GLY A 1 654 ? -19.668 2.401 26.698 1.00 89.00 654 GLY A CA 1
ATOM 5037 C C . GLY A 1 654 ? -18.450 1.634 27.229 1.00 89.00 654 GLY A C 1
ATOM 5038 O O . GLY A 1 654 ? -17.583 1.200 26.466 1.00 89.00 654 GLY A O 1
ATOM 5039 N N . THR A 1 655 ? -18.370 1.468 28.553 1.00 92.88 655 THR A N 1
ATOM 5040 C CA . THR A 1 655 ? -17.266 0.734 29.208 1.00 92.88 655 THR A CA 1
ATOM 5041 C C . THR A 1 655 ? -17.606 -0.705 29.599 1.00 92.88 655 THR A C 1
ATOM 5043 O O . THR A 1 655 ? -16.732 -1.440 30.056 1.00 92.88 655 THR A O 1
ATOM 5046 N N . GLU A 1 656 ? -18.851 -1.135 29.399 1.00 91.56 656 GLU A N 1
ATOM 5047 C CA . GLU A 1 656 ? -19.285 -2.513 29.638 1.00 91.56 656 GLU A CA 1
ATOM 5048 C C . GLU A 1 656 ? -18.543 -3.498 28.718 1.00 91.56 656 GLU A C 1
ATOM 5050 O O . GLU A 1 656 ? -18.349 -3.245 27.533 1.00 91.56 656 GLU A O 1
ATOM 5055 N N . GLY A 1 657 ? -18.092 -4.623 29.275 1.00 89.94 657 GLY A N 1
ATOM 5056 C CA . GLY A 1 657 ? -17.333 -5.649 28.562 1.00 89.94 657 GLY A CA 1
ATOM 5057 C C . GLY A 1 657 ? -15.848 -5.335 28.356 1.00 89.94 657 GLY A C 1
ATOM 5058 O O . GLY A 1 657 ? -15.138 -6.167 27.795 1.00 89.94 657 GLY A O 1
ATOM 5059 N N . ARG A 1 658 ? -15.350 -4.177 28.812 1.00 91.88 658 ARG A N 1
ATOM 5060 C CA . ARG A 1 658 ? -13.933 -3.810 28.666 1.00 91.88 658 ARG A CA 1
ATOM 5061 C C . ARG A 1 658 ? -13.046 -4.451 29.721 1.00 91.88 658 ARG A C 1
ATOM 5063 O O . ARG A 1 658 ? -13.407 -4.500 30.895 1.00 91.88 658 ARG A O 1
ATOM 5070 N N . GLU A 1 659 ? -11.863 -4.882 29.291 1.00 91.38 659 GLU A N 1
ATOM 5071 C CA . GLU A 1 659 ? -10.809 -5.365 30.181 1.00 91.38 659 GLU A CA 1
ATOM 5072 C C . GLU A 1 659 ? -10.209 -4.208 30.998 1.00 91.38 659 GLU A C 1
ATOM 5074 O O . GLU A 1 659 ? -10.113 -3.070 30.530 1.00 91.38 659 GLU A O 1
ATOM 5079 N N . CYS A 1 660 ? -9.804 -4.502 32.229 1.00 91.62 660 CYS A N 1
ATOM 5080 C CA . CYS A 1 660 ? -9.137 -3.573 33.128 1.00 91.62 660 C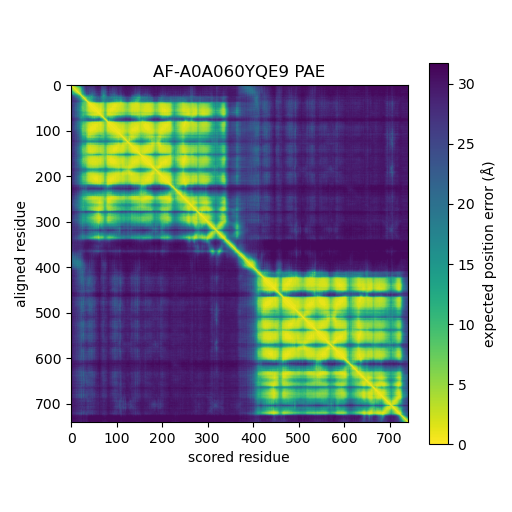YS A CA 1
ATOM 5081 C C . CYS A 1 660 ? -8.071 -4.298 33.964 1.00 91.62 660 CYS A C 1
ATOM 5083 O O . CYS A 1 660 ? -8.031 -5.526 34.036 1.00 91.62 660 CYS A O 1
ATOM 5085 N N . LEU A 1 661 ? -7.192 -3.527 34.602 1.00 89.06 661 LEU A N 1
ATOM 5086 C CA . LEU A 1 661 ? -6.078 -4.022 35.405 1.00 89.06 661 LEU A CA 1
ATOM 5087 C C . LEU A 1 661 ? -6.264 -3.647 36.880 1.00 89.06 661 LEU A C 1
ATOM 5089 O O . LEU A 1 661 ? -6.488 -2.480 37.213 1.00 89.06 661 LEU A O 1
ATOM 5093 N N . GLN A 1 662 ? -6.148 -4.643 37.762 1.00 81.12 662 GLN A N 1
ATOM 5094 C CA . GLN A 1 662 ? -6.260 -4.475 39.216 1.00 81.12 662 GLN A CA 1
ATOM 5095 C C . GLN A 1 662 ? -4.954 -4.820 39.946 1.00 81.12 662 GLN A C 1
ATOM 5097 O O . GLN A 1 662 ? -4.583 -4.134 40.899 1.00 81.12 662 GLN A O 1
ATOM 5102 N N . GLN A 1 663 ? -4.236 -5.851 39.490 1.00 75.94 663 GLN A N 1
ATOM 5103 C CA . GLN A 1 663 ? -2.965 -6.310 40.058 1.00 75.94 663 GLN A CA 1
ATOM 5104 C C . GLN A 1 663 ? -2.025 -6.787 38.939 1.00 75.94 663 GLN A C 1
ATOM 5106 O O . GLN A 1 663 ? -2.489 -7.326 37.937 1.00 75.94 663 GLN A O 1
ATOM 5111 N N . GLY A 1 664 ? -0.718 -6.564 39.101 1.00 67.94 664 GLY A N 1
ATOM 5112 C CA . GLY A 1 664 ? 0.318 -6.972 38.146 1.00 67.94 664 GLY A CA 1
ATOM 5113 C C . GLY A 1 664 ? 1.681 -6.345 38.459 1.00 67.94 664 GLY A C 1
ATOM 5114 O O . GLY A 1 664 ? 1.748 -5.194 38.911 1.00 67.94 664 GLY A O 1
ATOM 5115 N N . GLU A 1 665 ? 2.758 -7.103 38.243 1.00 68.75 665 GLU A N 1
ATOM 5116 C CA . GLU A 1 665 ? 4.131 -6.589 38.306 1.00 68.75 665 GLU A CA 1
ATOM 5117 C C . GLU A 1 665 ? 4.416 -5.687 37.095 1.00 68.75 665 GLU A C 1
ATOM 5119 O O . GLU A 1 665 ? 3.948 -5.949 35.991 1.00 68.75 665 GLU A O 1
ATOM 5124 N N . GLY A 1 666 ? 5.132 -4.579 37.305 1.00 74.62 666 GLY A N 1
ATOM 5125 C CA . GLY A 1 666 ? 5.461 -3.619 36.240 1.00 74.62 666 GLY A CA 1
ATOM 5126 C C . GLY A 1 666 ? 4.364 -2.609 35.871 1.00 74.62 666 GLY A C 1
ATOM 5127 O O . GLY A 1 666 ? 4.630 -1.709 35.082 1.00 74.62 666 GLY A O 1
ATOM 5128 N N . LEU A 1 667 ? 3.164 -2.690 36.461 1.00 79.88 667 LEU A N 1
ATOM 5129 C CA . LEU A 1 667 ? 2.082 -1.737 36.177 1.00 79.88 667 LEU A CA 1
ATOM 5130 C C . LEU A 1 667 ? 2.304 -0.376 36.848 1.00 79.88 667 LEU A C 1
ATOM 5132 O O . LEU A 1 667 ? 2.586 -0.295 38.054 1.00 79.88 667 LEU A O 1
ATOM 5136 N N . ASN A 1 668 ? 2.074 0.702 36.099 1.00 81.69 668 ASN A N 1
ATOM 5137 C CA . ASN A 1 668 ? 2.096 2.057 36.636 1.00 81.69 668 ASN A CA 1
ATOM 5138 C C . ASN A 1 668 ? 0.831 2.346 37.483 1.00 81.69 668 ASN A C 1
ATOM 5140 O O . ASN A 1 668 ? -0.173 1.627 37.454 1.00 81.69 668 ASN A O 1
ATOM 5144 N N . GLN A 1 669 ? 0.863 3.409 38.295 1.00 83.81 669 GLN A N 1
ATOM 5145 C CA . GLN A 1 669 ? -0.259 3.753 39.183 1.00 83.81 669 GLN A CA 1
ATOM 5146 C C . GLN A 1 669 ? -1.560 4.057 38.416 1.00 83.81 669 GLN A C 1
ATOM 5148 O O . GLN A 1 669 ? -2.655 3.847 38.948 1.00 83.81 669 GLN A O 1
ATOM 5153 N N . TRP A 1 670 ? -1.450 4.554 37.183 1.00 80.19 670 TRP A N 1
ATOM 5154 C CA . TRP A 1 670 ? -2.588 4.864 36.322 1.00 80.19 670 TRP A CA 1
ATOM 5155 C C . TRP A 1 670 ? -3.299 3.596 35.839 1.00 80.19 670 TRP A C 1
ATOM 5157 O O . TRP A 1 670 ? -4.528 3.534 35.886 1.00 80.19 670 TRP A O 1
ATOM 5167 N N . GLU A 1 671 ? -2.537 2.574 35.457 1.00 84.62 671 GLU A N 1
ATOM 5168 C CA . GLU A 1 671 ? -3.005 1.260 35.013 1.00 84.62 671 GLU A CA 1
ATOM 5169 C C . GLU A 1 671 ? -3.655 0.484 36.155 1.00 84.62 671 GLU A C 1
ATOM 5171 O O . GLU A 1 671 ? -4.766 -0.018 35.998 1.00 84.62 671 GLU A O 1
ATOM 5176 N N . LYS A 1 672 ? -3.045 0.480 37.349 1.00 85.06 672 LYS A N 1
ATOM 5177 C CA . LYS A 1 672 ? -3.616 -0.168 38.549 1.00 85.06 672 LYS A CA 1
ATOM 5178 C C . LYS A 1 672 ? -4.980 0.400 38.956 1.00 85.06 672 LYS A C 1
ATOM 5180 O O . LYS A 1 672 ? -5.769 -0.269 39.616 1.00 85.06 672 LYS A O 1
ATOM 5185 N N . ARG A 1 673 ? -5.264 1.658 38.599 1.00 87.75 673 ARG A N 1
ATOM 5186 C CA . ARG A 1 673 ? -6.552 2.324 38.867 1.00 87.75 673 ARG A CA 1
ATOM 5187 C C . ARG A 1 673 ? -7.550 2.191 37.714 1.00 87.75 673 ARG A C 1
ATOM 5189 O O . ARG A 1 673 ? -8.659 2.714 37.832 1.00 87.75 673 ARG A O 1
ATOM 5196 N N . SER A 1 674 ? -7.207 1.486 36.636 1.00 90.94 674 SER A N 1
ATOM 5197 C CA . SER A 1 674 ? -8.068 1.355 35.454 1.00 90.94 674 SER A CA 1
ATOM 5198 C C . SER A 1 674 ? -9.419 0.711 35.784 1.00 90.94 674 SER A C 1
ATOM 5200 O O . SER A 1 674 ? -10.443 1.283 35.425 1.00 90.94 674 SER A O 1
ATOM 5202 N N . CYS A 1 675 ? -9.474 -0.378 36.565 1.00 91.31 675 CYS A N 1
ATOM 5203 C CA . CYS A 1 675 ? -10.754 -0.993 36.960 1.00 91.31 675 CYS A CA 1
ATOM 5204 C C . CYS A 1 675 ? -11.656 -0.042 37.763 1.00 91.31 675 CYS A C 1
ATOM 5206 O O . CYS A 1 675 ? -12.881 -0.045 37.613 1.00 91.31 675 CYS A O 1
ATOM 5208 N N . ARG A 1 676 ? -11.058 0.838 38.577 1.00 91.06 676 ARG A N 1
ATOM 5209 C CA . ARG A 1 676 ? -11.804 1.874 39.298 1.00 91.06 676 ARG A CA 1
ATOM 5210 C C . ARG A 1 676 ? -12.409 2.899 38.340 1.00 91.06 676 ARG A C 1
ATOM 5212 O O . ARG A 1 676 ? -13.595 3.188 38.466 1.00 91.06 676 ARG A O 1
ATOM 5219 N N . ARG A 1 677 ? -11.632 3.410 37.381 1.00 90.19 677 ARG A N 1
ATOM 5220 C CA . ARG A 1 677 ? -12.099 4.435 36.430 1.00 90.19 677 ARG A CA 1
ATOM 5221 C C . ARG A 1 677 ? -13.076 3.907 35.382 1.00 90.19 677 ARG A C 1
ATOM 5223 O O . ARG A 1 677 ? -14.013 4.613 35.021 1.00 90.19 677 ARG A O 1
ATOM 5230 N N . LEU A 1 678 ? -12.822 2.703 34.867 1.00 92.69 678 LEU A N 1
ATOM 5231 C CA . LEU A 1 678 ? -13.579 2.095 33.771 1.00 92.69 678 LEU A CA 1
ATOM 5232 C C . LEU A 1 678 ? -14.858 1.426 34.264 1.00 92.69 678 LEU A C 1
ATOM 5234 O O . LEU A 1 678 ? -15.897 1.553 33.617 1.00 92.69 678 LEU A O 1
ATOM 5238 N N . CYS A 1 679 ? -14.788 0.731 35.403 1.00 92.44 679 CYS A N 1
ATOM 5239 C CA . CYS A 1 679 ? -15.921 -0.023 35.917 1.00 92.44 679 CYS A CA 1
ATOM 5240 C C . CYS A 1 679 ? -16.614 0.729 37.060 1.00 92.44 679 CYS A C 1
ATOM 5242 O O . CYS A 1 679 ? -17.765 1.138 36.919 1.00 92.44 679 CYS A O 1
ATOM 5244 N N . HIS A 1 680 ? -15.927 0.954 38.186 1.00 90.88 680 HIS A N 1
ATOM 5245 C CA . HIS A 1 680 ? -16.581 1.440 39.409 1.00 90.88 680 HIS A CA 1
ATOM 5246 C C . HIS A 1 680 ? -17.165 2.852 39.284 1.00 90.88 680 HIS A C 1
ATOM 5248 O O . HIS A 1 680 ? -18.311 3.069 39.673 1.00 90.88 680 HIS A O 1
ATOM 5254 N N . GLU A 1 681 ? -16.410 3.799 38.726 1.00 92.38 681 GLU A N 1
ATOM 5255 C CA . GLU A 1 681 ? -16.875 5.177 38.504 1.00 92.38 681 GLU A CA 1
ATOM 5256 C C . GLU A 1 681 ? -18.000 5.256 37.462 1.00 92.38 681 GLU A C 1
ATOM 5258 O O . GLU A 1 681 ? -18.831 6.156 37.532 1.00 92.38 681 GLU A O 1
ATOM 5263 N N . CYS A 1 682 ? -18.073 4.274 36.559 1.00 91.25 682 CYS A N 1
ATOM 5264 C CA . CYS A 1 682 ? -19.156 4.106 35.592 1.00 91.25 682 CYS A CA 1
ATOM 5265 C C . CYS A 1 682 ? -20.359 3.313 36.147 1.00 91.25 682 CYS A C 1
ATOM 5267 O O . CYS A 1 682 ? -21.289 3.006 35.406 1.00 91.25 682 CYS A O 1
ATOM 5269 N N . GLY A 1 683 ? -20.362 2.946 37.436 1.00 91.25 683 GLY A N 1
ATOM 5270 C CA . GLY A 1 683 ? -21.445 2.179 38.066 1.00 91.25 683 GLY A CA 1
ATOM 5271 C C . GLY A 1 683 ? -21.444 0.673 37.760 1.00 91.25 683 GLY A C 1
ATOM 5272 O O . GLY A 1 683 ? -22.360 -0.040 38.174 1.00 91.25 683 GLY A O 1
ATOM 5273 N N . LEU A 1 684 ? -20.412 0.167 37.088 1.00 92.56 684 LEU A N 1
ATOM 5274 C CA . LEU A 1 684 ? -20.227 -1.245 36.756 1.00 92.56 684 LEU A CA 1
ATOM 5275 C C . LEU A 1 684 ? -19.491 -1.986 37.888 1.00 92.56 684 LEU A C 1
ATOM 5277 O O . LEU A 1 684 ? -18.835 -1.389 38.754 1.00 92.56 684 LEU A O 1
ATOM 5281 N N . ARG A 1 685 ? -19.620 -3.314 37.912 1.00 92.56 685 ARG A N 1
ATOM 5282 C CA . ARG A 1 685 ? -18.803 -4.198 38.758 1.00 92.56 685 ARG A CA 1
ATOM 5283 C C . ARG A 1 685 ? -17.627 -4.746 37.954 1.00 92.56 685 ARG A C 1
ATOM 5285 O O . ARG A 1 685 ? -17.671 -4.757 36.728 1.00 92.56 685 ARG A O 1
ATOM 5292 N N . VAL A 1 686 ? -16.592 -5.189 38.654 1.00 92.31 686 VAL A N 1
ATOM 5293 C CA . VAL A 1 686 ? -15.489 -5.941 38.049 1.00 92.31 686 VAL A CA 1
ATOM 5294 C C . VAL A 1 686 ? -15.854 -7.420 38.121 1.00 92.31 686 VAL A C 1
ATOM 5296 O O . VAL A 1 686 ? -16.262 -7.907 39.174 1.00 92.31 686 VAL A O 1
ATOM 5299 N N . GLU A 1 687 ? -15.769 -8.107 36.992 1.00 91.75 687 GLU A N 1
ATOM 5300 C CA . GLU A 1 687 ? -15.974 -9.543 36.852 1.00 91.75 687 GLU A CA 1
ATOM 5301 C C . GLU A 1 687 ? -14.646 -10.206 36.486 1.00 91.75 687 GLU A C 1
ATOM 5303 O O . GLU A 1 687 ? -13.961 -9.766 35.563 1.00 91.75 687 GLU A O 1
ATOM 5308 N N . GLU A 1 688 ? -14.280 -11.265 37.204 1.00 89.94 688 GLU A N 1
ATOM 5309 C CA . GLU A 1 688 ? -13.112 -12.077 36.875 1.00 89.94 688 GLU A CA 1
ATOM 5310 C C . GLU A 1 688 ? -13.478 -13.128 35.825 1.00 89.94 688 GLU A C 1
ATOM 5312 O O . GLU A 1 688 ? -14.334 -13.985 36.044 1.00 89.94 688 GLU A O 1
ATOM 5317 N N . ARG A 1 689 ? -12.793 -13.092 34.682 1.00 85.69 689 ARG A N 1
ATOM 5318 C CA . ARG A 1 689 ? -12.931 -14.057 33.595 1.00 85.69 689 ARG A CA 1
ATOM 5319 C C . ARG A 1 689 ? -11.634 -14.839 33.438 1.00 85.69 689 ARG A C 1
ATOM 5321 O O . ARG A 1 689 ? -10.604 -14.294 33.045 1.00 85.69 689 ARG A O 1
ATOM 5328 N N . ARG A 1 690 ? -11.689 -16.139 33.724 1.00 85.94 690 ARG A N 1
ATOM 5329 C CA . ARG A 1 690 ? -10.569 -17.063 33.509 1.00 85.94 690 ARG A CA 1
ATOM 5330 C C . ARG A 1 690 ? -10.516 -17.442 32.036 1.00 85.94 690 ARG A C 1
ATOM 5332 O O . ARG A 1 690 ? -11.486 -17.977 31.511 1.00 85.94 690 ARG A O 1
ATOM 5339 N N . THR A 1 691 ? -9.405 -17.136 31.380 1.00 79.06 691 THR A N 1
ATOM 5340 C CA . THR A 1 691 ? -9.176 -17.479 29.972 1.00 79.06 691 THR A CA 1
ATOM 5341 C C . THR A 1 691 ? -7.909 -18.311 29.880 1.00 79.06 691 THR A C 1
ATOM 5343 O O . THR A 1 691 ? -6.875 -17.919 30.418 1.00 79.06 691 THR A O 1
ATOM 5346 N N . GLU A 1 692 ? -7.981 -19.459 29.215 1.00 85.06 692 GLU A N 1
ATOM 5347 C CA . GLU A 1 692 ? -6.796 -20.246 28.890 1.00 85.06 692 GLU A CA 1
ATOM 5348 C C . GLU A 1 692 ? -6.074 -19.578 27.716 1.00 85.06 692 GLU A C 1
ATOM 5350 O O . GLU A 1 692 ? -6.630 -19.438 26.627 1.00 85.06 692 GLU A O 1
ATOM 5355 N N . ILE A 1 693 ? -4.854 -19.105 27.957 1.00 81.94 693 ILE A N 1
ATOM 5356 C CA . ILE A 1 693 ? -3.982 -18.539 26.933 1.00 81.94 693 ILE A CA 1
ATOM 5357 C C . ILE A 1 693 ? -2.868 -19.546 26.691 1.00 81.94 693 ILE A C 1
ATOM 5359 O O . ILE A 1 693 ? -2.148 -19.923 27.614 1.00 81.94 693 ILE A O 1
ATOM 5363 N N . VAL A 1 694 ? -2.729 -19.982 25.443 1.00 85.94 694 VAL A N 1
ATOM 5364 C CA . VAL A 1 694 ? -1.601 -20.807 25.014 1.00 85.94 694 VAL A CA 1
ATOM 5365 C C . VAL A 1 694 ? -0.488 -19.869 24.569 1.00 85.94 694 VAL A C 1
ATOM 5367 O O . VAL A 1 694 ? -0.684 -19.063 23.661 1.00 85.94 694 VAL A O 1
ATOM 5370 N N . SER A 1 695 ? 0.666 -19.947 25.224 1.00 85.19 695 SER A N 1
ATOM 5371 C CA . SER A 1 695 ? 1.849 -19.156 24.892 1.00 85.19 695 SER A CA 1
ATOM 5372 C C . SER A 1 695 ? 3.073 -20.050 24.718 1.00 85.19 695 SER A C 1
ATOM 5374 O O . SER A 1 695 ? 3.172 -21.141 25.285 1.00 85.19 695 SER A O 1
ATOM 5376 N N . SER A 1 696 ? 4.015 -19.584 23.903 1.00 87.50 696 SER A N 1
ATOM 5377 C CA . SER A 1 696 ? 5.299 -20.253 23.719 1.00 87.50 696 SER A CA 1
ATOM 5378 C C . SER A 1 696 ? 6.147 -20.112 24.986 1.00 87.50 696 SER A C 1
ATOM 5380 O O . SER A 1 696 ? 6.411 -19.001 25.442 1.00 87.50 696 SER A O 1
ATOM 5382 N N . CYS A 1 697 ? 6.595 -21.231 25.545 1.00 88.88 697 CYS A N 1
ATOM 5383 C CA . CYS A 1 697 ? 7.399 -21.312 26.763 1.00 88.88 697 CYS A CA 1
ATOM 5384 C C . CYS A 1 697 ? 8.613 -22.230 26.556 1.00 88.88 697 CYS A C 1
ATOM 5386 O O . CYS A 1 697 ? 8.735 -22.893 25.526 1.00 88.88 697 CYS A O 1
ATOM 5388 N N . ASN A 1 698 ? 9.532 -22.265 27.529 1.00 88.38 698 ASN A N 1
ATOM 5389 C CA . ASN A 1 698 ? 10.710 -23.149 27.517 1.00 88.38 698 ASN A CA 1
ATOM 5390 C C . ASN A 1 698 ? 11.524 -23.085 26.212 1.00 88.38 698 ASN A C 1
ATOM 5392 O O . ASN A 1 698 ? 12.103 -24.072 25.756 1.00 88.38 698 ASN A O 1
ATOM 5396 N N . CYS A 1 699 ? 11.571 -21.897 25.613 1.00 89.62 699 CYS A N 1
ATOM 5397 C CA . CYS A 1 699 ? 12.213 -21.654 24.337 1.00 89.62 699 CYS A CA 1
ATOM 5398 C C . CYS A 1 699 ? 13.729 -21.872 24.427 1.00 89.62 699 CYS A C 1
ATOM 5400 O O . CYS A 1 699 ? 14.437 -21.121 25.098 1.00 89.62 699 CYS A O 1
ATOM 5402 N N . LYS A 1 700 ? 14.243 -22.881 23.719 1.00 81.94 700 LYS A N 1
ATOM 5403 C CA . LYS A 1 700 ? 15.677 -23.156 23.594 1.00 81.94 700 LYS A CA 1
ATOM 5404 C C . LYS A 1 700 ? 16.167 -22.734 22.221 1.00 81.94 700 LYS A C 1
ATOM 5406 O O . LYS A 1 700 ? 15.714 -23.247 21.196 1.00 81.94 700 LYS A O 1
ATOM 5411 N N . PHE A 1 701 ? 17.128 -21.818 22.213 1.00 78.69 701 PHE A N 1
ATOM 5412 C CA . PHE A 1 701 ? 17.864 -21.469 21.009 1.00 78.69 701 PHE A CA 1
ATOM 5413 C C . PHE A 1 701 ? 18.824 -22.609 20.660 1.00 78.69 701 PHE A C 1
ATOM 5415 O O . PHE A 1 701 ? 19.751 -22.911 21.412 1.00 78.69 701 PHE A O 1
ATOM 5422 N N . GLN A 1 702 ? 18.590 -23.265 19.530 1.00 80.81 702 GLN A N 1
ATOM 5423 C CA . GLN A 1 702 ? 19.538 -24.217 18.968 1.00 80.81 702 GLN A CA 1
ATOM 5424 C C . GLN A 1 702 ? 20.557 -23.437 18.138 1.00 80.81 702 GLN A C 1
ATOM 5426 O O . GLN A 1 702 ? 20.170 -22.613 17.306 1.00 80.81 702 GLN A O 1
ATOM 5431 N N . TRP A 1 703 ? 21.851 -23.692 18.376 1.00 57.03 703 TRP A N 1
ATOM 5432 C CA . TRP A 1 703 ? 22.984 -23.068 17.677 1.00 57.03 703 TRP A CA 1
ATOM 5433 C C . TRP A 1 703 ? 23.063 -23.535 16.208 1.00 57.03 703 TRP A C 1
ATOM 5435 O O . TRP A 1 703 ? 23.927 -24.305 15.804 1.00 57.03 703 TRP A O 1
ATOM 5445 N N . CYS A 1 704 ? 22.068 -23.092 15.442 1.00 51.75 704 CYS A N 1
ATOM 5446 C CA . CYS A 1 704 ? 21.879 -23.133 13.991 1.00 51.75 704 CYS A CA 1
ATOM 5447 C C . CYS A 1 704 ? 20.612 -22.326 13.588 1.00 51.75 704 CYS A C 1
ATOM 5449 O O . CYS A 1 704 ? 19.956 -22.641 12.599 1.00 51.75 704 CYS A O 1
ATOM 5451 N N . CYS A 1 705 ? 20.283 -21.267 14.350 1.00 70.06 705 CYS A N 1
ATOM 5452 C CA . CYS A 1 705 ? 19.251 -20.251 14.068 1.00 70.06 705 CYS A CA 1
ATOM 5453 C C . CYS A 1 705 ? 17.774 -20.660 14.247 1.00 70.06 705 CYS A C 1
ATOM 5455 O O . CYS A 1 705 ? 16.904 -20.036 13.650 1.00 70.06 705 CYS A O 1
ATOM 5457 N N . THR A 1 706 ? 17.453 -21.654 15.083 1.00 68.44 706 THR A N 1
ATOM 5458 C CA . THR A 1 706 ? 16.049 -21.997 15.403 1.00 68.44 706 THR A CA 1
ATOM 5459 C C . THR A 1 706 ? 15.789 -21.899 16.901 1.00 68.44 706 THR A C 1
ATOM 5461 O O . THR A 1 706 ? 16.549 -22.439 17.705 1.00 68.44 706 THR A O 1
ATOM 5464 N N . VAL A 1 707 ? 14.692 -21.245 17.287 1.00 89.00 707 VAL A N 1
ATOM 5465 C CA . VAL A 1 707 ? 14.177 -21.266 18.660 1.00 89.00 707 VAL A CA 1
ATOM 5466 C C . VAL A 1 707 ? 13.103 -22.346 18.738 1.00 89.00 707 VAL A C 1
ATOM 5468 O O . VAL A 1 707 ? 12.070 -22.239 18.084 1.00 89.00 707 VAL A O 1
ATOM 5471 N N . LYS A 1 708 ? 13.342 -23.399 19.521 1.00 84.31 708 LYS A N 1
ATOM 5472 C CA . LYS A 1 708 ? 12.327 -24.421 19.806 1.00 84.31 708 LYS A CA 1
ATOM 5473 C C . LYS A 1 708 ? 11.637 -24.088 21.114 1.00 84.31 708 LYS A C 1
ATOM 5475 O O . LYS A 1 708 ? 12.289 -24.119 22.152 1.00 84.31 708 LYS A O 1
ATOM 5480 N N . CYS A 1 709 ? 10.349 -23.783 21.050 1.00 90.81 709 CYS A N 1
ATOM 5481 C CA . CYS A 1 709 ? 9.504 -23.553 22.215 1.00 90.81 709 CYS A CA 1
ATOM 5482 C C . CYS A 1 709 ? 8.510 -24.700 22.385 1.00 90.81 709 CYS A C 1
ATOM 5484 O O . CYS A 1 709 ? 8.131 -25.361 21.419 1.00 90.81 709 CYS A O 1
ATOM 5486 N N . GLU A 1 710 ? 8.073 -24.901 23.615 1.00 93.25 710 GLU A N 1
ATOM 5487 C CA . GLU A 1 710 ? 6.923 -25.727 23.956 1.00 93.25 710 GLU A CA 1
ATOM 5488 C C . GLU A 1 710 ? 5.672 -24.836 24.008 1.00 93.25 710 GLU A C 1
ATOM 5490 O O . GLU A 1 710 ? 5.771 -23.634 24.267 1.00 93.25 710 GLU A O 1
ATOM 5495 N N . ASN A 1 711 ? 4.491 -25.409 23.769 1.00 89.38 711 ASN A N 1
ATOM 5496 C CA . ASN A 1 711 ? 3.230 -24.705 23.990 1.00 89.38 711 ASN A CA 1
ATOM 5497 C C . ASN A 1 711 ? 2.809 -24.919 25.444 1.00 89.38 711 ASN A C 1
ATOM 5499 O O . ASN A 1 711 ? 2.393 -26.019 25.808 1.00 89.38 711 ASN A O 1
ATOM 5503 N N . CYS A 1 712 ? 2.890 -23.875 26.261 1.00 89.38 712 CYS A N 1
ATOM 5504 C CA . CYS A 1 712 ? 2.337 -23.894 27.608 1.00 89.38 712 CYS A CA 1
ATOM 5505 C C . CYS A 1 712 ? 0.950 -23.265 27.585 1.00 89.38 712 CYS A C 1
ATOM 5507 O O . CYS A 1 712 ? 0.799 -22.117 27.165 1.00 89.38 712 CYS A O 1
ATOM 5509 N N . SER A 1 713 ? -0.057 -23.976 28.086 1.00 85.81 713 SER A N 1
ATOM 5510 C CA . SER A 1 713 ? -1.321 -23.337 28.428 1.00 85.81 713 SER A CA 1
ATOM 5511 C C . SER A 1 713 ? -1.245 -22.744 29.831 1.00 85.81 713 SER A C 1
ATOM 5513 O O . SER A 1 713 ? -0.737 -23.349 30.776 1.00 85.81 713 SER A O 1
ATOM 5515 N N . GLN A 1 714 ? -1.699 -21.503 29.949 1.00 82.62 714 GLN A N 1
ATOM 5516 C CA . GLN A 1 714 ? -1.712 -20.750 31.193 1.00 82.62 714 GLN A CA 1
ATOM 5517 C C . GLN A 1 714 ? -3.119 -20.198 31.389 1.00 82.62 714 GLN A C 1
ATOM 5519 O O . GLN A 1 714 ? -3.660 -19.518 30.514 1.00 82.62 714 GLN A O 1
ATOM 5524 N N . VAL A 1 715 ? -3.734 -20.481 32.536 1.00 85.12 715 VAL A N 1
ATOM 5525 C CA . VAL A 1 715 ? -5.030 -19.890 32.878 1.00 85.12 715 VAL A CA 1
ATOM 5526 C C . VAL A 1 715 ? -4.780 -18.492 33.428 1.00 85.12 715 VAL A C 1
ATOM 5528 O O . VAL A 1 715 ? -4.323 -18.330 34.558 1.00 85.12 715 VAL A O 1
ATOM 5531 N N . MET A 1 716 ? -5.091 -17.480 32.624 1.00 80.31 716 MET A N 1
ATOM 5532 C CA . MET A 1 716 ? -4.963 -16.078 33.002 1.00 80.31 716 MET A CA 1
ATOM 5533 C C . MET A 1 716 ? -6.302 -15.547 33.512 1.00 80.31 716 MET A C 1
ATOM 5535 O O . MET A 1 716 ? -7.348 -15.730 32.882 1.00 80.31 716 MET A O 1
ATOM 5539 N N . VAL A 1 717 ? -6.273 -14.871 34.661 1.00 83.88 717 VAL A N 1
ATOM 5540 C CA . VAL A 1 717 ? -7.440 -14.173 35.214 1.00 83.88 717 VAL A CA 1
ATOM 5541 C C . VAL A 1 717 ? -7.480 -12.767 34.628 1.00 83.88 717 VAL A C 1
ATOM 5543 O O . VAL A 1 717 ? -6.611 -11.941 34.903 1.00 83.88 717 VAL A O 1
ATOM 5546 N N . LYS A 1 718 ? -8.493 -12.491 33.808 1.00 87.44 718 LYS A N 1
ATOM 5547 C CA . LYS A 1 718 ? -8.768 -11.157 33.274 1.00 87.44 718 LYS A CA 1
ATOM 5548 C C . LYS A 1 718 ? -9.873 -10.493 34.081 1.00 87.44 718 LYS A C 1
ATOM 5550 O O . LYS A 1 718 ? -10.833 -11.154 34.463 1.00 87.44 718 LYS A O 1
ATOM 5555 N N . HIS A 1 719 ? -9.767 -9.189 34.297 1.00 90.75 719 HIS A N 1
ATOM 5556 C CA . HIS A 1 719 ? -10.804 -8.405 34.962 1.00 90.75 719 HIS A CA 1
ATOM 5557 C C . HIS A 1 719 ? -11.578 -7.629 33.900 1.00 90.75 719 HIS A C 1
ATOM 5559 O O . HIS A 1 719 ? -10.974 -6.946 33.075 1.00 90.75 719 HIS A O 1
ATOM 5565 N N . VAL A 1 720 ? -12.903 -7.751 33.893 1.00 92.56 720 VAL A N 1
ATOM 5566 C CA . VAL A 1 720 ? -13.779 -7.168 32.871 1.00 92.56 720 VAL A CA 1
ATOM 5567 C C . VAL A 1 720 ? -14.887 -6.365 33.543 1.00 92.56 720 VAL A C 1
ATOM 5569 O O . VAL A 1 720 ? -15.445 -6.790 34.552 1.00 92.56 720 VAL A O 1
ATOM 5572 N N . CYS A 1 721 ? -15.237 -5.200 33.001 1.00 92.62 721 CYS A N 1
ATOM 5573 C CA . CYS A 1 721 ? -16.375 -4.436 33.500 1.00 92.62 721 CYS A CA 1
ATOM 5574 C C . CYS A 1 721 ? -17.701 -5.116 33.123 1.00 92.62 721 CYS A C 1
ATOM 5576 O O . CYS A 1 721 ? -17.965 -5.351 31.947 1.00 92.62 721 CYS A O 1
ATOM 5578 N N . ALA A 1 722 ? -18.573 -5.369 34.097 1.00 91.69 722 ALA A N 1
ATOM 5579 C CA . ALA A 1 722 ? -19.875 -6.004 33.895 1.00 91.69 722 ALA A CA 1
ATOM 5580 C C . ALA A 1 722 ? -21.000 -5.228 34.595 1.00 91.69 722 ALA A C 1
ATOM 5582 O O . ALA A 1 722 ? -20.774 -4.512 35.579 1.00 91.69 722 ALA A O 1
ATOM 5583 N N . ARG A 1 723 ? -22.241 -5.384 34.119 1.00 89.12 723 ARG A N 1
ATOM 5584 C CA . ARG A 1 723 ? -23.413 -4.850 34.824 1.00 89.12 723 ARG A CA 1
ATOM 5585 C C . ARG A 1 723 ? -23.575 -5.506 36.191 1.00 89.12 723 ARG A C 1
ATOM 5587 O O . ARG A 1 723 ? -23.279 -6.684 36.400 1.00 89.12 723 ARG A O 1
ATOM 5594 N N . ARG A 1 724 ? -24.072 -4.721 37.144 1.00 83.00 724 ARG A N 1
ATOM 5595 C CA . ARG A 1 724 ? -24.559 -5.251 38.419 1.00 83.00 724 ARG A CA 1
ATOM 5596 C C . ARG A 1 724 ? -25.876 -5.973 38.132 1.00 83.00 724 ARG A C 1
ATOM 5598 O O . ARG A 1 724 ? -26.787 -5.352 37.593 1.00 83.00 724 ARG A O 1
ATOM 5605 N N . GLU A 1 725 ? -25.952 -7.270 38.418 1.00 65.38 725 GLU A N 1
ATOM 5606 C CA . GLU A 1 725 ? -27.201 -8.022 38.264 1.00 65.38 725 GLU A CA 1
ATOM 5607 C C . GLU A 1 725 ? -28.281 -7.410 39.166 1.00 65.38 725 GLU A C 1
ATOM 5609 O O . GLU A 1 725 ? -28.004 -6.965 40.283 1.00 65.38 725 GLU A O 1
ATOM 5614 N N . GLY A 1 726 ? -29.491 -7.281 38.622 1.00 50.38 726 GLY A N 1
ATOM 5615 C CA . GLY A 1 726 ? -30.552 -6.453 39.179 1.00 50.38 726 GLY A CA 1
ATOM 5616 C C . GLY A 1 726 ? -31.006 -6.889 40.570 1.00 50.38 726 GLY A C 1
ATOM 5617 O O . GLY A 1 726 ? -31.696 -7.890 40.721 1.00 50.38 726 GLY A O 1
ATOM 5618 N N . GLY A 1 727 ? -30.732 -6.051 41.568 1.00 37.47 727 GLY A N 1
ATOM 5619 C CA . GLY A 1 727 ? -31.694 -5.821 42.639 1.00 37.47 727 GLY A CA 1
ATOM 5620 C C . GLY A 1 727 ? -32.787 -4.895 42.107 1.00 37.47 727 GLY A C 1
ATOM 5621 O O . GLY A 1 727 ? -32.478 -3.879 41.483 1.00 37.47 727 GLY A O 1
ATOM 5622 N N . HIS A 1 728 ? -34.046 -5.279 42.322 1.00 41.53 728 HIS A N 1
ATOM 5623 C CA . HIS A 1 728 ? -35.256 -4.507 42.039 1.00 41.53 728 HIS A CA 1
ATOM 5624 C C . HIS A 1 728 ? -35.071 -2.988 42.161 1.00 41.53 728 HIS A C 1
ATOM 5626 O O . HIS A 1 728 ? -34.448 -2.490 43.100 1.00 41.53 728 HIS A O 1
ATOM 5632 N N . GLY A 1 729 ? -35.668 -2.263 41.211 1.00 46.00 729 GLY A N 1
ATOM 5633 C CA . GLY A 1 729 ? -35.625 -0.811 41.129 1.00 46.00 729 GLY A CA 1
ATOM 5634 C C . GLY A 1 729 ? -35.853 -0.125 42.474 1.00 46.00 729 GLY A C 1
ATOM 5635 O O . GLY A 1 729 ? -36.957 -0.117 43.005 1.00 46.00 729 GLY A O 1
ATOM 5636 N N . HIS A 1 730 ? -34.811 0.534 42.969 1.00 38.25 730 HIS A N 1
ATOM 5637 C CA . HIS A 1 730 ? -34.949 1.607 43.934 1.00 38.25 730 HIS A CA 1
ATOM 5638 C C . HIS A 1 730 ? -34.366 2.878 43.329 1.00 38.25 730 HIS A C 1
ATOM 5640 O O . HIS A 1 730 ? -33.160 3.017 43.131 1.00 38.25 730 HIS A O 1
ATOM 5646 N N . ASN A 1 731 ? -35.278 3.805 43.030 1.00 42.34 731 ASN A N 1
ATOM 5647 C CA . ASN A 1 731 ? -35.016 5.206 42.737 1.00 42.34 731 ASN A CA 1
ATOM 5648 C C . ASN A 1 731 ? -34.016 5.793 43.746 1.00 42.34 731 ASN A C 1
ATOM 5650 O O . ASN A 1 731 ? -34.405 6.232 44.830 1.00 42.34 731 ASN A O 1
ATOM 5654 N N . TYR A 1 732 ? -32.739 5.883 43.378 1.00 34.38 732 TYR A N 1
ATOM 5655 C CA . TYR A 1 732 ? -31.809 6.761 44.078 1.00 34.38 732 TYR A CA 1
ATOM 5656 C C . TYR A 1 732 ? -31.997 8.184 43.555 1.00 34.38 732 TYR A C 1
ATOM 5658 O O . TYR A 1 732 ? -31.386 8.619 42.580 1.00 34.38 732 TYR A O 1
ATOM 5666 N N . ARG A 1 733 ? -32.869 8.931 44.243 1.00 37.19 733 ARG A N 1
ATOM 5667 C CA . ARG A 1 733 ? -32.866 10.396 44.215 1.00 37.19 733 ARG A CA 1
ATOM 5668 C C . ARG A 1 733 ? -31.440 10.877 44.512 1.00 37.19 733 ARG A C 1
ATOM 5670 O O . ARG A 1 733 ? -30.930 10.665 45.613 1.00 37.19 733 ARG A O 1
ATOM 5677 N N . ARG A 1 734 ? -30.804 11.542 43.541 1.00 37.44 734 ARG A N 1
ATOM 5678 C CA . ARG A 1 734 ? -29.558 12.296 43.742 1.00 37.44 734 ARG A CA 1
ATOM 5679 C C . ARG A 1 734 ? -29.784 13.334 44.847 1.00 37.44 734 ARG A C 1
ATOM 5681 O O . ARG A 1 734 ? -30.528 14.291 44.652 1.00 37.44 734 ARG A O 1
ATOM 5688 N N . ARG A 1 735 ? -29.135 13.166 46.004 1.00 36.78 735 ARG A N 1
ATOM 5689 C CA . ARG A 1 735 ? -28.940 14.261 46.964 1.00 36.78 735 ARG A CA 1
ATOM 5690 C C . ARG A 1 735 ? -27.863 15.183 46.402 1.00 36.78 735 ARG A C 1
ATOM 5692 O O . ARG A 1 735 ? -26.684 14.848 46.414 1.00 36.78 735 ARG A O 1
ATOM 5699 N N . TYR A 1 736 ? -28.304 16.334 45.912 1.00 33.94 736 TYR A N 1
ATOM 5700 C CA . TYR A 1 736 ? -27.471 17.498 45.641 1.00 33.94 736 TYR A CA 1
ATOM 5701 C C . TYR A 1 736 ? -26.795 17.913 46.959 1.00 33.94 736 TYR A C 1
ATOM 5703 O O . TYR A 1 736 ? -27.477 18.296 47.910 1.00 33.94 736 TYR A O 1
ATOM 5711 N N . ARG A 1 737 ? -25.469 17.799 47.057 1.00 38.50 737 ARG A N 1
ATOM 5712 C CA . ARG A 1 737 ? -24.687 18.560 48.039 1.00 38.50 737 ARG A CA 1
ATOM 5713 C C . ARG A 1 737 ? -24.042 19.700 47.270 1.00 38.50 737 ARG A C 1
ATOM 5715 O O . ARG A 1 737 ? -23.211 19.455 46.402 1.00 38.50 737 ARG A O 1
ATOM 5722 N N . GLY A 1 738 ? -24.510 20.914 47.552 1.00 33.38 738 GLY A N 1
ATOM 5723 C CA . GLY A 1 738 ? -23.922 22.147 47.043 1.00 33.38 738 GLY A CA 1
ATOM 5724 C C . GLY A 1 738 ? -22.495 22.361 47.562 1.00 33.38 738 GLY A C 1
ATOM 5725 O O . GLY A 1 738 ? -22.063 21.653 48.480 1.00 33.38 738 GLY A O 1
ATOM 5726 N N . PRO A 1 739 ? -21.767 23.312 46.961 1.00 45.59 739 PRO A N 1
ATOM 5727 C CA . PRO A 1 739 ? -20.350 23.507 47.216 1.00 45.59 739 PRO A CA 1
ATOM 5728 C C . PRO A 1 739 ? -20.118 24.166 48.581 1.00 45.59 739 PRO A C 1
ATOM 5730 O O . PRO A 1 739 ? -20.885 25.037 48.994 1.00 45.59 739 PRO A O 1
ATOM 5733 N N . LYS A 1 740 ? -19.063 23.723 49.268 1.00 35.12 740 LYS A N 1
ATOM 5734 C CA . LYS A 1 740 ? -18.367 24.507 50.291 1.00 35.12 740 LYS A CA 1
ATOM 5735 C C . LYS A 1 740 ? -17.127 25.113 49.665 1.00 35.12 740 LYS A C 1
ATOM 5737 O O . LYS A 1 740 ? -16.519 24.393 48.840 1.00 35.12 740 LYS A O 1
#

Secondary structure (DSSP, 8-state):
--THHHHHHHHHHHHHHHHSS-SSSHHHHHHHS-TT-GGGHHHHHHHHHHHHHHHHHHTTTSSS---GGGG-SSSSS-----HHHHHHHHHHHHHHHHHHHHHHHHT--TT-----TTTT-EEETTEEE-S----HHHHHHHHHHHHGGG----SHHHHHHHHHHHHHHHHHHHH-EEEEEE-SGGG-TTSEEEEEEPPPHHHHHHHHHHHHHTPEEP---TTGGGSS-HHHHHHHHHHHHHTS-TTS-EESSPPP-TTS-BGGGTB--STT-EE----TT--TTGGGHHHHHTGGGT-EEEEEEEEEEEEEEEEEETTTEEEEEEEEEEEEEEEEE-TT-PPP---------------------B-PPP------------SSSSSHHHHHHHHHHHHTTS--SS--SHHHHHHHS-GGGGGGHHHHHHHHHHHHHHHHHHTTTSSS---GGGG-TT-TTT-----HHHHHHHHHHHHHHHHHHHHHHHHT-STT---B-TTTTSEEETTEEE-S-B--HHHHHHHHHHHHGGG----SHHHHHHHHHHHHHHHHHHHT-EEEEEEESGGG-TTEEEEEEEPPPHHHHHHHHHHHHHT-EE----TTTTTSS-HHHHHHHHHHHHHTS-TTS-EESSPPP-TTS-BGGGTB--STT-EE-SS-TT--HHHHTHHIIIIITTTPEEEEEEEEEEEEEEEEEETTTEEEEEEEEEEEEEEEEEPPP---------------

pLDDT: mean 74.47, std 21.11, range [22.59, 98.06]